Protein AF-0000000075834933 (afdb_homodimer)

Radius of gyration: 29.88 Å; Cα contacts (8 Å, |Δi|>4): 952; chains: 2; bounding box: 74×88×72 Å

Secondary structure (DSSP, 8-state):
-----------------HHHHHHHHHHHHHHHHHHHHHHHHHHHHHHHHH--HHHHHHHHHHHHHHHHHHHHHHHHHHHHGGGTTTTT-TT-STTHHHHHHHHHHHHHHHHHHHHHHHHHHHHHHHHTT--------HHHHHHHHHHHHHHHHHHHHHHHHHHHH--HHHHHHHHHHHHHHHHHHHHHHHHHHHHH-GGGGGHHHHHHHHHHHHHHHHHHHHHHHHHHHHHTPBPPHHHHHHHHHHHHTT-TT-EEEEEEEEEETTEEEEEEEEE--TT-BHHHHHHHHHHHHHHHHTSTTEEEEEEEEESS--SS-TT-TTS-GGGTSGGGGGSPPHHHHHHHHHHH--/-----------------HHHHHHHHHHHHHHHHHHHHHHHHHHHHHHHHH--HHHHHHHHHHHHHHHHHHHHHHHHHHHHGGGTTTTT-TT-STTHHHHHHHHHHHHHHHHHHHHHHHHHHHHHHHHTT--------HHHHHHHHHHHHHHHHHHHHHHHHHHHH--HHHHHHHHHHHHHHHHHHHHHHHHHHHHH-GGGGGHHHHHHHHHHHHHHHHHHHHHHHHHHHHHTPBPPHHHHHHHHHHHHTT-TT-EEEEEEEEEETTEEEEEEEEE--TT-BHHHHHHHHHHHHHHHHTSTTEEEEEEEEESS--SS-TT-TTS-GGGTSGGGGGSPPHHHHHHHHHHH--

Organism: Prymnesium parvum (NCBI:txid97485)

Solvent-accessible surface area (backbone atoms only — not comparable to full-atom values): 36310 Å² total; per-residue (Å²): 132,81,79,75,74,78,82,66,80,79,64,77,66,89,56,69,48,74,65,50,30,46,51,51,51,52,52,49,42,52,53,53,48,51,53,45,50,50,52,40,51,52,37,52,55,50,25,76,72,59,69,36,66,71,42,46,55,52,39,52,50,38,51,51,49,46,51,38,48,49,44,30,43,51,18,47,51,54,24,66,55,40,80,77,45,45,79,50,28,64,83,43,34,51,33,35,32,42,50,24,44,29,52,34,21,50,52,52,28,51,53,29,50,50,50,34,52,54,31,52,51,50,56,54,40,35,70,72,66,51,64,74,74,77,73,75,48,72,68,54,52,52,52,42,51,52,47,28,54,51,28,46,52,49,21,54,50,30,51,56,51,22,75,73,46,70,39,65,46,44,45,50,49,21,51,51,25,48,47,48,26,52,50,39,47,43,51,49,51,22,53,55,44,25,70,75,34,69,85,37,51,61,44,39,42,52,47,50,37,54,46,28,51,51,46,31,51,52,25,49,51,56,22,50,59,30,45,41,26,65,45,14,38,39,54,56,66,72,60,50,48,53,55,46,52,54,54,51,70,64,42,92,71,41,42,69,71,48,80,45,46,21,26,56,20,88,25,24,36,32,40,36,30,32,28,31,63,42,72,39,29,34,51,60,54,35,40,56,38,52,51,48,29,43,59,56,36,60,39,86,59,32,64,43,54,46,61,46,70,39,58,60,88,69,97,63,65,87,75,43,65,84,53,61,65,47,71,72,32,84,63,24,87,77,51,76,63,65,69,61,46,56,48,45,54,53,51,65,72,93,132,80,80,73,73,80,80,68,79,81,66,79,66,89,56,69,48,74,64,51,32,46,50,50,51,53,51,49,42,51,53,52,48,51,52,45,50,50,53,42,51,52,40,52,53,49,24,74,73,60,70,38,66,71,44,47,55,51,38,51,50,38,51,52,48,45,52,40,47,48,44,30,41,51,19,48,50,53,25,66,56,41,83,76,46,44,78,50,28,66,83,42,34,51,32,34,32,41,52,25,43,29,52,34,21,52,52,50,28,50,53,28,51,49,51,36,51,53,32,52,50,50,54,53,40,35,70,72,65,50,64,76,76,77,73,74,48,71,70,52,54,50,53,42,51,51,49,28,54,51,26,47,52,49,20,54,51,30,51,55,50,23,73,72,46,68,40,66,46,45,44,49,50,21,51,50,25,48,48,48,26,53,50,38,48,44,51,50,51,21,52,54,44,24,71,74,35,69,85,36,52,63,44,38,41,51,45,51,39,54,46,29,51,51,46,30,53,52,25,50,50,54,21,50,59,29,45,40,26,65,44,13,37,41,53,55,67,70,59,49,48,54,54,46,52,55,55,51,69,64,42,90,72,42,42,68,71,47,79,46,46,22,26,57,21,86,24,24,36,33,40,37,31,33,27,32,64,42,74,40,31,34,50,58,54,34,40,56,38,51,51,49,29,44,60,55,36,60,38,85,58,33,66,44,52,47,61,45,70,36,57,60,88,70,95,64,65,88,76,43,65,84,53,60,65,48,70,73,32,83,62,22,87,78,52,75,62,65,67,60,46,56,48,44,54,54,51,65,74,94

Sequence (700 aa):
MPRRVRASRLSTSLGATSHERDELSQHAHVILFVANLALLTVKVFVYALSSSMAVLASLVDSAVDLAAQGMLMVANRLTSNEHDDRVTYSAGRSRFEPVGVVACALLMAMASAQVIRDAVNELLNARFGVIPTVELRPSDAWLLCAMVVLKLALYVWCKMVYRQTHNVTIDAVATDNLNDVMSNATAVVAALLTQVSTSLWVSDPVGVIIISVYIIVSWTRTGMEQLETIIGKSADPAFRDVVREMAETHDPAASLDVVRAYHFGPKFLVEVEIVMPEETPLRESHDVGILLQHKIERLEEIDRCFVHLDYQFRDVDDHDPKTPIGYKTFEQRSLPPIAARLEMENSSQQMPRRVRASRLSTSLGATSHERDELSQHAHVILFVANLALLTVKVFVYALSSSMAVLASLVDSAVDLAAQGMLMVANRLTSNEHDDRVTYSAGRSRFEPVGVVACALLMAMASAQVIRDAVNELLNARFGVIPTVELRPSDAWLLCAMVVLKLALYVWCKMVYRQTHNVTIDAVATDNLNDVMSNATAVVAALLTQVSTSLWVSDPVGVIIISVYIIVSWTRTGMEQLETIIGKSADPAFRDVVREMAETHDPAASLDVVRAYHFGPKFLVEVEIVMPEETPLRESHDVGILLQHKIERLEEIDRCFVHLDYQFRDVDDHDPKTPIGYKTFEQRSLPPIAARLEMENSSQQ

pLDDT: mean 79.94, std 17.38, range [24.2, 96.62]

Nearest PDB structures (foldseek):
  8f6j-assembly1_A  TM=8.152E-01  e=5.967E-11  Shewanella oneidensis
  8f6e-assembly1_B  TM=7.982E-01  e=1.052E-10  Shewanella oneidensis
  8f6f-assembly1_B  TM=7.534E-01  e=3.428E-10  Shewanella oneidensis
  8f6i-assembly1_B  TM=7.691E-01  e=1.228E-09  Shewanella oneidensis MR-1
  8f6h-assembly1_B  TM=6.764E-01  e=7.302E-10  Shewanella oneidensis MR-1

Foldseek 3Di:
DPPPPPPPPPPPPPADDLLRLLVLVLVLLVVLLVVLVVLLVVLVVVCVVPVAPVSVLVSVVSVLLNVLSVLQNVLSVQQSVQPPCCVVVVLGSLQSNLVSLLVSLVSLLVSLVVLLVVLVVQVVVVVVPPNPPNPCDPVNLVSLVVLLVVLVVSLVVLVVSCVRNVRLSSVSSSLVSVLSNQQSVQQNVQVVVCVVPVVSNNSNSVSSNVSSVVSNVVSVVSSVVSVQLCVWAWDDPVVQVVLVVLLCPQDPQKHWADWTWTHDRQAIEIETEIAGAPPDDPVVQVVSQVVSQVVVCVPPRHSGYHYHYHHDHAPDDPPDPPQDCCRVDPNNVVPPDSVVVVVVVVVVVD/DPPPPCPDPPPPPPADDLLRLLVLVLVLLVVLLVVLVVLLVVLVVVCVVVVAPLSVLVSVVSVLLNVLSVLQNVLSVQQSVQPPCCVVVVLGSLQSNLVSLLVSLVSLLVSLVVLLVVLVVQVVVVVVPPNPPNPCDPVNLVSLVVLLVVLVVSLVVLVVSCVRNVRLSSVSSSLVSVLSNQQSVQQNVQVVVCVVPVVSNNSNSVSSNVSSVVSNVSSVVSSVVSVQLNVWAWDDPVVQVVLVVLLCVQDPQKHWADWTWTHDRQAIEIETEIAGAPPDDPVVQVVSQVVSQVVVCVPPRHSGYHYHYHHDHAPDDPPDPPQDCCRVDPNNVVPPDSVVVVVVVVVVVD

InterPro domains:
  IPR002524 Cation efflux [TIGR01297] (27-311)
  IPR027469 Cation efflux transmembrane domain superfamily [G3DSA:1.20.1510.10] (25-230)
  IPR027469 Cation efflux transmembrane domain superfamily [SSF161111] (24-231)
  IPR027470 Cation efflux protein, cytoplasmic domain [PF16916] (238-310)
  IPR036837 Cation efflux protein, cytoplasmic domain superfamily [G3DSA:3.30.70.1350] (232-312)
  IPR036837 Cation efflux protein, cytoplasmic domain superfamily [SSF160240] (234-311)
  IPR050291 Cation-efflux pump FieF-like [PTHR43840] (25-319)
  IPR058533 Cation efflux protein, transmembrane domain [PF01545] (31-229)

Structure (mmCIF, N/CA/C/O backbone):
data_AF-0000000075834933-model_v1
#
loop_
_entity.id
_entity.type
_entity.pdbx_description
1 polymer 'Cation efflux protein cytoplasmic domain-containing protein'
#
loop_
_atom_site.group_PDB
_atom_site.id
_atom_site.type_symbol
_atom_site.label_atom_id
_atom_site.label_alt_id
_atom_site.label_comp_id
_atom_site.label_asym_id
_atom_site.label_entity_id
_atom_site.label_seq_id
_atom_site.pdbx_PDB_ins_code
_atom_site.Cartn_x
_atom_site.Cartn_y
_atom_site.Cartn_z
_atom_site.occupancy
_atom_site.B_iso_or_equiv
_atom_site.auth_seq_id
_atom_site.auth_comp_id
_atom_site.auth_asym_id
_atom_site.auth_atom_id
_atom_site.pdbx_PDB_model_num
ATOM 1 N N . MET A 1 1 ? 36.25 14.93 20.781 1 24.2 1 MET A N 1
ATOM 2 C CA . MET A 1 1 ? 36.281 15.852 19.641 1 24.2 1 MET A CA 1
ATOM 3 C C . MET A 1 1 ? 35 15.773 18.844 1 24.2 1 MET A C 1
ATOM 5 O O . MET A 1 1 ? 34.625 14.703 18.359 1 24.2 1 MET A O 1
ATOM 9 N N . PRO A 1 2 ? 33.969 16.578 19.125 1 25.97 2 PRO A N 1
ATOM 10 C CA . PRO A 1 2 ? 32.531 16.531 18.75 1 25.97 2 PRO A CA 1
ATOM 11 C C . PRO A 1 2 ? 32.312 16.688 17.234 1 25.97 2 PRO A C 1
ATOM 13 O O . PRO A 1 2 ? 33.031 17.453 16.594 1 25.97 2 PRO A O 1
ATOM 16 N N . ARG A 1 3 ? 32.125 15.617 16.531 1 26 3 ARG A N 1
ATOM 17 C CA . ARG A 1 3 ? 32.062 15.594 15.062 1 26 3 ARG A CA 1
ATOM 18 C C . ARG A 1 3 ? 31.109 16.672 14.539 1 26 3 ARG A C 1
ATOM 20 O O . ARG A 1 3 ? 29.938 16.688 14.898 1 26 3 ARG A O 1
ATOM 27 N N . ARG A 1 4 ? 31.547 17.875 14.297 1 25.06 4 ARG A N 1
ATOM 28 C CA . ARG A 1 4 ? 30.938 19 13.586 1 25.06 4 ARG A CA 1
ATOM 29 C C . ARG A 1 4 ? 30.25 18.531 12.305 1 25.06 4 ARG A C 1
ATOM 31 O O . ARG A 1 4 ? 30.922 18.062 11.375 1 25.06 4 ARG A O 1
ATOM 38 N N . VAL A 1 5 ? 29.266 17.812 12.398 1 27.45 5 VAL A N 1
ATOM 39 C CA . VAL A 1 5 ? 28.469 17.422 11.242 1 27.45 5 VAL A CA 1
ATOM 40 C C . VAL A 1 5 ? 28.234 18.625 10.344 1 27.45 5 VAL A C 1
ATOM 42 O O . VAL A 1 5 ? 27.656 19.641 10.781 1 27.45 5 VAL A O 1
ATOM 45 N N . ARG A 1 6 ? 29.188 18.906 9.375 1 25.86 6 ARG A N 1
ATOM 46 C CA . ARG A 1 6 ? 29.25 19.953 8.359 1 25.86 6 ARG A CA 1
ATOM 47 C C . ARG A 1 6 ? 27.891 20.188 7.711 1 25.86 6 ARG A C 1
ATOM 49 O O . ARG A 1 6 ? 27.312 19.25 7.145 1 25.86 6 ARG A O 1
ATOM 56 N N . ALA A 1 7 ? 27.047 21.062 8.117 1 29.94 7 ALA A N 1
ATOM 57 C CA . ALA A 1 7 ? 25.953 21.828 7.527 1 29.94 7 ALA A CA 1
ATOM 58 C C . ALA A 1 7 ? 26.266 22.219 6.082 1 29.94 7 ALA A C 1
ATOM 60 O O . ALA A 1 7 ? 25.594 23.062 5.496 1 29.94 7 ALA A O 1
ATOM 61 N N . SER A 1 8 ? 27.562 22.016 5.625 1 26.75 8 SER A N 1
ATOM 62 C CA . SER A 1 8 ? 28.031 22.766 4.461 1 26.75 8 SER A CA 1
ATOM 63 C C . SER A 1 8 ? 27 22.703 3.332 1 26.75 8 SER A C 1
ATOM 65 O O . SER A 1 8 ? 26.562 23.75 2.832 1 26.75 8 SER A O 1
ATOM 67 N N . ARG A 1 9 ? 27.422 21.938 2.1 1 25.88 9 ARG A N 1
ATOM 68 C CA . ARG A 1 9 ? 27.156 22.234 0.696 1 25.88 9 ARG A CA 1
ATOM 69 C C . ARG A 1 9 ? 25.734 21.844 0.322 1 25.88 9 ARG A C 1
ATOM 71 O O . ARG A 1 9 ? 25.422 20.672 0.169 1 25.88 9 ARG A O 1
ATOM 78 N N . LEU A 1 10 ? 24.75 22.25 0.975 1 31.08 10 LEU A N 1
ATOM 79 C CA . LEU A 1 10 ? 23.469 22.359 0.3 1 31.08 10 LEU A CA 1
ATOM 80 C C . LEU A 1 10 ? 23.656 22.797 -1.151 1 31.08 10 LEU A C 1
ATOM 82 O O . LEU A 1 10 ? 23.766 23.984 -1.44 1 31.08 10 LEU A O 1
ATOM 86 N N . SER A 1 11 ? 24.766 22.438 -1.836 1 29.73 11 SER A N 1
ATOM 87 C CA . SER A 1 11 ? 25.094 22.703 -3.23 1 29.73 11 SER A CA 1
ATOM 88 C C . SER A 1 11 ? 23.844 22.734 -4.098 1 29.73 11 SER A C 1
ATOM 90 O O . SER A 1 11 ? 22.984 21.844 -3.984 1 29.73 11 SER A O 1
ATOM 92 N N . THR A 1 12 ? 23.312 23.906 -4.492 1 32.75 12 THR A N 1
ATOM 93 C CA . THR A 1 12 ? 22.516 24.266 -5.652 1 32.75 12 THR A CA 1
ATOM 94 C C . THR A 1 12 ? 22.906 23.422 -6.863 1 32.75 12 THR A C 1
ATOM 96 O O . THR A 1 12 ? 23.812 23.766 -7.605 1 32.75 12 THR A O 1
ATOM 99 N N . SER A 1 13 ? 23.75 22.438 -6.828 1 34.38 13 SER A N 1
ATOM 100 C CA . SER A 1 13 ? 24.062 21.844 -8.117 1 34.38 13 SER A CA 1
ATOM 101 C C . SER A 1 13 ? 22.859 21.891 -9.055 1 34.38 13 SER A C 1
ATOM 103 O O . SER A 1 13 ? 21.719 21.688 -8.625 1 34.38 13 SER A O 1
ATOM 105 N N . LEU A 1 14 ? 22.875 22.625 -10.148 1 37.84 14 LEU A N 1
ATOM 106 C CA . LEU A 1 14 ? 22.078 22.75 -11.359 1 37.84 14 LEU A CA 1
ATOM 107 C C . LEU A 1 14 ? 21.422 21.422 -11.711 1 37.84 14 LEU A C 1
ATOM 109 O O . LEU A 1 14 ? 21.812 20.781 -12.695 1 37.84 14 LEU A O 1
ATOM 113 N N . GLY A 1 15 ? 21.438 20.422 -10.945 1 42.81 15 GLY A N 1
ATOM 114 C CA . GLY A 1 15 ? 20.828 19.125 -11.18 1 42.81 15 GLY A CA 1
ATOM 115 C C . GLY A 1 15 ? 19.422 19.219 -11.742 1 42.81 15 GLY A C 1
ATOM 116 O O . GLY A 1 15 ? 18.844 20.297 -11.781 1 42.81 15 GLY A O 1
ATOM 117 N N . ALA A 1 16 ? 19.188 18.266 -12.602 1 52.38 16 ALA A N 1
ATOM 118 C CA . ALA A 1 16 ? 17.922 18.219 -13.32 1 52.38 16 ALA A CA 1
ATOM 119 C C . ALA A 1 16 ? 16.766 18.625 -12.414 1 52.38 16 ALA A C 1
ATOM 121 O O . ALA A 1 16 ? 16.719 18.234 -11.242 1 52.38 16 ALA A O 1
ATOM 122 N N . THR A 1 17 ? 16.141 19.641 -12.789 1 63.59 17 THR A N 1
ATOM 123 C CA . THR A 1 17 ? 14.898 20.047 -12.141 1 63.59 17 THR A CA 1
ATOM 124 C C . THR A 1 17 ? 14 18.844 -11.891 1 63.59 17 THR A C 1
ATOM 126 O O . THR A 1 17 ? 14.211 17.781 -12.461 1 63.59 17 THR A O 1
ATOM 129 N N . SER A 1 18 ? 13.375 18.922 -10.844 1 70.75 18 SER A N 1
ATOM 130 C CA . SER A 1 18 ? 12.414 17.875 -10.516 1 70.75 18 SER A CA 1
ATOM 131 C C . SER A 1 18 ? 11.68 17.391 -11.758 1 70.75 18 SER A C 1
ATOM 133 O O . SER A 1 18 ? 11.461 16.188 -11.93 1 70.75 18 SER A O 1
ATOM 135 N N . HIS A 1 19 ? 11.492 18.312 -12.641 1 74.44 19 HIS A N 1
ATOM 136 C CA . HIS A 1 19 ? 10.766 17.969 -13.859 1 74.44 19 HIS A CA 1
ATOM 137 C C . HIS A 1 19 ? 11.641 17.141 -14.797 1 74.44 19 HIS A C 1
ATOM 139 O O . HIS A 1 19 ? 11.164 16.172 -15.406 1 74.44 19 HIS A O 1
ATOM 145 N N . GLU A 1 20 ? 12.883 17.531 -14.875 1 77.56 20 GLU A N 1
ATOM 146 C CA . GLU A 1 20 ? 13.812 16.797 -15.727 1 77.56 20 GLU A CA 1
ATOM 147 C C . GLU A 1 20 ? 14.023 15.375 -15.219 1 77.56 20 GLU A C 1
ATOM 149 O O . GLU A 1 20 ? 14.094 14.43 -16 1 77.56 20 GLU A O 1
ATOM 154 N N . ARG A 1 21 ? 14.094 15.258 -13.992 1 80.44 21 ARG A N 1
ATOM 155 C CA . ARG A 1 21 ? 14.266 13.938 -13.383 1 80.44 21 ARG A CA 1
ATOM 156 C C . ARG A 1 21 ? 13.047 13.062 -13.633 1 80.44 21 ARG A C 1
ATOM 158 O O . ARG A 1 21 ? 13.18 11.859 -13.891 1 80.44 21 ARG A O 1
ATOM 165 N N . ASP A 1 22 ? 11.938 13.664 -13.633 1 83.19 22 ASP A N 1
ATOM 166 C CA . ASP A 1 22 ? 10.695 12.93 -13.867 1 83.19 22 ASP A CA 1
ATOM 167 C C . ASP A 1 22 ? 10.617 12.445 -15.312 1 83.19 22 ASP A C 1
ATOM 169 O O . ASP A 1 22 ? 10.203 11.312 -15.57 1 83.19 22 ASP A O 1
ATOM 173 N N . GLU A 1 23 ? 11.008 13.273 -16.172 1 86.62 23 GLU A N 1
ATOM 174 C CA . GLU A 1 23 ? 10.992 12.898 -17.578 1 86.62 23 GLU A CA 1
ATOM 175 C C . GLU A 1 23 ? 11.977 11.773 -17.875 1 86.62 23 GLU A C 1
ATOM 177 O O . GLU A 1 23 ? 11.68 10.859 -18.641 1 86.62 23 GLU A O 1
ATOM 182 N N . LEU A 1 24 ? 13.07 11.914 -17.312 1 89.19 24 LEU A N 1
ATOM 183 C CA . LEU A 1 24 ? 14.086 10.875 -17.469 1 89.19 24 LEU A CA 1
ATOM 184 C C . LEU A 1 24 ? 13.57 9.539 -16.953 1 89.19 24 LEU A C 1
ATOM 186 O O . LEU A 1 24 ? 13.758 8.5 -17.594 1 89.19 24 LEU A O 1
ATOM 190 N N . SER A 1 25 ? 12.953 9.562 -15.836 1 91.06 25 SER A N 1
ATOM 191 C CA . SER A 1 25 ? 12.398 8.336 -15.266 1 91.06 25 SER A CA 1
ATOM 192 C C . SER A 1 25 ? 11.305 7.754 -16.156 1 91.06 25 SER A C 1
ATOM 194 O O . SER A 1 25 ? 11.234 6.539 -16.344 1 91.06 25 SER A O 1
ATOM 196 N N . GLN A 1 26 ? 10.523 8.594 -16.688 1 91.25 26 GLN A N 1
ATOM 197 C CA . GLN A 1 26 ? 9.445 8.141 -17.562 1 91.25 26 GLN A CA 1
ATOM 198 C C . GLN A 1 26 ? 10.008 7.492 -18.828 1 91.25 26 GLN A C 1
ATOM 200 O O . GLN A 1 26 ? 9.547 6.426 -19.25 1 91.25 26 GLN A O 1
ATOM 205 N N . HIS A 1 27 ? 10.969 8.125 -19.328 1 92.44 27 HIS A N 1
ATOM 206 C CA . HIS A 1 27 ? 11.602 7.594 -20.531 1 92.44 27 HIS A CA 1
ATOM 207 C C . HIS A 1 27 ? 12.297 6.262 -20.234 1 92.44 27 HIS A C 1
ATOM 209 O O . HIS A 1 27 ? 12.234 5.34 -21.047 1 92.44 27 HIS A O 1
ATOM 215 N N . ALA A 1 28 ? 12.914 6.234 -19.172 1 93.56 28 ALA A N 1
ATOM 216 C CA . ALA A 1 28 ? 13.594 5.004 -18.766 1 93.56 28 ALA A CA 1
ATOM 217 C C . ALA A 1 28 ? 12.602 3.848 -18.641 1 93.56 28 ALA A C 1
ATOM 219 O O . ALA A 1 28 ? 12.875 2.734 -19.109 1 93.56 28 ALA A O 1
ATOM 220 N N . HIS A 1 29 ? 11.477 4.102 -18.078 1 94.25 29 HIS A N 1
ATOM 221 C CA . HIS A 1 29 ? 10.461 3.062 -17.922 1 94.25 29 HIS A CA 1
ATOM 222 C C . HIS A 1 29 ? 9.984 2.553 -19.281 1 94.25 29 HIS A C 1
ATOM 224 O O . HIS A 1 29 ? 9.75 1.355 -19.453 1 94.25 29 HIS A O 1
ATOM 230 N N . VAL A 1 30 ? 9.812 3.439 -20.203 1 94.06 30 VAL A N 1
ATOM 231 C CA . VAL A 1 30 ? 9.344 3.053 -21.531 1 94.06 30 VAL A CA 1
ATOM 232 C C . VAL A 1 30 ? 10.383 2.16 -22.203 1 94.06 30 VAL A C 1
ATOM 234 O O . VAL A 1 30 ? 10.047 1.117 -22.766 1 94.06 30 VAL A O 1
ATOM 237 N N . ILE A 1 31 ? 11.594 2.514 -22.109 1 94 31 ILE A N 1
ATOM 238 C CA . ILE A 1 31 ? 12.68 1.741 -22.703 1 94 31 ILE A CA 1
ATOM 239 C C . ILE A 1 31 ? 12.742 0.359 -22.062 1 94 31 ILE A C 1
ATOM 241 O O . ILE A 1 31 ? 12.852 -0.654 -22.766 1 94 31 ILE A O 1
ATOM 245 N N . LEU A 1 32 ? 12.664 0.326 -20.828 1 93.88 32 LEU A N 1
ATOM 246 C CA . LEU A 1 32 ? 12.727 -0.927 -20.094 1 93.88 32 LEU A CA 1
ATOM 247 C C . LEU A 1 32 ? 11.539 -1.821 -20.438 1 93.88 32 LEU A C 1
ATOM 249 O O . LEU A 1 32 ? 11.695 -3.035 -20.578 1 93.88 32 LEU A O 1
ATOM 253 N N . PHE A 1 33 ? 10.414 -1.203 -20.578 1 94.69 33 PHE A N 1
ATOM 254 C CA . PHE A 1 33 ? 9.219 -1.96 -20.922 1 94.69 33 PHE A CA 1
ATOM 255 C C . PHE A 1 33 ? 9.328 -2.568 -22.312 1 94.69 33 PHE A C 1
ATOM 257 O O . PHE A 1 33 ? 8.992 -3.738 -22.516 1 94.69 33 PHE A O 1
ATOM 264 N N . VAL A 1 34 ? 9.789 -1.785 -23.188 1 93.94 34 VAL A N 1
ATOM 265 C CA . VAL A 1 34 ? 9.953 -2.25 -24.562 1 93.94 34 VAL A CA 1
ATOM 266 C C . VAL A 1 34 ? 10.992 -3.365 -24.609 1 93.94 34 VAL A C 1
ATOM 268 O O . VAL A 1 34 ? 10.82 -4.352 -25.328 1 93.94 34 VAL A O 1
ATOM 271 N N . ALA A 1 35 ? 12.047 -3.205 -23.906 1 92.69 35 ALA A N 1
ATOM 272 C CA . ALA A 1 35 ? 13.086 -4.234 -23.844 1 92.69 35 ALA A CA 1
ATOM 273 C C . ALA A 1 35 ? 12.516 -5.551 -23.312 1 92.69 35 ALA A C 1
ATOM 275 O O . ALA A 1 35 ? 12.773 -6.613 -23.891 1 92.69 35 ALA A O 1
ATOM 276 N N . ASN A 1 36 ? 11.773 -5.488 -22.297 1 92.38 36 ASN A N 1
ATOM 277 C CA . ASN A 1 36 ? 11.188 -6.695 -21.734 1 92.38 36 ASN A CA 1
ATOM 278 C C . ASN A 1 36 ? 10.133 -7.293 -22.656 1 92.38 36 ASN A C 1
ATOM 280 O O . ASN A 1 36 ? 9.977 -8.516 -22.719 1 92.38 36 ASN A O 1
ATOM 284 N N . LEU A 1 37 ? 9.422 -6.43 -23.25 1 93.69 37 LEU A N 1
ATOM 285 C CA . LEU A 1 37 ? 8.453 -6.91 -24.219 1 93.69 37 LEU A CA 1
ATOM 286 C C . LEU A 1 37 ? 9.156 -7.629 -25.375 1 93.69 37 LEU A C 1
ATOM 288 O O . LEU A 1 37 ? 8.672 -8.656 -25.859 1 93.69 37 LEU A O 1
ATOM 292 N N . ALA A 1 38 ? 10.211 -7.082 -25.812 1 92.94 38 ALA A N 1
ATOM 293 C CA . ALA A 1 38 ? 11.008 -7.715 -26.859 1 92.94 38 ALA A CA 1
ATOM 294 C C . ALA A 1 38 ? 11.523 -9.078 -26.422 1 92.94 38 ALA A C 1
ATOM 296 O O . ALA A 1 38 ? 11.469 -10.047 -27.172 1 92.94 38 ALA A O 1
ATOM 297 N N . LEU A 1 39 ? 12.023 -9.141 -25.234 1 89.38 39 LEU A N 1
ATOM 298 C CA . LEU A 1 39 ? 12.508 -10.406 -24.703 1 89.38 39 LEU A CA 1
ATOM 299 C C . LEU A 1 39 ? 11.391 -11.438 -24.625 1 89.38 39 LEU A C 1
ATOM 301 O O . LEU A 1 39 ? 11.594 -12.602 -24.969 1 89.38 39 LEU A O 1
ATOM 305 N N . LEU A 1 40 ? 10.258 -11.023 -24.156 1 91.19 40 LEU A N 1
ATOM 306 C CA . LEU A 1 40 ? 9.102 -11.914 -24.094 1 91.19 40 LEU A CA 1
ATOM 307 C C . LEU A 1 40 ? 8.734 -12.438 -25.484 1 91.19 40 LEU A C 1
ATOM 309 O O . LEU A 1 40 ? 8.453 -13.625 -25.641 1 91.19 40 LEU A O 1
ATOM 313 N N . THR A 1 41 ? 8.773 -11.586 -26.438 1 92.38 41 THR A N 1
ATOM 314 C CA . THR A 1 41 ? 8.43 -11.961 -27.812 1 92.38 41 THR A CA 1
ATOM 315 C C . THR A 1 41 ? 9.422 -12.977 -28.359 1 92.38 41 THR A C 1
ATOM 317 O O . THR A 1 41 ? 9.031 -13.953 -29 1 92.38 41 THR A O 1
ATOM 320 N N . VAL A 1 42 ? 10.656 -12.797 -28.125 1 89 42 VAL A N 1
ATOM 321 C CA . VAL A 1 42 ? 11.695 -13.727 -28.562 1 89 42 VAL A CA 1
ATOM 322 C C . VAL A 1 42 ? 11.461 -15.102 -27.922 1 89 42 VAL A C 1
ATOM 324 O O . VAL A 1 42 ? 11.578 -16.125 -28.594 1 89 42 VAL A O 1
ATOM 327 N N . LYS A 1 43 ? 11.141 -15.109 -26.688 1 85.94 43 LYS A N 1
ATOM 328 C CA . LYS A 1 43 ? 10.914 -16.359 -25.984 1 85.94 43 LYS A CA 1
ATOM 329 C C . LYS A 1 43 ? 9.68 -17.078 -26.531 1 85.94 43 LYS A C 1
ATOM 331 O O . LYS A 1 43 ? 9.648 -18.312 -26.578 1 85.94 43 LYS A O 1
ATOM 336 N N . VAL A 1 44 ? 8.68 -16.312 -26.859 1 86.75 44 VAL A N 1
ATOM 337 C CA . VAL A 1 44 ? 7.496 -16.922 -27.453 1 86.75 44 VAL A CA 1
ATOM 338 C C . VAL A 1 44 ? 7.879 -17.625 -28.75 1 86.75 44 VAL A C 1
ATOM 340 O O . VAL A 1 44 ? 7.457 -18.75 -29 1 86.75 44 VAL A O 1
ATOM 343 N N . PHE A 1 45 ? 8.672 -17.016 -29.531 1 87.5 45 PHE A N 1
ATOM 344 C CA . PHE A 1 45 ? 9.109 -17.562 -30.812 1 87.5 45 PHE A CA 1
ATOM 345 C C . PHE A 1 45 ? 9.961 -18.812 -30.594 1 87.5 45 PHE A C 1
ATOM 347 O O . PHE A 1 45 ? 9.781 -19.812 -31.281 1 87.5 45 PHE A O 1
ATOM 354 N N . VAL A 1 46 ? 10.852 -18.734 -29.688 1 81.19 46 VAL A N 1
ATOM 355 C CA . VAL A 1 46 ? 11.734 -19.875 -29.422 1 81.19 46 VAL A CA 1
ATOM 356 C C . VAL A 1 46 ? 10.914 -21.031 -28.859 1 81.19 46 VAL A C 1
ATOM 358 O O . VAL A 1 46 ? 11.164 -22.203 -29.219 1 81.19 46 VAL A O 1
ATOM 361 N N . TYR A 1 47 ? 9.992 -20.766 -28.016 1 80.12 47 TYR A N 1
ATOM 362 C CA . TYR A 1 47 ? 9.141 -21.812 -27.453 1 80.12 47 TYR A CA 1
ATOM 363 C C . TYR A 1 47 ? 8.305 -22.469 -28.547 1 80.12 47 TYR A C 1
ATOM 365 O O . TYR A 1 47 ? 8.094 -23.688 -28.531 1 80.12 47 TYR A O 1
ATOM 373 N N . ALA A 1 48 ? 7.773 -21.688 -29.5 1 82.12 48 ALA A N 1
ATOM 374 C CA . ALA A 1 48 ? 6.977 -22.219 -30.594 1 82.12 48 ALA A CA 1
ATOM 375 C C . ALA A 1 48 ? 7.801 -23.172 -31.453 1 82.12 48 ALA A C 1
ATOM 377 O O . ALA A 1 48 ? 7.266 -24.125 -32.031 1 82.12 48 ALA A O 1
ATOM 378 N N . LEU A 1 49 ? 9.086 -23 -31.438 1 79.19 49 LEU A N 1
ATOM 379 C CA . LEU A 1 49 ? 9.969 -23.828 -32.25 1 79.19 49 LEU A CA 1
ATOM 380 C C . LEU A 1 49 ? 10.477 -25.031 -31.469 1 79.19 49 LEU A C 1
ATOM 382 O O . LEU A 1 49 ? 10.617 -26.125 -32.031 1 79.19 49 LEU A O 1
ATOM 386 N N . SER A 1 50 ? 10.695 -24.828 -30.234 1 71.25 50 SER A N 1
ATOM 387 C CA . SER A 1 50 ? 11.375 -25.859 -29.469 1 71.25 50 SER A CA 1
ATOM 388 C C . SER A 1 50 ? 10.398 -26.625 -28.578 1 71.25 50 SER A C 1
ATOM 390 O O . SER A 1 50 ? 10.695 -27.734 -28.141 1 71.25 50 SER A O 1
ATOM 392 N N . SER A 1 51 ? 9.297 -26.016 -28.25 1 68 51 SER A N 1
ATOM 393 C CA . SER A 1 51 ? 8.328 -26.562 -27.297 1 68 51 SER A CA 1
ATOM 394 C C . SER A 1 51 ? 9.008 -27.062 -26.031 1 68 51 SER A C 1
ATOM 396 O O . SER A 1 51 ? 8.633 -28.094 -25.484 1 68 51 SER A O 1
ATOM 398 N N . SER A 1 52 ? 10.164 -26.438 -25.719 1 66.38 52 SER A N 1
ATOM 399 C CA . SER A 1 52 ? 10.938 -26.812 -24.531 1 66.38 52 SER A CA 1
ATOM 400 C C . SER A 1 52 ? 10.25 -26.312 -23.266 1 66.38 52 SER A C 1
ATOM 402 O O . SER A 1 52 ? 9.766 -25.188 -23.203 1 66.38 52 SER A O 1
ATOM 404 N N . MET A 1 53 ? 10.18 -27.172 -22.281 1 63.12 53 MET A N 1
ATOM 405 C CA . MET A 1 53 ? 9.602 -26.812 -21 1 63.12 53 MET A CA 1
ATOM 406 C C . MET A 1 53 ? 10.445 -25.766 -20.297 1 63.12 53 MET A C 1
ATOM 408 O O . MET A 1 53 ? 9.914 -24.906 -19.578 1 63.12 53 MET A O 1
ATOM 412 N N . ALA A 1 54 ? 11.688 -25.859 -20.5 1 64.25 54 ALA A N 1
ATOM 413 C CA . ALA A 1 54 ? 12.578 -24.875 -19.891 1 64.25 54 ALA A CA 1
ATOM 414 C C . ALA A 1 54 ? 12.273 -23.469 -20.438 1 64.25 54 ALA A C 1
ATOM 416 O O . ALA A 1 54 ? 12.242 -22.5 -19.672 1 64.25 54 ALA A O 1
ATOM 417 N N . VAL A 1 55 ? 11.961 -23.391 -21.734 1 69.88 55 VAL A N 1
ATOM 418 C CA . VAL A 1 55 ? 11.648 -22.125 -22.375 1 69.88 55 VAL A CA 1
ATOM 419 C C . VAL A 1 55 ? 10.273 -21.641 -21.906 1 69.88 55 VAL A C 1
ATOM 421 O O . VAL A 1 55 ? 10.07 -20.438 -21.688 1 69.88 55 VAL A O 1
ATOM 424 N N . LEU A 1 56 ? 9.445 -22.5 -21.75 1 69.25 56 LEU A N 1
ATOM 425 C CA . LEU A 1 56 ? 8.109 -22.141 -21.266 1 69.25 56 LEU A CA 1
ATOM 426 C C . LEU A 1 56 ? 8.188 -21.531 -19.875 1 69.25 56 LEU A C 1
ATOM 428 O O . LEU A 1 56 ? 7.551 -20.516 -19.594 1 69.25 56 LEU A O 1
ATOM 432 N N . ALA A 1 57 ? 8.93 -22.219 -19.016 1 67.81 57 ALA A N 1
ATOM 433 C CA . ALA A 1 57 ? 9.094 -21.688 -17.672 1 67.81 57 ALA A CA 1
ATOM 434 C C . ALA A 1 57 ? 9.664 -20.281 -17.688 1 67.81 57 ALA A C 1
ATOM 436 O O . ALA A 1 57 ? 9.195 -19.391 -16.969 1 67.81 57 ALA A O 1
ATOM 437 N N . SER A 1 58 ? 10.633 -20.062 -18.5 1 74.56 58 SER A N 1
ATOM 438 C CA . SER A 1 58 ? 11.266 -18.75 -18.641 1 74.56 58 SER A CA 1
ATOM 439 C C . SER A 1 58 ? 10.312 -17.734 -19.234 1 74.56 58 SER A C 1
ATOM 441 O O . SER A 1 58 ? 10.367 -16.547 -18.906 1 74.56 58 SER A O 1
ATOM 443 N N . LEU A 1 59 ? 9.484 -18.219 -20.141 1 77.06 59 LEU A N 1
ATOM 444 C CA . LEU A 1 59 ? 8.469 -17.359 -20.766 1 77.06 59 LEU A CA 1
ATOM 445 C C . LEU A 1 59 ? 7.484 -16.859 -19.719 1 77.06 59 LEU A C 1
ATOM 447 O O . LEU A 1 59 ? 7.137 -15.68 -19.703 1 77.06 59 LEU A O 1
ATOM 451 N N . VAL A 1 60 ? 7.039 -17.688 -18.906 1 74.62 60 VAL A N 1
ATOM 452 C CA . VAL A 1 60 ? 6.117 -17.328 -17.828 1 74.62 60 VAL A CA 1
ATOM 453 C C . VAL A 1 60 ? 6.77 -16.297 -16.922 1 74.62 60 VAL A C 1
ATOM 455 O O . VAL A 1 60 ? 6.145 -15.297 -16.547 1 74.62 60 VAL A O 1
ATOM 458 N N . ASP A 1 61 ? 7.961 -16.531 -16.625 1 79.81 61 ASP A N 1
ATOM 459 C CA . ASP A 1 61 ? 8.719 -15.594 -15.797 1 79.81 61 ASP A CA 1
ATOM 460 C C . ASP A 1 61 ? 8.766 -14.211 -16.438 1 79.81 61 ASP A C 1
ATOM 462 O O . ASP A 1 61 ? 8.547 -13.203 -15.766 1 79.81 61 ASP A O 1
ATOM 466 N N . SER A 1 62 ? 9 -14.234 -17.703 1 87.88 62 SER A N 1
ATOM 467 C CA . SER A 1 62 ? 9.094 -12.969 -18.422 1 87.88 62 SER A CA 1
ATOM 468 C C . SER A 1 62 ? 7.746 -12.258 -18.469 1 87.88 62 SER A C 1
ATOM 470 O O . SER A 1 62 ? 7.688 -11.031 -18.469 1 87.88 62 SER A O 1
ATOM 472 N N . ALA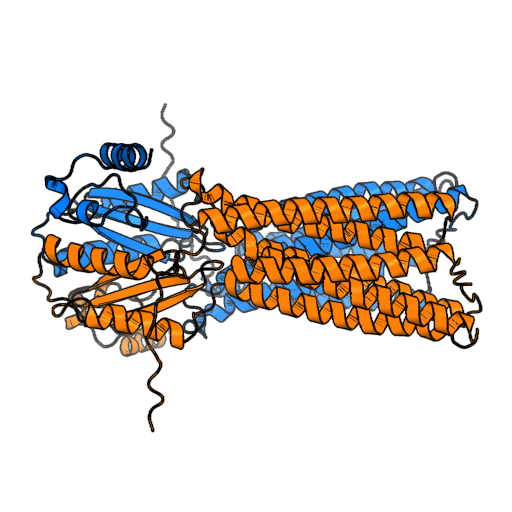 A 1 63 ? 6.715 -13.016 -18.516 1 86.5 63 ALA A N 1
ATOM 473 C CA . ALA A 1 63 ? 5.379 -12.422 -18.5 1 86.5 63 ALA A CA 1
ATOM 474 C C . ALA A 1 63 ? 5.109 -11.734 -17.172 1 86.5 63 ALA A C 1
ATOM 476 O O . ALA A 1 63 ? 4.551 -10.633 -17.125 1 86.5 63 ALA A O 1
ATOM 477 N N . VAL A 1 64 ? 5.48 -12.367 -16.141 1 86.5 64 VAL A N 1
ATOM 478 C CA . VAL A 1 64 ? 5.32 -11.805 -14.812 1 86.5 64 VAL A CA 1
ATOM 479 C C . VAL A 1 64 ? 6.164 -10.539 -14.68 1 86.5 64 VAL A C 1
ATOM 481 O O . VAL A 1 64 ? 5.707 -9.531 -14.125 1 86.5 64 VAL A O 1
ATOM 484 N N . ASP A 1 65 ? 7.367 -10.609 -15.242 1 91 65 ASP A N 1
ATOM 485 C CA . ASP A 1 65 ? 8.258 -9.453 -15.227 1 91 65 ASP A CA 1
ATOM 486 C C . ASP A 1 65 ? 7.617 -8.258 -15.945 1 91 65 ASP A C 1
ATOM 488 O O . ASP A 1 65 ? 7.719 -7.125 -15.484 1 91 65 ASP A O 1
ATOM 492 N N . LEU A 1 66 ? 7.051 -8.609 -17.031 1 92.12 66 LEU A N 1
ATOM 493 C CA . LEU A 1 66 ? 6.426 -7.555 -17.812 1 92.12 66 LEU A CA 1
ATOM 494 C C . LEU A 1 66 ? 5.254 -6.934 -17.062 1 92.12 66 LEU A C 1
ATOM 496 O O . LEU A 1 66 ? 5.066 -5.715 -17.094 1 92.12 66 LEU A O 1
ATOM 500 N N . ALA A 1 67 ? 4.504 -7.75 -16.422 1 89.19 67 ALA A N 1
ATOM 501 C CA . ALA A 1 67 ? 3.396 -7.254 -15.602 1 89.19 67 ALA A CA 1
ATOM 502 C C . ALA A 1 67 ? 3.902 -6.367 -14.469 1 89.19 67 ALA A C 1
ATOM 504 O O . ALA A 1 67 ? 3.355 -5.289 -14.227 1 89.19 67 ALA A O 1
ATOM 505 N N . ALA A 1 68 ? 4.934 -6.84 -13.812 1 91.94 68 ALA A N 1
ATOM 506 C CA . ALA A 1 68 ? 5.527 -6.078 -12.719 1 91.94 68 ALA A CA 1
ATOM 507 C C . ALA A 1 68 ? 6.07 -4.738 -13.211 1 91.94 68 ALA A C 1
ATOM 509 O O . ALA A 1 68 ? 5.883 -3.709 -12.562 1 91.94 68 ALA A O 1
ATOM 510 N N . GLN A 1 69 ? 6.676 -4.852 -14.367 1 93.12 69 GLN A N 1
ATOM 511 C CA . GLN A 1 69 ? 7.211 -3.629 -14.961 1 93.12 69 GLN A CA 1
ATOM 512 C C . GLN A 1 69 ? 6.09 -2.662 -15.328 1 93.12 69 GLN A C 1
ATOM 514 O O . GLN A 1 69 ? 6.234 -1.447 -15.18 1 93.12 69 GLN A O 1
ATOM 519 N N . GLY A 1 70 ? 5.086 -3.176 -15.859 1 93.19 70 GLY A N 1
ATOM 520 C CA .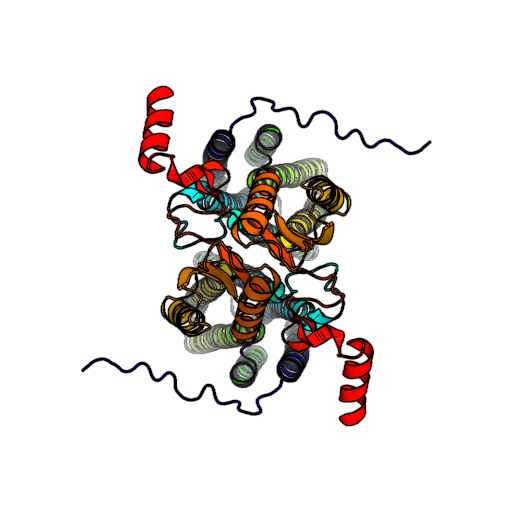 GLY A 1 70 ? 3.928 -2.352 -16.172 1 93.19 70 GLY A CA 1
ATOM 521 C C . GLY A 1 70 ? 3.346 -1.66 -14.945 1 93.19 70 GLY A C 1
ATOM 522 O O . GLY A 1 70 ? 2.996 -0.48 -15 1 93.19 70 GLY A O 1
ATOM 523 N N . MET A 1 71 ? 3.311 -2.369 -13.891 1 90.81 71 MET A N 1
ATOM 524 C CA . MET A 1 71 ? 2.799 -1.811 -12.648 1 90.81 71 MET A CA 1
ATOM 525 C C . MET A 1 71 ? 3.678 -0.662 -12.164 1 90.81 71 MET A C 1
ATOM 527 O O . MET A 1 71 ? 3.172 0.384 -11.75 1 90.81 71 MET A O 1
ATOM 531 N N . LEU A 1 72 ? 4.965 -0.873 -12.273 1 93.62 72 LEU A N 1
ATOM 532 C CA . LEU A 1 72 ? 5.902 0.153 -11.836 1 93.62 72 LEU A CA 1
ATOM 533 C C . LEU A 1 72 ? 5.84 1.374 -12.75 1 93.62 72 LEU A C 1
ATOM 535 O O . LEU A 1 72 ? 5.914 2.51 -12.273 1 93.62 72 LEU A O 1
ATOM 539 N N . MET A 1 73 ? 5.672 1.12 -14.008 1 93.69 73 MET A N 1
ATOM 540 C CA . MET A 1 73 ? 5.574 2.203 -14.984 1 93.69 73 MET A CA 1
ATOM 541 C C . MET A 1 73 ? 4.328 3.049 -14.734 1 93.69 73 MET A C 1
ATOM 543 O O . MET A 1 73 ? 4.395 4.277 -14.75 1 93.69 73 MET A O 1
ATOM 547 N N . VAL A 1 74 ? 3.258 2.43 -14.484 1 90.5 74 VAL A N 1
ATOM 548 C CA . VAL A 1 74 ? 2.002 3.127 -14.219 1 90.5 74 VAL A CA 1
ATOM 549 C C . VAL A 1 74 ? 2.107 3.906 -12.914 1 90.5 74 VAL A C 1
ATOM 551 O O . VAL A 1 74 ? 1.673 5.059 -12.828 1 90.5 74 VAL A O 1
ATOM 554 N N . ALA A 1 75 ? 2.662 3.275 -11.898 1 89 75 ALA A N 1
ATOM 555 C CA . ALA A 1 75 ? 2.859 3.945 -10.617 1 89 75 ALA A CA 1
ATOM 556 C C . ALA A 1 75 ? 3.693 5.211 -10.781 1 89 75 ALA A C 1
ATOM 558 O O . ALA A 1 75 ? 3.369 6.258 -10.211 1 89 75 ALA A O 1
ATOM 559 N N . ASN A 1 76 ? 4.742 5.117 -11.57 1 89.38 76 ASN A N 1
ATOM 560 C CA . ASN A 1 76 ? 5.605 6.262 -11.828 1 89.38 76 ASN A CA 1
ATOM 561 C C . ASN A 1 76 ? 4.875 7.355 -12.602 1 89.38 76 ASN A C 1
ATOM 563 O O . ASN A 1 76 ? 5.023 8.539 -12.305 1 89.38 76 ASN A O 1
ATOM 567 N N . ARG A 1 77 ? 4.074 7.008 -13.523 1 87 77 ARG A N 1
ATOM 568 C CA . ARG A 1 77 ? 3.348 7.961 -14.359 1 87 77 ARG A CA 1
ATOM 569 C C . ARG A 1 77 ? 2.301 8.719 -13.547 1 87 77 ARG A C 1
ATOM 571 O O . ARG A 1 77 ? 2.092 9.914 -13.75 1 87 77 ARG A O 1
ATOM 578 N N . LEU A 1 78 ? 1.714 8.039 -12.734 1 81.88 78 LEU A N 1
ATOM 579 C CA . LEU A 1 78 ? 0.663 8.648 -11.922 1 81.88 78 LEU A CA 1
ATOM 580 C C . LEU A 1 78 ? 1.247 9.664 -10.953 1 81.88 78 LEU A C 1
ATOM 582 O O . LEU A 1 78 ? 0.581 10.641 -10.594 1 81.88 78 LEU A O 1
ATOM 586 N N . THR A 1 79 ? 2.42 9.398 -10.531 1 78.19 79 THR A N 1
ATOM 587 C CA . THR A 1 79 ? 3.082 10.328 -9.625 1 78.19 79 THR A CA 1
ATOM 588 C C . THR A 1 79 ? 3.543 11.578 -10.375 1 78.19 79 THR A C 1
ATOM 590 O O . THR A 1 79 ? 3.451 12.695 -9.852 1 78.19 79 THR A O 1
ATOM 593 N N . SER A 1 80 ? 4.051 11.422 -11.531 1 73.75 80 SER A N 1
ATOM 594 C CA . SER A 1 80 ? 4.66 12.508 -12.289 1 73.75 80 SER A CA 1
ATOM 595 C C . SER A 1 80 ? 3.598 13.43 -12.883 1 73.75 80 SER A C 1
ATOM 597 O O . SER A 1 80 ? 3.873 14.594 -13.18 1 73.75 80 SER A O 1
ATOM 599 N N . ASN A 1 81 ? 2.398 12.93 -13.086 1 60.78 81 ASN A N 1
ATOM 600 C CA . ASN A 1 81 ? 1.349 13.773 -13.641 1 60.78 81 ASN A CA 1
ATOM 601 C C . ASN A 1 81 ? 0.709 14.648 -12.57 1 60.78 81 ASN A C 1
ATOM 603 O O . ASN A 1 81 ? -0.508 14.836 -12.555 1 60.78 81 ASN A O 1
ATOM 607 N N . GLU A 1 82 ? 1.433 14.953 -11.484 1 54.47 82 GLU A N 1
ATOM 608 C CA . GLU A 1 82 ? 1.042 15.68 -10.281 1 54.47 82 GLU A CA 1
ATOM 609 C C . GLU A 1 82 ? 0.342 16.984 -10.633 1 54.47 82 GLU A C 1
ATOM 611 O O . GLU A 1 82 ? -0.575 17.422 -9.93 1 54.47 82 GLU A O 1
ATOM 616 N N . HIS A 1 83 ? 0.786 17.641 -11.703 1 49.41 83 HIS A N 1
ATOM 617 C CA . HIS A 1 83 ? 0.316 19.016 -11.906 1 49.41 83 HIS A CA 1
ATOM 618 C C . HIS A 1 83 ? -1.168 19.031 -12.258 1 49.41 83 HIS A C 1
ATOM 620 O O . HIS A 1 83 ? -1.865 20 -11.961 1 49.41 83 HIS A O 1
ATOM 626 N N . ASP A 1 84 ? -1.689 17.969 -12.758 1 47.91 84 ASP A N 1
ATOM 627 C CA . ASP A 1 84 ? -2.975 18.203 -13.414 1 47.91 84 ASP A CA 1
ATOM 628 C C . ASP A 1 84 ? -4.133 18 -12.438 1 47.91 84 ASP A C 1
ATOM 630 O O . ASP A 1 84 ? -5.176 18.641 -12.562 1 47.91 84 ASP A O 1
ATOM 634 N N . ASP A 1 85 ? -4.039 17.266 -11.32 1 54.03 85 ASP A N 1
ATOM 635 C CA . ASP A 1 85 ? -5.305 17.109 -10.617 1 54.03 85 ASP A CA 1
ATOM 636 C C . ASP A 1 85 ? -5.121 17.312 -9.109 1 54.03 85 ASP A C 1
ATOM 638 O O . ASP A 1 85 ? -5.414 16.406 -8.32 1 54.03 85 ASP A O 1
ATOM 642 N N . ARG A 1 86 ? -4.531 18.438 -8.695 1 52.12 86 ARG A N 1
ATOM 643 C CA . ARG A 1 86 ? -4.352 18.797 -7.289 1 52.12 86 ARG A CA 1
ATOM 644 C C . ARG A 1 86 ? -5.688 18.812 -6.555 1 52.12 86 ARG A C 1
ATOM 646 O O . ARG A 1 86 ? -5.73 18.734 -5.328 1 52.12 86 ARG A O 1
ATOM 653 N N . VAL A 1 87 ? -6.707 18.984 -7.363 1 50.88 87 VAL A N 1
ATOM 654 C CA . VAL A 1 87 ? -8.023 19.047 -6.742 1 50.88 87 VAL A CA 1
ATOM 655 C C . VAL A 1 87 ? -8.414 17.672 -6.219 1 50.88 87 VAL A C 1
ATOM 657 O O . VAL A 1 87 ? -8.945 17.547 -5.109 1 50.88 87 VAL A O 1
ATOM 660 N N . THR A 1 88 ? -8.039 16.766 -6.992 1 52.41 88 THR A N 1
ATOM 661 C CA . THR A 1 88 ? -8.453 15.422 -6.605 1 52.41 88 THR A CA 1
ATOM 662 C C . THR A 1 88 ? -7.453 14.805 -5.629 1 52.41 88 THR A C 1
ATOM 664 O O . THR A 1 88 ? -7.84 14.062 -4.727 1 52.41 88 THR A O 1
ATOM 667 N N . TYR A 1 89 ? -6.195 15.234 -5.871 1 54.81 89 TYR A N 1
ATOM 668 C CA . TYR A 1 89 ? -5.164 14.711 -4.98 1 54.81 89 TYR A CA 1
ATOM 669 C C . TYR A 1 89 ? -4.363 15.844 -4.348 1 54.81 89 TYR A C 1
ATOM 671 O O . TYR A 1 89 ? -3.332 16.266 -4.883 1 54.81 89 TYR A O 1
ATOM 679 N N . SER A 1 90 ? -5.012 16.328 -3.375 1 52.88 90 SER A N 1
ATOM 680 C CA . SER A 1 90 ? -4.512 17.547 -2.758 1 52.88 90 SER A CA 1
ATOM 681 C C . SER A 1 90 ? -3.127 17.344 -2.156 1 52.88 90 SER A C 1
ATOM 683 O O . SER A 1 90 ? -2.338 18.281 -2.057 1 52.88 90 SER A O 1
ATOM 685 N N . ALA A 1 91 ? -2.867 16.125 -1.566 1 55.25 91 ALA A N 1
ATOM 686 C CA . ALA A 1 91 ? -1.587 15.961 -0.883 1 55.25 91 ALA A CA 1
ATOM 687 C C . ALA A 1 91 ? -0.584 15.234 -1.771 1 55.25 91 ALA A C 1
ATOM 689 O O . ALA A 1 91 ? 0.429 14.727 -1.286 1 55.25 91 ALA A O 1
ATOM 690 N N . GLY A 1 92 ? -0.658 15.391 -3.125 1 58.56 92 GLY A N 1
ATOM 691 C CA . GLY A 1 92 ? 0.373 14.922 -4.035 1 58.56 92 GLY A CA 1
ATOM 692 C C . GLY A 1 92 ? 0.233 13.453 -4.383 1 58.56 92 GLY A C 1
ATOM 693 O O . GLY A 1 92 ? -0.366 12.68 -3.629 1 58.56 92 GLY A O 1
ATOM 694 N N . ARG A 1 93 ? 0.455 13.031 -5.621 1 66.31 93 ARG A N 1
ATOM 695 C CA . ARG A 1 93 ? 0.388 11.695 -6.219 1 66.31 93 ARG A CA 1
ATOM 696 C C . ARG A 1 93 ? 1.701 10.945 -6.027 1 66.31 93 ARG A C 1
ATOM 698 O O . ARG A 1 93 ? 1.964 9.961 -6.723 1 66.31 93 ARG A O 1
ATOM 705 N N . SER A 1 94 ? 2.504 11.414 -5.02 1 74.44 94 SER A N 1
ATOM 706 C CA . SER A 1 94 ? 3.82 10.805 -4.863 1 74.44 94 SER A CA 1
ATOM 707 C C . SER A 1 94 ? 3.723 9.438 -4.191 1 74.44 94 SER A C 1
ATOM 709 O O . SER A 1 94 ? 4.633 8.617 -4.312 1 74.44 94 SER A O 1
ATOM 711 N N . ARG A 1 95 ? 2.607 9.141 -3.684 1 81.75 95 ARG A N 1
ATOM 712 C CA . ARG A 1 95 ? 2.449 7.906 -2.918 1 81.75 95 ARG A CA 1
ATOM 713 C C . ARG A 1 95 ? 2.236 6.715 -3.842 1 81.75 95 ARG A C 1
ATOM 715 O O . ARG A 1 95 ? 2.383 5.562 -3.42 1 81.75 95 ARG A O 1
ATOM 722 N N . PHE A 1 96 ? 2.012 6.945 -5.031 1 83.94 96 PHE A N 1
ATOM 723 C CA . PHE A 1 96 ? 1.788 5.855 -5.973 1 83.94 96 PHE A CA 1
ATOM 724 C C . PHE A 1 96 ? 3.062 5.047 -6.176 1 83.94 96 PHE A C 1
ATOM 726 O O . PHE A 1 96 ? 3.004 3.834 -6.395 1 83.94 96 PHE A O 1
ATOM 733 N N . GLU A 1 97 ? 4.18 5.738 -6.055 1 87.56 97 GLU A N 1
ATOM 734 C CA . GLU A 1 97 ? 5.445 5.074 -6.332 1 87.56 97 GLU A CA 1
ATOM 735 C C . GLU A 1 97 ? 5.746 3.998 -5.293 1 87.56 97 GLU A C 1
ATOM 737 O O . GLU A 1 97 ? 5.934 2.828 -5.637 1 87.56 97 GLU A O 1
ATOM 742 N N . PRO A 1 98 ? 5.691 4.305 -4.012 1 88 98 PRO A N 1
ATOM 743 C CA . PRO A 1 98 ? 5.941 3.252 -3.023 1 88 98 PRO A CA 1
ATOM 744 C C . PRO A 1 98 ? 4.891 2.146 -3.062 1 88 98 PRO A C 1
ATOM 746 O O . PRO A 1 98 ? 5.207 0.977 -2.836 1 88 98 PRO A O 1
ATOM 749 N N . VAL A 1 99 ? 3.73 2.451 -3.363 1 87.88 99 VAL A N 1
ATOM 750 C CA . VAL A 1 99 ? 2.662 1.462 -3.461 1 87.88 99 VAL A CA 1
ATOM 751 C C . VAL A 1 99 ? 2.945 0.507 -4.617 1 87.88 99 VAL A C 1
ATOM 753 O O . VAL A 1 99 ? 2.783 -0.708 -4.484 1 87.88 99 VAL A O 1
ATOM 756 N N . GLY A 1 100 ? 3.305 1.116 -5.707 1 91.25 100 GLY A N 1
ATOM 757 C CA . GLY A 1 100 ? 3.664 0.294 -6.852 1 91.25 100 GLY A CA 1
ATOM 758 C C . GLY A 1 100 ? 4.793 -0.676 -6.559 1 91.25 100 GLY A C 1
ATOM 759 O O . GLY A 1 100 ? 4.754 -1.831 -6.988 1 91.25 100 GLY A O 1
ATOM 760 N N . VAL A 1 101 ? 5.75 -0.203 -5.848 1 92.88 101 VAL A N 1
ATOM 761 C CA . VAL A 1 101 ? 6.906 -1.034 -5.523 1 92.88 101 VAL A CA 1
ATOM 762 C C . VAL A 1 101 ? 6.48 -2.166 -4.594 1 92.88 101 VAL A C 1
ATOM 764 O O . VAL A 1 101 ? 6.922 -3.309 -4.75 1 92.88 101 VAL A O 1
ATOM 767 N N . VAL A 1 102 ? 5.656 -1.871 -3.664 1 90.88 102 VAL A N 1
ATOM 768 C CA . VAL A 1 102 ? 5.176 -2.904 -2.754 1 90.88 102 VAL A CA 1
ATOM 769 C C . VAL A 1 102 ? 4.375 -3.947 -3.531 1 90.88 102 VAL A C 1
ATOM 771 O O . VAL A 1 102 ? 4.547 -5.152 -3.326 1 90.88 102 VAL A O 1
ATOM 774 N N . ALA A 1 103 ? 3.506 -3.506 -4.363 1 91.5 103 ALA A N 1
ATOM 775 C CA . ALA A 1 103 ? 2.729 -4.414 -5.203 1 91.5 103 ALA A CA 1
ATOM 776 C C . ALA A 1 103 ? 3.643 -5.305 -6.043 1 91.5 103 ALA A C 1
ATOM 778 O O . ALA A 1 103 ? 3.422 -6.512 -6.141 1 91.5 103 ALA A O 1
ATOM 779 N N . CYS A 1 104 ? 4.586 -4.684 -6.621 1 93.06 104 CYS A N 1
ATOM 780 C CA . CYS A 1 104 ? 5.562 -5.418 -7.418 1 93.06 104 CYS A CA 1
ATOM 781 C C . CYS A 1 104 ? 6.301 -6.441 -6.566 1 93.06 104 CYS A C 1
ATOM 783 O O . CYS A 1 104 ? 6.492 -7.586 -6.988 1 93.06 104 CYS A O 1
ATOM 785 N N . ALA A 1 105 ? 6.73 -6.004 -5.418 1 93.56 105 ALA A N 1
ATOM 786 C CA . ALA A 1 105 ? 7.457 -6.891 -4.512 1 93.56 105 ALA A CA 1
ATOM 787 C C . ALA A 1 105 ? 6.621 -8.117 -4.164 1 93.56 105 ALA A C 1
ATOM 789 O O . ALA A 1 105 ? 7.125 -9.242 -4.18 1 93.56 105 ALA A O 1
ATOM 790 N N . LEU A 1 106 ? 5.391 -7.91 -3.922 1 90.69 106 LEU A N 1
ATOM 791 C CA . LEU A 1 106 ? 4.504 -9.016 -3.572 1 90.69 106 LEU A CA 1
ATOM 792 C C . LEU A 1 106 ? 4.285 -9.938 -4.766 1 90.69 106 LEU A C 1
ATOM 794 O O . LEU A 1 106 ? 4.293 -11.156 -4.621 1 90.69 106 LEU A O 1
ATOM 798 N N . LEU A 1 107 ? 4.062 -9.375 -5.859 1 91.12 107 LEU A N 1
ATOM 799 C CA . LEU A 1 107 ? 3.885 -10.156 -7.078 1 91.12 107 LEU A CA 1
ATOM 800 C C . LEU A 1 107 ? 5.098 -11.047 -7.336 1 91.12 107 LEU A C 1
ATOM 802 O O . LEU A 1 107 ? 4.949 -12.242 -7.609 1 91.12 107 LEU A O 1
ATOM 806 N N . MET A 1 108 ? 6.25 -10.477 -7.188 1 91.56 108 MET A N 1
ATOM 807 C CA . MET A 1 108 ? 7.477 -11.203 -7.492 1 91.56 108 MET A CA 1
ATOM 808 C C . MET A 1 108 ? 7.754 -12.273 -6.438 1 91.56 108 MET A C 1
ATOM 810 O O . MET A 1 108 ? 8.266 -13.344 -6.754 1 91.56 108 MET A O 1
ATOM 814 N N . ALA A 1 109 ? 7.477 -11.914 -5.238 1 90.25 109 ALA A N 1
ATOM 815 C CA . ALA A 1 109 ? 7.633 -12.914 -4.18 1 90.25 109 ALA A CA 1
ATOM 816 C C . ALA A 1 109 ? 6.723 -14.109 -4.418 1 90.25 109 ALA A C 1
ATOM 818 O O . ALA A 1 109 ? 7.148 -15.258 -4.273 1 90.25 109 ALA A O 1
ATOM 819 N N . MET A 1 110 ? 5.535 -13.844 -4.809 1 87.75 110 MET A N 1
ATOM 820 C CA . MET A 1 110 ? 4.578 -14.914 -5.082 1 87.75 110 MET A CA 1
ATOM 821 C C . MET A 1 110 ? 5.012 -15.734 -6.289 1 87.75 110 MET A C 1
ATOM 823 O O . MET A 1 110 ? 4.891 -16.969 -6.285 1 87.75 110 MET A O 1
ATOM 827 N N . ALA A 1 111 ? 5.398 -15.055 -7.258 1 88 111 ALA A N 1
ATOM 828 C CA . ALA A 1 111 ? 5.895 -15.758 -8.438 1 88 111 ALA A CA 1
ATOM 829 C C . ALA A 1 111 ? 7.059 -16.688 -8.078 1 88 111 ALA A C 1
ATOM 831 O O . ALA A 1 111 ? 7.137 -17.812 -8.562 1 88 111 ALA A O 1
ATOM 832 N N . SER A 1 112 ? 7.953 -16.203 -7.227 1 89.44 112 SER A N 1
ATOM 833 C CA . SER A 1 112 ? 9.102 -17 -6.801 1 89.44 112 SER A CA 1
ATOM 834 C C . SER A 1 112 ? 8.664 -18.188 -5.965 1 89.44 112 SER A C 1
ATOM 836 O O . SER A 1 112 ? 9.266 -19.266 -6.047 1 89.44 112 SER A O 1
ATOM 838 N N . ALA A 1 113 ? 7.684 -18.031 -5.203 1 86.75 113 ALA A N 1
ATOM 839 C CA . ALA A 1 113 ? 7.145 -19.141 -4.426 1 86.75 113 ALA A CA 1
ATOM 840 C C . ALA A 1 113 ? 6.598 -20.234 -5.336 1 86.75 113 ALA A C 1
ATOM 842 O O . ALA A 1 113 ? 6.734 -21.422 -5.043 1 86.75 113 ALA A O 1
ATOM 843 N N . GLN A 1 114 ? 6 -19.844 -6.344 1 84.25 114 GLN A N 1
ATOM 844 C CA . GLN A 1 114 ? 5.496 -20.812 -7.32 1 84.25 114 GLN A CA 1
ATOM 845 C C . GLN A 1 114 ? 6.641 -21.594 -7.965 1 84.25 114 GLN A C 1
ATOM 847 O O . GLN A 1 114 ? 6.508 -22.781 -8.242 1 84.25 114 GLN A O 1
ATOM 852 N N . VAL A 1 115 ? 7.68 -20.906 -8.234 1 82.81 115 VAL A N 1
ATOM 853 C CA . VAL A 1 115 ? 8.852 -21.562 -8.82 1 82.81 115 VAL A CA 1
ATOM 854 C C . VAL A 1 115 ? 9.391 -22.609 -7.855 1 82.81 115 VAL A C 1
ATOM 856 O O . VAL A 1 115 ? 9.797 -23.703 -8.273 1 82.81 115 VAL A O 1
ATOM 859 N N . ILE A 1 116 ? 9.391 -22.25 -6.641 1 84.31 116 ILE A N 1
ATOM 860 C CA . ILE A 1 116 ? 9.836 -23.203 -5.629 1 84.31 116 ILE A CA 1
ATOM 861 C C . ILE A 1 116 ? 8.922 -24.438 -5.637 1 84.31 116 ILE A C 1
ATOM 863 O O . ILE A 1 116 ? 9.391 -25.562 -5.582 1 84.31 116 ILE A O 1
ATOM 867 N N . ARG A 1 117 ? 7.66 -24.203 -5.699 1 81.62 117 ARG A N 1
ATOM 868 C CA . ARG A 1 117 ? 6.699 -25.312 -5.758 1 81.62 117 ARG A CA 1
ATOM 869 C C . ARG A 1 117 ? 6.977 -26.219 -6.949 1 81.62 117 ARG A C 1
ATOM 871 O O . ARG A 1 117 ? 6.973 -27.438 -6.812 1 81.62 117 ARG A O 1
ATOM 878 N N . ASP A 1 118 ? 7.191 -25.656 -8.07 1 79.88 118 ASP A N 1
ATOM 879 C CA . ASP A 1 118 ? 7.465 -26.438 -9.273 1 79.88 118 ASP A CA 1
ATOM 880 C C . ASP A 1 118 ? 8.766 -27.234 -9.133 1 79.88 118 ASP A C 1
ATOM 882 O O . ASP A 1 118 ? 8.844 -28.375 -9.555 1 79.88 118 ASP A O 1
ATOM 886 N N . ALA A 1 119 ? 9.789 -26.609 -8.547 1 79.94 119 ALA A N 1
ATOM 887 C CA . ALA A 1 119 ? 11.078 -27.266 -8.352 1 79.94 119 ALA A CA 1
ATOM 888 C C . ALA A 1 119 ? 10.961 -28.438 -7.379 1 79.94 119 ALA A C 1
ATOM 890 O O . ALA A 1 119 ? 11.547 -29.484 -7.594 1 79.94 119 ALA A O 1
ATOM 891 N N . VAL A 1 120 ? 10.219 -28.234 -6.406 1 78.56 120 VAL A N 1
ATOM 892 C CA . VAL A 1 120 ? 10.008 -29.281 -5.414 1 78.56 120 VAL A CA 1
ATOM 893 C C . VAL A 1 120 ? 9.258 -30.453 -6.055 1 78.56 120 VAL A C 1
ATOM 895 O O . VAL A 1 120 ? 9.586 -31.625 -5.816 1 78.56 120 VAL A O 1
ATOM 898 N N . ASN A 1 121 ? 8.258 -30.234 -6.863 1 75.5 121 ASN A N 1
ATOM 899 C CA . ASN A 1 121 ? 7.527 -31.266 -7.586 1 75.5 121 ASN A CA 1
ATOM 900 C C . ASN A 1 121 ? 8.445 -32.062 -8.523 1 75.5 121 ASN A C 1
ATOM 902 O O . ASN A 1 121 ? 8.305 -33.281 -8.656 1 75.5 121 ASN A O 1
ATOM 906 N N . GLU A 1 122 ? 9.32 -31.359 -9.102 1 74.75 122 GLU A N 1
ATOM 907 C CA . GLU A 1 122 ? 10.281 -32.031 -9.984 1 74.75 122 GLU A CA 1
ATOM 908 C C . GLU A 1 122 ? 11.188 -32.969 -9.195 1 74.75 122 GLU A C 1
ATOM 910 O O . GLU A 1 122 ? 11.5 -34.062 -9.664 1 74.75 122 GLU A O 1
ATOM 915 N N . LEU A 1 123 ? 11.594 -32.531 -8.078 1 76 123 LEU A N 1
ATOM 916 C CA . LEU A 1 123 ? 12.438 -33.375 -7.223 1 76 123 LEU A CA 1
ATOM 917 C C . LEU A 1 123 ? 11.68 -34.594 -6.734 1 76 123 LEU A C 1
ATOM 919 O O . LEU A 1 123 ? 12.242 -35.688 -6.691 1 76 123 LEU A O 1
ATOM 923 N N . LEU A 1 124 ? 10.445 -34.406 -6.465 1 73.19 124 LEU A N 1
ATOM 924 C CA . LEU A 1 124 ? 9.617 -35.5 -5.984 1 73.19 124 LEU A CA 1
ATOM 925 C C . LEU A 1 124 ? 9.312 -36.5 -7.109 1 73.19 124 LEU A C 1
ATOM 927 O O . LEU A 1 124 ? 9.305 -37.719 -6.891 1 73.19 124 LEU A O 1
ATOM 931 N N . ASN A 1 125 ? 9.023 -36 -8.242 1 72 125 ASN A N 1
ATOM 932 C CA . ASN A 1 125 ? 8.766 -36.875 -9.391 1 72 125 ASN A CA 1
ATOM 933 C C . ASN A 1 125 ? 10.008 -37.656 -9.797 1 72 125 ASN A C 1
ATOM 935 O O . ASN A 1 125 ? 9.898 -38.812 -10.227 1 72 125 ASN A O 1
ATOM 939 N N . ALA A 1 126 ? 11.109 -37 -9.789 1 67.06 126 ALA A N 1
ATOM 940 C CA . ALA A 1 126 ? 12.352 -37.688 -10.109 1 67.06 126 ALA A CA 1
ATOM 941 C C . ALA A 1 126 ? 12.602 -38.844 -9.148 1 67.06 126 ALA A C 1
ATOM 943 O O . ALA A 1 126 ? 13.141 -39.906 -9.539 1 67.06 126 ALA A O 1
ATOM 944 N N . ARG A 1 127 ? 12.242 -38.562 -8.016 1 60.91 127 ARG A N 1
ATOM 945 C CA . ARG A 1 127 ? 12.367 -39.656 -7.031 1 60.91 127 ARG A CA 1
ATOM 946 C C . ARG A 1 127 ? 11.508 -40.844 -7.418 1 60.91 127 ARG A C 1
ATOM 948 O O . ARG A 1 127 ? 11.883 -42 -7.152 1 60.91 127 ARG A O 1
ATOM 955 N N . PHE A 1 128 ? 10.453 -40.594 -8.023 1 56.78 128 PHE A N 1
ATOM 956 C CA . PHE A 1 128 ? 9.555 -41.688 -8.391 1 56.78 128 PHE A CA 1
ATOM 957 C C . PHE A 1 128 ? 9.859 -42.156 -9.797 1 56.78 128 PHE A C 1
ATOM 959 O O . PHE A 1 128 ? 9.055 -42.875 -10.406 1 56.78 128 PHE A O 1
ATOM 966 N N . GLY A 1 129 ? 11 -41.875 -10.312 1 55.09 129 GLY A N 1
ATOM 967 C CA . GLY A 1 129 ? 11.531 -42.5 -11.508 1 55.09 129 GLY A CA 1
ATOM 968 C C . GLY A 1 129 ? 11.312 -41.688 -12.766 1 55.09 129 GLY A C 1
ATOM 969 O O . GLY A 1 129 ? 11.719 -42.094 -13.859 1 55.09 129 GLY A O 1
ATOM 970 N N . VAL A 1 130 ? 10.555 -40.688 -12.75 1 51.22 130 VAL A N 1
ATOM 971 C CA . VAL A 1 130 ? 10.375 -39.906 -13.977 1 51.22 130 VAL A CA 1
ATOM 972 C C . VAL A 1 130 ? 11.469 -38.844 -14.07 1 51.22 130 VAL A C 1
ATOM 974 O O . VAL A 1 130 ? 11.5 -37.906 -13.289 1 51.22 130 VAL A O 1
ATOM 977 N N . ILE A 1 131 ? 12.617 -39.281 -14.492 1 48.84 131 ILE A N 1
ATOM 978 C CA . ILE A 1 131 ? 13.711 -38.344 -14.648 1 48.84 131 ILE A CA 1
ATOM 979 C C . ILE A 1 131 ? 13.352 -37.281 -15.703 1 48.84 131 ILE A C 1
ATOM 981 O O . ILE A 1 131 ? 13.062 -37.625 -16.844 1 48.84 131 ILE A O 1
ATOM 985 N N . PRO A 1 132 ? 12.898 -36.156 -15.297 1 53.03 132 PRO A N 1
ATOM 986 C CA . PRO A 1 132 ? 12.633 -35.156 -16.312 1 53.03 132 PRO A CA 1
ATOM 987 C C . PRO A 1 132 ? 13.844 -34.906 -17.219 1 53.03 132 PRO A C 1
ATOM 989 O O . PRO A 1 132 ? 14.969 -34.812 -16.734 1 53.03 132 PRO A O 1
ATOM 992 N N . THR A 1 133 ? 13.945 -35.5 -18.391 1 47.84 133 THR A N 1
ATOM 993 C CA . THR A 1 133 ? 15.023 -35.188 -19.312 1 47.84 133 THR A CA 1
ATOM 994 C C . THR A 1 133 ? 15.07 -33.656 -19.578 1 47.84 133 THR A C 1
ATOM 996 O O . THR A 1 133 ? 14.141 -33.094 -20.141 1 47.84 133 THR A O 1
ATOM 999 N N . VAL A 1 134 ? 15.57 -32.938 -18.656 1 52.34 134 VAL A N 1
ATOM 1000 C CA . VAL A 1 134 ? 15.812 -31.547 -18.984 1 52.34 134 VAL A CA 1
ATOM 1001 C C . VAL A 1 134 ? 16.609 -31.453 -20.281 1 52.34 134 VAL A C 1
ATOM 1003 O O . VAL A 1 134 ? 17.797 -31.828 -20.328 1 52.34 134 VAL A O 1
ATOM 1006 N N . GLU A 1 135 ? 16.016 -31.781 -21.453 1 53.91 135 GLU A N 1
ATOM 1007 C CA . GLU A 1 135 ? 16.75 -31.625 -22.703 1 53.91 135 GLU A CA 1
ATOM 1008 C C . GLU A 1 135 ? 17 -30.156 -23 1 53.91 135 GLU A C 1
ATOM 1010 O O . GLU A 1 135 ? 16.109 -29.438 -23.453 1 53.91 135 GLU A O 1
ATOM 1015 N N . LEU A 1 136 ? 17.969 -29.641 -22.25 1 60.16 136 LEU A N 1
ATOM 1016 C CA . LEU A 1 136 ? 18.422 -28.312 -22.641 1 60.16 136 LEU A CA 1
ATOM 1017 C C . LEU A 1 136 ? 19.062 -28.344 -24.031 1 60.16 136 LEU A C 1
ATOM 1019 O O . LEU A 1 136 ? 20.203 -28.797 -24.172 1 60.16 136 LEU A O 1
ATOM 1023 N N . ARG A 1 137 ? 18.25 -28.031 -25.109 1 68.69 137 ARG A N 1
ATOM 1024 C CA . ARG A 1 137 ? 18.797 -27.875 -26.453 1 68.69 137 ARG A CA 1
ATOM 1025 C C . ARG A 1 137 ? 19.766 -26.703 -26.5 1 68.69 137 ARG A C 1
ATOM 1027 O O . ARG A 1 137 ? 19.672 -25.766 -25.703 1 68.69 137 ARG A O 1
ATOM 1034 N N . PRO A 1 138 ? 20.859 -26.875 -27.188 1 73.38 138 PRO A N 1
ATOM 1035 C CA . PRO A 1 138 ? 21.828 -25.781 -27.328 1 73.38 138 PRO A CA 1
ATOM 1036 C C . PRO A 1 138 ? 21.156 -24.422 -27.578 1 73.38 138 PRO A C 1
ATOM 1038 O O . PRO A 1 138 ? 21.641 -23.406 -27.094 1 73.38 138 PRO A O 1
ATOM 1041 N N . SER A 1 139 ? 20.078 -24.422 -28.281 1 74.12 139 SER A N 1
ATOM 1042 C CA . SER A 1 139 ? 19.359 -23.188 -28.547 1 74.12 139 SER A CA 1
ATOM 1043 C C . SER A 1 139 ? 18.828 -22.578 -27.25 1 74.12 139 SER A C 1
ATOM 1045 O O . SER A 1 139 ? 18.844 -21.359 -27.078 1 74.12 139 SER A O 1
ATOM 1047 N N . ASP A 1 140 ? 18.469 -23.453 -26.344 1 73.81 140 ASP A N 1
ATOM 1048 C CA . ASP A 1 140 ? 17.938 -22.984 -25.062 1 73.81 140 ASP A CA 1
ATOM 1049 C C . ASP A 1 140 ? 19.047 -22.359 -24.219 1 73.81 140 ASP A C 1
ATOM 1051 O O . ASP A 1 140 ? 18.812 -21.344 -23.547 1 73.81 140 ASP A O 1
ATOM 1055 N N . ALA A 1 141 ? 20.188 -22.953 -24.328 1 76.94 141 ALA A N 1
ATOM 1056 C CA . ALA A 1 141 ? 21.328 -22.438 -23.547 1 76.94 141 ALA A CA 1
ATOM 1057 C C . ALA A 1 141 ? 21.734 -21.062 -24.031 1 76.94 141 ALA A C 1
ATOM 1059 O O . ALA A 1 141 ? 22.031 -20.172 -23.234 1 76.94 141 ALA A O 1
ATOM 1060 N N . TRP A 1 142 ? 21.734 -20.859 -25.328 1 82.44 142 TRP A N 1
ATOM 1061 C CA . TRP A 1 142 ? 22.094 -19.562 -25.906 1 82.44 142 TRP A CA 1
ATOM 1062 C C . TRP A 1 142 ? 21.094 -18.484 -25.5 1 82.44 142 TRP A C 1
ATOM 1064 O O . TRP A 1 142 ? 21.484 -17.344 -25.25 1 82.44 142 TRP A O 1
ATOM 1074 N N . LEU A 1 143 ? 19.859 -18.844 -25.562 1 82.88 143 LEU A N 1
ATOM 1075 C CA . LEU A 1 143 ? 18.828 -17.875 -25.172 1 82.88 143 LEU A CA 1
ATOM 1076 C C . LEU A 1 143 ? 19 -17.453 -23.719 1 82.88 143 LEU A C 1
ATOM 1078 O O . LEU A 1 143 ? 18.891 -16.266 -23.406 1 82.88 143 LEU A O 1
ATOM 1082 N N . LEU A 1 144 ? 19.312 -18.438 -22.891 1 81.38 144 LEU A N 1
ATOM 1083 C CA . LEU A 1 144 ? 19.469 -18.125 -21.484 1 81.38 144 LEU A CA 1
ATOM 1084 C C . LEU A 1 144 ? 20.703 -17.266 -21.25 1 81.38 144 LEU A C 1
ATOM 1086 O O . LEU A 1 144 ? 20.672 -16.328 -20.438 1 81.38 144 LEU A O 1
ATOM 1090 N N . CYS A 1 145 ? 21.734 -17.531 -21.922 1 86.94 145 CYS A N 1
ATOM 1091 C CA . CYS A 1 145 ? 22.953 -16.734 -21.812 1 86.94 145 CYS A CA 1
ATOM 1092 C C . CYS A 1 145 ? 22.719 -15.305 -22.297 1 86.94 145 CYS A C 1
ATOM 1094 O O . CYS A 1 145 ? 23.156 -14.344 -21.656 1 86.94 145 CYS A O 1
ATOM 1096 N N . ALA A 1 146 ? 22.031 -15.203 -23.391 1 88.62 146 ALA A N 1
ATOM 1097 C CA . ALA A 1 146 ? 21.703 -13.883 -23.938 1 88.62 146 ALA A CA 1
ATOM 1098 C C . ALA A 1 146 ? 20.844 -13.094 -22.953 1 88.62 146 ALA A C 1
ATOM 1100 O O . ALA A 1 146 ? 21.016 -11.883 -22.812 1 88.62 146 ALA A O 1
ATOM 1101 N N . MET A 1 147 ? 19.984 -13.75 -22.297 1 87.12 147 MET A N 1
ATOM 1102 C CA . MET A 1 147 ? 19.109 -13.109 -21.312 1 87.12 147 MET A CA 1
ATOM 1103 C C . MET A 1 147 ? 19.906 -12.586 -20.125 1 87.12 147 MET A C 1
ATOM 1105 O O . MET A 1 147 ? 19.656 -11.484 -19.625 1 87.12 147 MET A O 1
ATOM 1109 N N . VAL A 1 148 ? 20.891 -13.352 -19.734 1 90.56 148 VAL A N 1
ATOM 1110 C CA . VAL A 1 148 ? 21.719 -12.953 -18.609 1 90.56 148 VAL A CA 1
ATOM 1111 C C . VAL A 1 148 ? 22.484 -11.68 -18.953 1 90.56 148 VAL A C 1
ATOM 1113 O O . VAL A 1 148 ? 22.516 -10.734 -18.172 1 90.56 148 VAL A O 1
ATOM 1116 N N . VAL A 1 149 ? 23.016 -11.648 -20.125 1 93.19 149 VAL A N 1
ATOM 1117 C CA . VAL A 1 149 ? 23.828 -10.508 -20.562 1 93.19 149 VAL A CA 1
ATOM 1118 C C . VAL A 1 149 ? 22.922 -9.273 -20.688 1 93.19 149 VAL A C 1
ATOM 1120 O O . VAL A 1 149 ? 23.281 -8.188 -20.219 1 93.19 149 VAL A O 1
ATOM 1123 N N . LEU A 1 150 ? 21.797 -9.469 -21.266 1 93.12 150 LEU A N 1
ATOM 1124 C CA . LEU A 1 150 ? 20.875 -8.359 -21.469 1 93.12 150 LEU A CA 1
ATOM 1125 C C . LEU A 1 150 ? 20.375 -7.809 -20.141 1 93.12 150 LEU A C 1
ATOM 1127 O O . LEU A 1 150 ? 20.344 -6.594 -19.938 1 93.12 150 LEU A O 1
ATOM 1131 N N . LYS A 1 151 ? 20.031 -8.664 -19.266 1 93.5 151 LYS A N 1
ATOM 1132 C CA . LYS A 1 151 ? 19.5 -8.227 -17.984 1 93.5 151 LYS A CA 1
ATOM 1133 C C . LYS A 1 151 ? 20.594 -7.57 -17.141 1 93.5 151 LYS A C 1
ATOM 1135 O O . LYS A 1 151 ? 20.312 -6.641 -16.375 1 93.5 151 LYS A O 1
ATOM 1140 N N . LEU A 1 152 ? 21.75 -8.023 -17.312 1 95.5 152 LEU A N 1
ATOM 1141 C CA . LEU A 1 152 ? 22.859 -7.387 -16.625 1 95.5 152 LEU A CA 1
ATOM 1142 C C . LEU A 1 152 ? 23.094 -5.973 -17.141 1 95.5 152 LEU A C 1
ATOM 1144 O O . LEU A 1 152 ? 23.328 -5.047 -16.359 1 95.5 152 LEU A O 1
ATOM 1148 N N . ALA A 1 153 ? 23.016 -5.867 -18.438 1 96.06 153 ALA A N 1
ATOM 1149 C CA . ALA A 1 153 ? 23.172 -4.547 -19.047 1 96.06 153 ALA A CA 1
ATOM 1150 C C . ALA A 1 153 ? 22.062 -3.602 -18.578 1 96.06 153 ALA A C 1
ATOM 1152 O O . ALA A 1 153 ? 22.328 -2.436 -18.266 1 96.06 153 ALA A O 1
ATOM 1153 N N . LEU A 1 154 ? 20.891 -4.082 -18.531 1 95.69 154 LEU A N 1
ATOM 1154 C CA . LEU A 1 154 ? 19.766 -3.275 -18.078 1 95.69 154 LEU A CA 1
ATOM 1155 C C . LEU A 1 154 ? 19.906 -2.914 -16.594 1 95.69 154 LEU A C 1
ATOM 1157 O O . LEU A 1 154 ? 19.547 -1.808 -16.188 1 95.69 154 LEU A O 1
ATOM 1161 N N . TYR A 1 155 ? 20.422 -3.816 -15.82 1 96.31 155 TYR A N 1
ATOM 1162 C CA . TYR A 1 155 ? 20.656 -3.562 -14.406 1 96.31 155 TYR A CA 1
ATOM 1163 C C . TYR A 1 155 ? 21.609 -2.385 -14.211 1 96.31 155 TYR A C 1
ATOM 1165 O O . TYR A 1 155 ? 21.312 -1.463 -13.445 1 96.31 155 TYR A O 1
ATOM 1173 N N . VAL A 1 156 ? 22.672 -2.436 -14.922 1 96.62 156 VAL A N 1
ATOM 1174 C CA . VAL A 1 156 ? 23.672 -1.382 -14.812 1 96.62 156 VAL A CA 1
ATOM 1175 C C . VAL A 1 156 ? 23.078 -0.054 -15.281 1 96.62 156 VAL A C 1
ATOM 1177 O O . VAL A 1 156 ? 23.281 0.979 -14.633 1 96.62 156 VAL A O 1
ATOM 1180 N N . TRP A 1 157 ? 22.406 -0.136 -16.328 1 96.12 157 TRP A N 1
ATOM 1181 C CA . TRP A 1 157 ? 21.781 1.074 -16.859 1 96.12 157 TRP A CA 1
ATOM 1182 C C . TRP A 1 157 ? 20.766 1.646 -15.883 1 96.12 157 TRP A C 1
ATOM 1184 O O . TRP A 1 157 ? 20.734 2.857 -15.656 1 96.12 157 TRP A O 1
ATOM 1194 N N . CYS A 1 158 ? 19.938 0.853 -15.312 1 95.38 158 CYS A N 1
ATOM 1195 C CA . CYS A 1 158 ? 18.938 1.284 -14.336 1 95.38 158 CYS A CA 1
ATOM 1196 C C . CYS A 1 158 ? 19.609 1.921 -13.125 1 95.38 158 CYS A C 1
ATOM 1198 O O . CYS A 1 158 ? 19.125 2.92 -12.594 1 95.38 158 CYS A O 1
ATOM 1200 N N . LYS A 1 159 ? 20.703 1.327 -12.727 1 95.56 159 LYS A N 1
ATOM 1201 C CA . LYS A 1 159 ? 21.406 1.875 -11.578 1 95.56 159 LYS A CA 1
ATOM 1202 C C . LYS A 1 159 ? 21.969 3.262 -11.883 1 95.56 159 LYS A C 1
ATOM 1204 O O . LYS A 1 159 ? 21.984 4.137 -11.016 1 95.56 159 LYS A O 1
ATOM 1209 N N . MET A 1 160 ? 22.375 3.439 -13.125 1 94.88 160 MET A N 1
ATOM 1210 C CA . MET A 1 160 ? 22.859 4.746 -13.555 1 94.88 160 MET A CA 1
ATOM 1211 C C . MET A 1 160 ? 21.734 5.777 -13.547 1 94.88 160 MET A C 1
ATOM 1213 O O . MET A 1 160 ? 21.922 6.902 -13.078 1 94.88 160 MET A O 1
ATOM 1217 N N . VAL A 1 161 ? 20.625 5.414 -14.023 1 94 161 VAL A N 1
ATOM 1218 C CA . VAL A 1 161 ? 19.469 6.305 -14.062 1 94 161 VAL A CA 1
ATOM 1219 C C . VAL A 1 161 ? 19 6.59 -12.641 1 94 161 VAL A C 1
ATOM 1221 O O . VAL A 1 161 ? 18.609 7.719 -12.328 1 94 161 VAL A O 1
ATOM 1224 N N . TYR A 1 162 ? 19.016 5.613 -11.789 1 93.56 162 TYR A N 1
ATOM 1225 C CA . TYR A 1 162 ? 18.594 5.762 -10.398 1 93.56 162 TYR A CA 1
ATOM 1226 C C . TYR A 1 162 ? 19.469 6.777 -9.672 1 93.56 162 TYR A C 1
ATOM 1228 O O . TYR A 1 162 ? 18.984 7.547 -8.844 1 93.56 162 TYR A O 1
ATOM 1236 N N . ARG A 1 163 ? 20.703 6.785 -9.93 1 91.12 163 ARG A N 1
ATOM 1237 C CA . ARG A 1 163 ? 21.625 7.719 -9.297 1 91.12 163 ARG A CA 1
ATOM 1238 C C . ARG A 1 163 ? 21.281 9.164 -9.656 1 91.12 163 ARG A C 1
ATOM 1240 O O . ARG A 1 163 ? 21.531 10.078 -8.867 1 91.12 163 ARG A O 1
ATOM 1247 N N . GLN A 1 164 ? 20.703 9.305 -10.773 1 89.94 164 GLN A N 1
ATOM 1248 C CA . GLN A 1 164 ? 20.359 10.641 -11.242 1 89.94 164 GLN A CA 1
ATOM 1249 C C . GLN A 1 164 ? 18.969 11.047 -10.766 1 89.94 164 GLN A C 1
ATOM 1251 O O . GLN A 1 164 ? 18.75 12.211 -10.43 1 89.94 164 GLN A O 1
ATOM 1256 N N . THR A 1 165 ? 18.109 10.125 -10.695 1 87.81 165 THR A N 1
ATOM 1257 C CA . THR A 1 165 ? 16.703 10.484 -10.477 1 87.81 165 THR A CA 1
ATOM 1258 C C . THR A 1 165 ? 16.281 10.164 -9.047 1 87.81 165 THR A C 1
ATOM 1260 O O . THR A 1 165 ? 15.305 10.727 -8.547 1 87.81 165 THR A O 1
ATOM 1263 N N . HIS A 1 166 ? 16.906 9.156 -8.438 1 86.31 166 HIS A N 1
ATOM 1264 C CA . HIS A 1 166 ? 16.547 8.664 -7.113 1 86.31 166 HIS A CA 1
ATOM 1265 C C . HIS A 1 166 ? 15.094 8.188 -7.082 1 86.31 166 HIS A C 1
ATOM 1267 O O . HIS A 1 166 ? 14.391 8.375 -6.086 1 86.31 166 HIS A O 1
ATOM 1273 N N . ASN A 1 167 ? 14.734 7.688 -8.188 1 89.44 167 ASN A N 1
ATOM 1274 C CA . ASN A 1 167 ? 13.383 7.168 -8.352 1 89.44 167 ASN A CA 1
ATOM 1275 C C . ASN A 1 167 ? 13.273 5.723 -7.863 1 89.44 167 ASN A C 1
ATOM 1277 O O . ASN A 1 167 ? 13.938 4.836 -8.398 1 89.44 167 ASN A O 1
ATOM 1281 N N . VAL A 1 168 ? 12.438 5.516 -6.969 1 89.75 168 VAL A N 1
ATOM 1282 C CA . VAL A 1 168 ? 12.375 4.219 -6.293 1 89.75 168 VAL A CA 1
ATOM 1283 C C . VAL A 1 168 ? 11.828 3.164 -7.254 1 89.75 168 VAL A C 1
ATOM 1285 O O . VAL A 1 168 ? 12.133 1.978 -7.117 1 89.75 168 VAL A O 1
ATOM 1288 N N . THR A 1 169 ? 10.945 3.506 -8.133 1 93.38 169 THR A N 1
ATOM 1289 C CA . THR A 1 169 ? 10.422 2.533 -9.086 1 93.38 169 THR A CA 1
ATOM 1290 C C . THR A 1 169 ? 11.531 2.033 -10.008 1 93.38 169 THR A C 1
ATOM 1292 O O . THR A 1 169 ? 11.547 0.858 -10.383 1 93.38 169 THR A O 1
ATOM 1295 N N . ILE A 1 170 ? 12.43 2.912 -10.398 1 94.75 170 ILE A N 1
ATOM 1296 C CA . ILE A 1 170 ? 13.562 2.523 -11.234 1 94.75 170 ILE A CA 1
ATOM 1297 C C . ILE A 1 170 ? 14.484 1.592 -10.453 1 94.75 170 ILE A C 1
ATOM 1299 O O . ILE A 1 170 ? 15.008 0.617 -11.008 1 94.75 170 ILE A O 1
ATOM 1303 N N . ASP A 1 171 ? 14.641 1.882 -9.266 1 94.56 171 ASP A N 1
ATOM 1304 C CA . ASP A 1 171 ? 15.445 1.017 -8.406 1 94.56 171 ASP A CA 1
ATOM 1305 C C . ASP A 1 171 ? 14.828 -0.38 -8.312 1 94.56 171 ASP A C 1
ATOM 1307 O O . ASP A 1 171 ? 15.555 -1.378 -8.273 1 94.56 171 ASP A O 1
ATOM 1311 N N . ALA A 1 172 ? 13.602 -0.403 -8.211 1 94.19 172 ALA A N 1
ATOM 1312 C CA . ALA A 1 172 ? 12.906 -1.687 -8.156 1 94.19 172 ALA A CA 1
ATOM 1313 C C . ALA A 1 172 ? 13.125 -2.484 -9.438 1 94.19 172 ALA A C 1
ATOM 1315 O O . ALA A 1 172 ? 13.32 -3.701 -9.391 1 94.19 172 ALA A O 1
ATOM 1316 N N . VAL A 1 173 ? 13.102 -1.84 -10.547 1 95 173 VAL A N 1
ATOM 1317 C CA . VAL A 1 173 ? 13.352 -2.514 -11.82 1 95 173 VAL A CA 1
ATOM 1318 C C . VAL A 1 173 ? 14.781 -3.039 -11.852 1 95 173 VAL A C 1
ATOM 1320 O O . VAL A 1 173 ? 15.039 -4.129 -12.367 1 95 173 VAL A O 1
ATOM 1323 N N . ALA A 1 174 ? 15.672 -2.219 -11.383 1 95.62 174 ALA A N 1
ATOM 1324 C CA . ALA A 1 174 ? 17.062 -2.654 -11.305 1 95.62 174 ALA A CA 1
ATOM 1325 C C . ALA A 1 174 ? 17.188 -3.932 -10.477 1 95.62 174 ALA A C 1
ATOM 1327 O O . ALA A 1 174 ? 17.875 -4.871 -10.883 1 95.62 174 ALA A O 1
ATOM 1328 N N . THR A 1 175 ? 16.562 -3.957 -9.375 1 93 175 THR A N 1
ATOM 1329 C CA . THR A 1 175 ? 16.562 -5.133 -8.516 1 93 175 THR A CA 1
ATOM 1330 C C . THR A 1 175 ? 15.992 -6.344 -9.25 1 93 175 THR A C 1
ATOM 1332 O O . THR A 1 175 ? 16.516 -7.453 -9.125 1 93 175 THR A O 1
ATOM 1335 N N . ASP A 1 176 ? 14.93 -6.145 -9.914 1 94.38 176 ASP A N 1
ATOM 1336 C CA . ASP A 1 176 ? 14.32 -7.211 -10.695 1 94.38 176 ASP A CA 1
ATOM 1337 C C . ASP A 1 176 ? 15.297 -7.758 -11.734 1 94.38 176 ASP A C 1
ATOM 1339 O O . ASP A 1 176 ? 15.414 -8.969 -11.906 1 94.38 176 ASP A O 1
ATOM 1343 N N . ASN A 1 177 ? 15.945 -6.871 -12.445 1 94.31 177 ASN A N 1
ATOM 1344 C CA . ASN A 1 177 ? 16.922 -7.281 -13.445 1 94.31 177 ASN A CA 1
ATOM 1345 C C . ASN A 1 177 ? 18.047 -8.094 -12.812 1 94.31 177 ASN A C 1
ATOM 1347 O O . ASN A 1 177 ? 18.516 -9.078 -13.398 1 94.31 177 ASN A O 1
ATOM 1351 N N . LEU A 1 178 ? 18.5 -7.668 -11.688 1 94.12 178 LEU A N 1
ATOM 1352 C CA . LEU A 1 178 ? 19.547 -8.406 -10.992 1 94.12 178 LEU A CA 1
ATOM 1353 C C . LEU A 1 178 ? 19.062 -9.797 -10.602 1 94.12 178 LEU A C 1
ATOM 1355 O O . LEU A 1 178 ? 19.797 -10.781 -10.75 1 94.12 178 LEU A O 1
ATOM 1359 N N . ASN A 1 179 ? 17.906 -9.852 -10.086 1 90.88 179 ASN A N 1
ATOM 1360 C CA . ASN A 1 179 ? 17.312 -11.133 -9.734 1 90.88 179 ASN A CA 1
ATOM 1361 C C . ASN A 1 179 ? 17.219 -12.055 -10.945 1 90.88 179 ASN A C 1
ATOM 1363 O O . ASN A 1 179 ? 17.5 -13.258 -10.844 1 90.88 179 ASN A O 1
ATOM 1367 N N . ASP A 1 180 ? 16.812 -11.516 -12.008 1 89.94 180 ASP A N 1
ATOM 1368 C CA . ASP A 1 180 ? 16.75 -12.297 -13.242 1 89.94 180 ASP A CA 1
ATOM 1369 C C . ASP A 1 180 ? 18.125 -12.82 -13.633 1 89.94 180 ASP A C 1
ATOM 1371 O O . ASP A 1 180 ? 18.25 -13.953 -14.117 1 89.94 180 ASP A O 1
ATOM 1375 N N . VAL A 1 181 ? 19.094 -12.016 -13.531 1 91.75 181 VAL A N 1
ATOM 1376 C CA . VAL A 1 181 ? 20.453 -12.438 -13.836 1 91.75 181 VAL A CA 1
ATOM 1377 C C . VAL A 1 181 ? 20.844 -13.617 -12.953 1 91.75 181 VAL A C 1
ATOM 1379 O O . VAL A 1 181 ? 21.375 -14.617 -13.445 1 91.75 181 VAL A O 1
ATOM 1382 N N . MET A 1 182 ? 20.547 -13.523 -11.734 1 88.81 182 MET A N 1
ATOM 1383 C CA . MET A 1 182 ? 20.906 -14.578 -10.781 1 88.81 182 MET A CA 1
ATOM 1384 C C . MET A 1 182 ? 20.156 -15.867 -11.086 1 88.81 182 MET A C 1
ATOM 1386 O O . MET A 1 182 ? 20.75 -16.953 -11.094 1 88.81 182 MET A O 1
ATOM 1390 N N . SER A 1 183 ? 18.875 -15.734 -11.32 1 85.62 183 SER A N 1
ATOM 1391 C CA . SER A 1 183 ? 18.062 -16.922 -11.578 1 85.62 1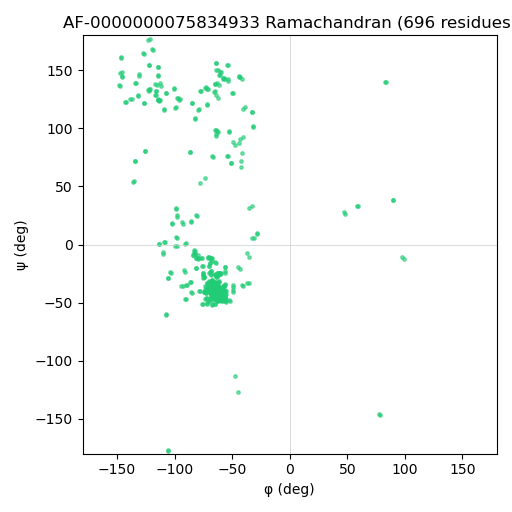83 SER A CA 1
ATOM 1392 C C . SER A 1 183 ? 18.469 -17.594 -12.883 1 85.62 183 SER A C 1
ATOM 1394 O O . SER A 1 183 ? 18.625 -18.812 -12.938 1 85.62 183 SER A O 1
ATOM 1396 N N . ASN A 1 184 ? 18.672 -16.797 -13.938 1 82.5 184 ASN A N 1
ATOM 1397 C CA . ASN A 1 184 ? 19.062 -17.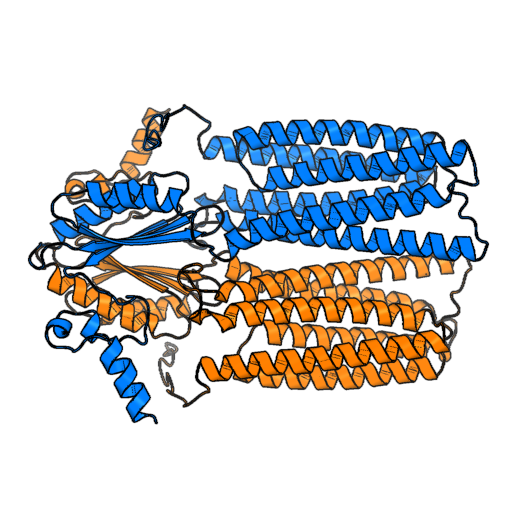375 -15.227 1 82.5 184 ASN A CA 1
ATOM 1398 C C . ASN A 1 184 ? 20.484 -17.906 -15.203 1 82.5 184 ASN A C 1
ATOM 1400 O O . ASN A 1 184 ? 20.781 -18.922 -15.836 1 82.5 184 ASN A O 1
ATOM 1404 N N . ALA A 1 185 ? 21.344 -17.266 -14.547 1 85.19 185 ALA A N 1
ATOM 1405 C CA . ALA A 1 185 ? 22.703 -17.75 -14.414 1 85.19 185 ALA A CA 1
ATOM 1406 C C . ALA A 1 185 ? 22.75 -19.094 -13.703 1 85.19 185 ALA A C 1
ATOM 1408 O O . ALA A 1 185 ? 23.484 -20 -14.109 1 85.19 185 ALA A O 1
ATOM 1409 N N . THR A 1 186 ? 22 -19.203 -12.672 1 83.19 186 THR A N 1
ATOM 1410 C CA . THR A 1 186 ? 21.922 -20.469 -11.945 1 83.19 186 THR A CA 1
ATOM 1411 C C . THR A 1 186 ? 21.375 -21.562 -12.844 1 83.19 186 THR A C 1
ATOM 1413 O O . THR A 1 186 ? 21.844 -22.703 -12.789 1 83.19 186 THR A O 1
ATOM 1416 N N . ALA A 1 187 ? 20.359 -21.266 -13.633 1 77.06 187 ALA A N 1
ATOM 1417 C CA . ALA A 1 187 ? 19.781 -22.25 -14.555 1 77.06 187 ALA A CA 1
ATOM 1418 C C . ALA A 1 187 ? 20.828 -22.719 -15.57 1 77.06 187 ALA A C 1
ATOM 1420 O O . ALA A 1 187 ? 20.891 -23.906 -15.906 1 77.06 187 ALA A O 1
ATOM 1421 N N . VAL A 1 188 ? 21.625 -21.812 -16.062 1 78.12 188 VAL A N 1
ATOM 1422 C CA . VAL A 1 188 ? 22.672 -22.156 -17.031 1 78.12 188 VAL A CA 1
ATOM 1423 C C . VAL A 1 188 ? 23.703 -23.062 -16.375 1 78.12 188 VAL A C 1
ATOM 1425 O O . VAL A 1 188 ? 24.109 -24.062 -16.953 1 78.12 188 VAL A O 1
ATOM 1428 N N . VAL A 1 189 ? 24.078 -22.719 -15.242 1 82.12 189 VAL A N 1
ATOM 1429 C CA . VAL A 1 189 ? 25.078 -23.516 -14.523 1 82.12 189 VAL A CA 1
ATOM 1430 C C . VAL A 1 189 ? 24.547 -24.922 -14.258 1 82.12 189 VAL A C 1
ATOM 1432 O O . VAL A 1 189 ? 25.266 -25.906 -14.43 1 82.12 189 VAL A O 1
ATOM 1435 N N . ALA A 1 190 ? 23.328 -24.984 -13.82 1 76.56 190 ALA A N 1
ATOM 1436 C CA . ALA A 1 190 ? 22.719 -26.281 -13.57 1 76.56 190 ALA A CA 1
ATOM 1437 C C . ALA A 1 190 ? 22.641 -27.109 -14.844 1 76.56 190 ALA A C 1
ATOM 1439 O O . ALA A 1 190 ? 22.875 -28.328 -14.82 1 76.56 190 ALA A O 1
ATOM 1440 N N . ALA A 1 191 ? 22.281 -26.469 -15.945 1 72.62 191 ALA A N 1
ATOM 1441 C CA . ALA A 1 191 ? 22.203 -27.156 -17.234 1 72.62 191 ALA A CA 1
ATOM 1442 C C . ALA A 1 191 ? 23.562 -27.688 -17.656 1 72.62 191 ALA A C 1
ATOM 1444 O O . ALA A 1 191 ? 23.672 -28.812 -18.156 1 72.62 191 ALA A O 1
ATOM 1445 N N . LEU A 1 192 ? 24.594 -26.859 -17.453 1 76.06 192 LEU A N 1
ATOM 1446 C CA . LEU A 1 192 ? 25.953 -27.266 -17.812 1 76.06 192 LEU A CA 1
ATOM 1447 C C . LEU A 1 192 ? 26.406 -28.438 -16.953 1 76.06 192 LEU A C 1
ATOM 1449 O O . LEU A 1 192 ? 27.078 -29.344 -17.438 1 76.06 192 LEU A O 1
ATOM 1453 N N . LEU A 1 193 ? 26.047 -28.391 -15.742 1 77.75 193 LEU A N 1
ATOM 1454 C CA . LEU A 1 193 ? 26.438 -29.469 -14.828 1 77.75 193 LEU A CA 1
ATOM 1455 C C . LEU A 1 193 ? 25.75 -30.766 -15.195 1 77.75 193 LEU A C 1
ATOM 1457 O O . LEU A 1 193 ? 26.344 -31.844 -15.078 1 77.75 193 LEU A O 1
ATOM 1461 N N . THR A 1 194 ? 24.547 -30.672 -15.57 1 74.31 194 THR A N 1
ATOM 1462 C CA . THR A 1 194 ? 23.797 -31.859 -15.969 1 74.31 194 THR A CA 1
ATOM 1463 C C . THR A 1 194 ? 24.375 -32.469 -17.234 1 74.31 194 THR A C 1
ATOM 1465 O O . THR A 1 194 ? 24.312 -33.688 -17.438 1 74.31 194 THR A O 1
ATOM 1468 N N . GLN A 1 195 ? 24.906 -31.656 -18.109 1 73.56 195 GLN A N 1
ATOM 1469 C CA . GLN A 1 195 ? 25.531 -32.156 -19.328 1 73.56 195 GLN A CA 1
ATOM 1470 C C . GLN A 1 195 ? 26.812 -32.906 -19.031 1 73.56 195 GLN A C 1
ATOM 1472 O O . GLN A 1 195 ? 27.172 -33.844 -19.734 1 73.56 195 GLN A O 1
ATOM 1477 N N . VAL A 1 196 ? 27.5 -32.5 -18.031 1 76.69 196 VAL A N 1
ATOM 1478 C CA . VAL A 1 196 ? 28.75 -33.156 -17.656 1 76.69 196 VAL A CA 1
ATOM 1479 C C . VAL A 1 196 ? 28.438 -34.5 -17.016 1 76.69 196 VAL A C 1
ATOM 1481 O O . VAL A 1 196 ? 29.094 -35.5 -17.312 1 76.69 196 VAL A O 1
ATOM 1484 N N . SER A 1 197 ? 27.453 -34.5 -16.062 1 74.44 197 SER A N 1
ATOM 1485 C CA . SER A 1 197 ? 27.047 -35.75 -15.422 1 74.44 197 SER A CA 1
ATOM 1486 C C . SER A 1 197 ? 25.531 -35.75 -15.164 1 74.44 197 SER A C 1
ATOM 1488 O O . SER A 1 197 ? 25.016 -34.875 -14.484 1 74.44 197 SER A O 1
ATOM 1490 N N . THR A 1 198 ? 24.953 -36.75 -15.719 1 68.44 198 THR A N 1
ATOM 1491 C CA . THR A 1 198 ? 23.5 -36.906 -15.594 1 68.44 198 THR A CA 1
ATOM 1492 C C . THR A 1 198 ? 23.094 -37.062 -14.133 1 68.44 198 THR A C 1
ATOM 1494 O O . THR A 1 198 ? 21.984 -36.719 -13.75 1 68.44 198 THR A O 1
ATOM 1497 N N . SER A 1 199 ? 24.094 -37.531 -13.422 1 69.44 199 SER A N 1
ATOM 1498 C CA . SER A 1 199 ? 23.812 -37.75 -12.008 1 69.44 199 SER A CA 1
ATOM 1499 C C . SER A 1 199 ? 23.625 -36.406 -11.273 1 69.44 199 SER A C 1
ATOM 1501 O O . SER A 1 199 ? 23.047 -36.375 -10.188 1 69.44 199 SER A O 1
ATOM 1503 N N . LEU A 1 200 ? 24 -35.438 -12.016 1 68.75 200 LEU A N 1
ATOM 1504 C CA . LEU A 1 200 ? 23.953 -34.125 -11.367 1 68.75 200 LEU A CA 1
ATOM 1505 C C . LEU A 1 200 ? 22.672 -33.375 -11.734 1 68.75 200 LEU A C 1
ATOM 1507 O O . LEU A 1 200 ? 22.609 -32.156 -11.641 1 68.75 200 LEU A O 1
ATOM 1511 N N . TRP A 1 201 ? 21.688 -34.094 -12.07 1 68.81 201 TRP A N 1
ATOM 1512 C CA . TRP A 1 201 ? 20.406 -33.5 -12.453 1 68.81 201 TRP A CA 1
ATOM 1513 C C . TRP A 1 201 ? 19.766 -32.75 -11.281 1 68.81 201 TRP A C 1
ATOM 1515 O O . TRP A 1 201 ? 19.031 -31.797 -11.469 1 68.81 201 TRP A O 1
ATOM 1525 N N . VAL A 1 202 ? 20.141 -33.219 -10.086 1 69.5 202 VAL A N 1
ATOM 1526 C CA . VAL A 1 202 ? 19.562 -32.656 -8.859 1 69.5 202 VAL A CA 1
ATOM 1527 C C . VAL A 1 202 ? 20.047 -31.234 -8.656 1 69.5 202 VAL A C 1
ATOM 1529 O O . VAL A 1 202 ? 19.422 -30.453 -7.93 1 69.5 202 VAL A O 1
ATOM 1532 N N . SER A 1 203 ? 21.031 -30.891 -9.32 1 72.44 203 SER A N 1
ATOM 1533 C CA . SER A 1 203 ? 21.609 -29.562 -9.164 1 72.44 203 SER A CA 1
ATOM 1534 C C . SER A 1 203 ? 20.656 -28.484 -9.688 1 72.44 203 SER A C 1
ATOM 1536 O O . SER A 1 203 ? 20.641 -27.359 -9.18 1 72.44 203 SER A O 1
ATOM 1538 N N . ASP A 1 204 ? 19.781 -28.766 -10.578 1 78.88 204 ASP A N 1
ATOM 1539 C CA . ASP A 1 204 ? 18.906 -27.781 -11.195 1 78.88 204 ASP A CA 1
ATOM 1540 C C . ASP A 1 204 ? 17.781 -27.375 -10.242 1 78.88 204 ASP A C 1
ATOM 1542 O O . ASP A 1 204 ? 17.719 -26.234 -9.805 1 78.88 204 ASP A O 1
ATOM 1546 N N . PRO A 1 205 ? 17.125 -28.406 -9.734 1 77.19 205 PRO A N 1
ATOM 1547 C CA . PRO A 1 205 ? 16.047 -28 -8.844 1 77.19 205 PRO A CA 1
ATOM 1548 C C . PRO A 1 205 ? 16.547 -27.406 -7.531 1 77.19 205 PRO A C 1
ATOM 1550 O O . PRO A 1 205 ? 15.938 -26.469 -6.992 1 77.19 205 PRO A O 1
ATOM 1553 N N . VAL A 1 206 ? 17.625 -27.859 -7.082 1 81.38 206 VAL A N 1
ATOM 1554 C CA . VAL A 1 206 ? 18.172 -27.328 -5.844 1 81.38 206 VAL A CA 1
ATOM 1555 C C . VAL A 1 206 ? 18.656 -25.891 -6.066 1 81.38 206 VAL A C 1
ATOM 1557 O O . VAL A 1 206 ? 18.406 -25.016 -5.234 1 81.38 206 VAL A O 1
ATOM 1560 N N . GLY A 1 207 ? 19.391 -25.656 -7.141 1 82.75 207 GLY A N 1
ATOM 1561 C CA . GLY A 1 207 ? 19.812 -24.312 -7.477 1 82.75 207 GLY A CA 1
ATOM 1562 C C . GLY A 1 207 ? 18.656 -23.344 -7.625 1 82.75 207 GLY A C 1
ATOM 1563 O O . GLY A 1 207 ? 18.734 -22.203 -7.164 1 82.75 207 GLY A O 1
ATOM 1564 N N . VAL A 1 208 ? 17.562 -23.781 -8.203 1 84.19 208 VAL A N 1
ATOM 1565 C CA . VAL A 1 208 ? 16.375 -22.969 -8.414 1 84.19 208 VAL A CA 1
ATOM 1566 C C . VAL A 1 208 ? 15.734 -22.609 -7.074 1 84.19 208 VAL A C 1
ATOM 1568 O O . VAL A 1 208 ? 15.32 -21.469 -6.859 1 84.19 208 VAL A O 1
ATOM 1571 N N . ILE A 1 209 ? 15.727 -23.562 -6.195 1 87.44 209 ILE A N 1
ATOM 1572 C CA . ILE A 1 209 ? 15.125 -23.328 -4.887 1 87.44 209 ILE A CA 1
ATOM 1573 C C . ILE A 1 209 ? 15.945 -22.297 -4.113 1 87.44 209 ILE A C 1
ATOM 1575 O O . ILE A 1 209 ? 15.383 -21.359 -3.549 1 87.44 209 ILE A O 1
ATOM 1579 N N . ILE A 1 210 ? 17.219 -22.438 -4.156 1 90.12 210 ILE A N 1
ATOM 1580 C CA . ILE A 1 210 ? 18.109 -21.547 -3.414 1 90.12 210 ILE A CA 1
ATOM 1581 C C . ILE A 1 210 ? 17.953 -20.109 -3.932 1 90.12 210 ILE A C 1
ATOM 1583 O O . ILE A 1 210 ? 17.75 -19.188 -3.148 1 90.12 210 ILE A O 1
ATOM 1587 N N . ILE A 1 211 ? 17.984 -19.922 -5.18 1 88.56 211 ILE A N 1
ATOM 1588 C CA . ILE A 1 211 ? 17.891 -18.594 -5.766 1 88.56 211 ILE A CA 1
ATOM 1589 C C . ILE A 1 211 ? 16.5 -18.016 -5.531 1 88.56 211 ILE A C 1
ATOM 1591 O O . ILE A 1 211 ? 16.344 -16.812 -5.328 1 88.56 211 ILE A O 1
ATOM 1595 N N . SER A 1 212 ? 15.5 -18.859 -5.621 1 91.56 212 SER A N 1
ATOM 1596 C CA . SER A 1 212 ? 14.133 -18.391 -5.402 1 91.56 212 SER A CA 1
ATOM 1597 C C . SER A 1 212 ? 13.945 -17.891 -3.977 1 91.56 212 SER A C 1
ATOM 1599 O O . SER A 1 212 ? 13.25 -16.891 -3.752 1 91.56 212 SER A O 1
ATOM 1601 N N . VAL A 1 213 ? 14.562 -18.578 -3.066 1 92.62 213 VAL A N 1
ATOM 1602 C CA . VAL A 1 213 ? 14.508 -18.125 -1.683 1 92.62 213 VAL A CA 1
ATOM 1603 C C . VAL A 1 213 ? 15.188 -16.766 -1.562 1 92.62 213 VAL A C 1
ATOM 1605 O O . VAL A 1 213 ? 14.672 -15.852 -0.914 1 92.62 213 VAL A O 1
ATOM 1608 N N . TYR A 1 214 ? 16.297 -16.672 -2.154 1 93.19 214 TYR A N 1
ATOM 1609 C CA . TYR A 1 214 ? 17 -15.398 -2.184 1 93.19 214 TYR A CA 1
ATOM 1610 C C . TYR A 1 214 ? 16.125 -14.305 -2.77 1 93.19 214 TYR A C 1
ATOM 1612 O O . TYR A 1 214 ? 16.078 -13.188 -2.244 1 93.19 214 TYR A O 1
ATOM 1620 N N . ILE A 1 215 ? 15.438 -14.539 -3.834 1 91.94 215 ILE A N 1
ATOM 1621 C CA . ILE A 1 215 ? 14.594 -13.562 -4.52 1 91.94 215 ILE A CA 1
ATOM 1622 C C . ILE A 1 215 ? 13.43 -13.164 -3.615 1 91.94 215 ILE A C 1
ATOM 1624 O O . ILE A 1 215 ? 13.078 -11.977 -3.531 1 91.94 215 ILE A O 1
ATOM 1628 N N . ILE A 1 216 ? 12.875 -14.109 -2.955 1 93.25 216 ILE A N 1
ATOM 1629 C CA . ILE A 1 216 ? 11.781 -13.828 -2.035 1 93.25 216 ILE A CA 1
ATOM 1630 C C . ILE A 1 216 ? 12.258 -12.883 -0.934 1 93.25 216 ILE A C 1
ATOM 1632 O O . ILE A 1 216 ? 11.594 -11.898 -0.62 1 93.25 216 ILE A O 1
ATOM 1636 N N . VAL A 1 217 ? 13.391 -13.164 -0.403 1 94.56 217 VAL A N 1
ATOM 1637 C CA . VAL A 1 217 ? 13.945 -12.344 0.665 1 94.56 217 VAL A CA 1
ATOM 1638 C C . VAL A 1 217 ? 14.234 -10.938 0.135 1 94.56 217 VAL A C 1
ATOM 1640 O O . VAL A 1 217 ? 13.914 -9.945 0.785 1 94.56 217 VAL A O 1
ATOM 1643 N N . SER A 1 218 ? 14.797 -10.898 -1.006 1 93.44 218 SER A N 1
ATOM 1644 C CA . SER A 1 218 ? 15.125 -9.625 -1.64 1 93.44 218 SER A CA 1
ATOM 1645 C C . SER A 1 218 ? 13.883 -8.773 -1.844 1 93.44 218 SER A C 1
ATOM 1647 O O . SER A 1 218 ? 13.859 -7.598 -1.47 1 93.44 218 SER A O 1
ATOM 1649 N N . TRP A 1 219 ? 12.852 -9.336 -2.365 1 93 219 TRP A N 1
ATOM 1650 C CA . TRP A 1 219 ? 11.625 -8.594 -2.648 1 93 219 TRP A CA 1
ATOM 1651 C C . TRP A 1 219 ? 10.891 -8.242 -1.36 1 93 219 TRP A C 1
ATOM 1653 O O . TRP A 1 219 ? 10.258 -7.191 -1.267 1 93 219 TRP A O 1
ATOM 1663 N N . THR A 1 220 ? 10.984 -9.109 -0.378 1 92.06 220 THR A N 1
ATOM 1664 C CA . THR A 1 220 ? 10.359 -8.82 0.909 1 92.06 220 THR A CA 1
ATOM 1665 C C . THR A 1 220 ? 11.031 -7.629 1.58 1 92.06 220 THR A C 1
ATOM 1667 O O . THR A 1 220 ? 10.359 -6.766 2.146 1 92.06 220 THR A O 1
ATOM 1670 N N . ARG A 1 221 ? 12.281 -7.598 1.447 1 92.56 221 ARG A N 1
ATOM 1671 C CA . ARG A 1 221 ? 13.023 -6.473 2.002 1 92.56 221 ARG A CA 1
ATOM 1672 C C . ARG A 1 221 ? 12.672 -5.176 1.281 1 92.56 221 ARG A C 1
ATOM 1674 O O . ARG A 1 221 ? 12.406 -4.156 1.922 1 92.56 221 ARG A O 1
ATOM 1681 N N . THR A 1 222 ? 12.664 -5.215 0.036 1 91.19 222 THR A N 1
ATOM 1682 C CA . THR A 1 222 ? 12.305 -4.051 -0.768 1 91.19 222 THR A CA 1
ATOM 1683 C C . THR A 1 222 ? 10.891 -3.582 -0.445 1 91.19 222 THR A C 1
ATOM 1685 O O . THR A 1 222 ? 10.648 -2.385 -0.28 1 91.19 222 THR A O 1
ATOM 1688 N N . GLY A 1 223 ? 9.992 -4.527 -0.381 1 92.25 223 GLY A N 1
ATOM 1689 C CA . GLY A 1 223 ? 8.617 -4.203 -0.046 1 92.25 223 GLY A CA 1
ATOM 1690 C C . GLY A 1 223 ? 8.469 -3.588 1.331 1 92.25 223 GLY A C 1
ATOM 1691 O O . GLY A 1 223 ? 7.723 -2.621 1.506 1 92.25 223 GLY A O 1
ATOM 1692 N N . MET A 1 224 ? 9.219 -4.043 2.271 1 89.56 224 MET A N 1
ATOM 1693 C CA . MET A 1 224 ? 9.141 -3.559 3.646 1 89.56 224 MET A CA 1
ATOM 1694 C C . MET A 1 224 ? 9.688 -2.141 3.758 1 89.56 224 MET A C 1
ATOM 1696 O O . MET A 1 224 ? 9.148 -1.318 4.5 1 89.56 224 MET A O 1
ATOM 1700 N N . GLU A 1 225 ? 10.656 -1.9 3.045 1 87.69 225 GLU A N 1
ATOM 1701 C CA . GLU A 1 225 ? 11.227 -0.556 3.029 1 87.69 225 GLU A CA 1
ATOM 1702 C C . GLU A 1 225 ? 10.219 0.462 2.498 1 87.69 225 GLU A C 1
ATOM 1704 O O . GLU A 1 225 ? 10.078 1.55 3.059 1 87.69 225 GLU A O 1
ATOM 1709 N N . GLN A 1 226 ? 9.578 0.077 1.481 1 88.38 226 GLN A N 1
ATOM 1710 C CA . GLN A 1 226 ? 8.602 0.99 0.895 1 88.38 226 GLN A CA 1
ATOM 1711 C C . GLN A 1 226 ? 7.34 1.075 1.752 1 88.38 226 GLN A C 1
ATOM 1713 O O . GLN A 1 226 ? 6.684 2.117 1.796 1 88.38 226 GLN A O 1
ATOM 1718 N N . LEU A 1 227 ? 7.074 0.031 2.443 1 86.56 227 LEU A N 1
ATOM 1719 C CA . LEU A 1 227 ? 5.934 0.021 3.348 1 86.56 227 LEU A CA 1
ATOM 1720 C C . LEU A 1 227 ? 6.102 1.063 4.449 1 86.56 227 LEU A C 1
ATOM 1722 O O . LEU A 1 227 ? 5.133 1.712 4.852 1 86.56 227 LEU A O 1
ATOM 1726 N N . GLU A 1 228 ? 7.25 1.224 4.855 1 83.38 228 GLU A N 1
ATOM 1727 C CA . GLU A 1 228 ? 7.535 2.213 5.891 1 83.38 228 GLU A CA 1
ATOM 1728 C C . GLU A 1 228 ? 7.219 3.625 5.406 1 83.38 228 GLU A C 1
ATOM 1730 O O . GLU A 1 228 ? 6.75 4.461 6.184 1 83.38 228 GLU A O 1
ATOM 1735 N N . THR A 1 229 ? 7.418 3.822 4.18 1 83.44 229 THR A N 1
ATOM 1736 C CA . THR A 1 229 ? 7.164 5.145 3.615 1 83.44 229 THR A CA 1
ATOM 1737 C C . THR A 1 229 ? 5.664 5.387 3.469 1 83.44 229 THR A C 1
ATOM 1739 O O . THR A 1 229 ? 5.203 6.527 3.555 1 83.44 229 THR A O 1
ATOM 1742 N N . ILE A 1 230 ? 4.98 4.316 3.295 1 82.44 230 ILE A N 1
ATOM 1743 C CA . ILE A 1 230 ? 3.539 4.414 3.1 1 82.44 230 ILE A CA 1
ATOM 1744 C C . ILE A 1 230 ? 2.848 4.637 4.441 1 82.44 230 ILE A C 1
ATOM 1746 O O . ILE A 1 230 ? 1.939 5.461 4.555 1 82.44 230 ILE A O 1
ATOM 1750 N N . ILE A 1 231 ? 3.312 3.975 5.465 1 80 231 ILE A N 1
ATOM 1751 C CA . ILE A 1 231 ? 2.607 3.957 6.742 1 80 231 ILE A CA 1
ATOM 1752 C C . ILE A 1 231 ? 2.979 5.195 7.555 1 80 231 ILE A C 1
ATOM 1754 O O . ILE A 1 231 ? 2.355 5.484 8.578 1 80 231 ILE A O 1
ATOM 1758 N N . GLY A 1 232 ? 3.916 5.945 7.164 1 78.38 232 GLY A N 1
ATOM 1759 C CA . GLY A 1 232 ? 4.215 7.211 7.816 1 78.38 232 GLY A CA 1
ATOM 1760 C C . GLY A 1 232 ? 5.215 7.078 8.945 1 78.38 232 GLY A C 1
ATOM 1761 O O . GLY A 1 232 ? 5.027 7.66 10.016 1 78.38 232 GLY A O 1
ATOM 1762 N N . LYS A 1 233 ? 6.137 6.281 8.742 1 80.31 233 LYS A N 1
ATOM 1763 C CA . LYS A 1 233 ? 7.199 6.164 9.734 1 80.31 233 LYS A CA 1
ATOM 1764 C C . LYS A 1 233 ? 7.879 7.508 9.977 1 80.31 233 LYS A C 1
ATOM 1766 O O . LYS A 1 233 ? 8.055 8.297 9.047 1 80.31 233 LYS A O 1
ATOM 1771 N N . SER A 1 234 ? 8.234 7.758 11.211 1 86.12 234 SER A N 1
ATOM 1772 C CA . SER A 1 234 ? 8.914 9 11.562 1 86.12 234 SER A CA 1
ATOM 1773 C C . SER A 1 234 ? 10.234 9.141 10.82 1 86.12 234 SER A C 1
ATOM 1775 O O . SER A 1 234 ? 10.914 8.148 10.555 1 86.12 234 SER A O 1
ATOM 1777 N N . ALA A 1 235 ? 10.523 10.336 10.508 1 85.94 235 ALA A N 1
ATOM 1778 C CA . ALA A 1 235 ? 11.797 10.625 9.852 1 85.94 235 ALA A CA 1
ATOM 1779 C C . ALA A 1 235 ? 12.977 10.297 10.766 1 85.94 235 ALA A C 1
ATOM 1781 O O . ALA A 1 235 ? 12.82 10.219 11.984 1 85.94 235 ALA A O 1
ATOM 1782 N N . ASP A 1 236 ? 14.039 10.07 10.164 1 87 236 ASP A N 1
ATOM 1783 C CA . ASP A 1 236 ? 15.25 9.82 10.938 1 87 236 ASP A CA 1
ATOM 1784 C C . ASP A 1 236 ? 15.602 11.023 11.812 1 87 236 ASP A C 1
ATOM 1786 O O . ASP A 1 236 ? 15.328 12.164 11.445 1 87 236 ASP A O 1
ATOM 1790 N N . PRO A 1 237 ? 16.203 10.789 12.977 1 90.06 237 PRO A N 1
ATOM 1791 C CA . PRO A 1 237 ? 16.531 11.859 13.914 1 90.06 237 PRO A CA 1
ATOM 1792 C C . PRO A 1 237 ? 17.422 12.938 13.281 1 90.06 237 PRO A C 1
ATOM 1794 O O . PRO A 1 237 ? 17.281 14.117 13.609 1 90.06 237 PRO A O 1
ATOM 1797 N N . ALA A 1 238 ? 18.312 12.5 12.422 1 91.06 238 ALA A N 1
ATOM 1798 C CA . ALA A 1 238 ? 19.203 13.461 11.773 1 91.06 238 ALA A CA 1
ATOM 1799 C C . ALA A 1 238 ? 18.406 14.484 10.977 1 91.06 238 ALA A C 1
ATOM 1801 O O . ALA A 1 238 ? 18.688 15.688 11.039 1 91.06 238 ALA A O 1
ATOM 1802 N N . PHE A 1 239 ? 17.438 14.023 10.258 1 90.25 239 PHE A N 1
ATOM 1803 C CA . PHE A 1 239 ? 16.609 14.922 9.469 1 90.25 239 PHE A CA 1
ATOM 1804 C C . PHE A 1 239 ? 15.758 15.812 10.367 1 90.25 239 PHE A C 1
ATOM 1806 O O . PHE A 1 239 ? 15.578 17 10.094 1 90.25 239 PHE A O 1
ATOM 1813 N N . ARG A 1 240 ? 15.203 15.266 11.383 1 91.75 240 ARG A N 1
ATOM 1814 C CA . ARG A 1 240 ? 14.414 16.031 12.344 1 91.75 240 ARG A CA 1
ATOM 1815 C C . ARG A 1 240 ? 15.242 17.156 12.953 1 91.75 240 ARG A C 1
ATOM 1817 O O . ARG A 1 240 ? 14.727 18.25 13.203 1 91.75 240 ARG A O 1
ATOM 1824 N N . ASP A 1 241 ? 16.5 16.875 13.148 1 93.06 241 ASP A N 1
ATOM 1825 C CA . ASP A 1 241 ? 17.391 17.875 13.727 1 93.06 241 ASP A CA 1
ATOM 1826 C C . ASP A 1 241 ? 17.594 19.047 12.766 1 93.06 241 ASP A C 1
ATOM 1828 O O . ASP A 1 241 ? 17.734 20.203 13.195 1 93.06 241 ASP A O 1
ATOM 1832 N N . VAL A 1 242 ? 17.641 18.766 11.516 1 93.75 242 VAL A N 1
ATOM 1833 C CA . VAL A 1 242 ? 17.781 19.797 10.5 1 93.75 242 VAL A CA 1
ATOM 1834 C C . VAL A 1 242 ? 16.578 20.734 10.555 1 93.75 242 VAL A C 1
ATOM 1836 O O . VAL A 1 242 ? 16.734 21.969 10.562 1 93.75 242 VAL A O 1
ATOM 1839 N N . VAL A 1 243 ? 15.43 20.156 10.602 1 94.62 243 VAL A N 1
ATOM 1840 C CA . VAL A 1 243 ? 14.195 20.938 10.648 1 94.62 243 VAL A CA 1
ATOM 1841 C C . VAL A 1 243 ? 14.141 21.734 11.953 1 94.62 243 VAL A C 1
ATOM 1843 O O . VAL A 1 243 ? 13.727 22.891 11.969 1 94.62 243 VAL A O 1
ATOM 1846 N N . ARG A 1 244 ? 14.578 21.109 13.016 1 95.44 244 ARG A N 1
ATOM 1847 C CA . ARG A 1 244 ? 14.609 21.75 14.32 1 95.44 244 ARG A CA 1
ATOM 1848 C C . ARG A 1 244 ? 15.5 22.984 14.297 1 95.44 244 ARG A C 1
ATOM 1850 O O . ARG A 1 244 ? 15.117 24.047 14.797 1 95.44 244 ARG A O 1
ATOM 1857 N N . GLU A 1 245 ? 16.594 22.844 13.781 1 95.25 245 GLU A N 1
ATOM 1858 C CA . GLU A 1 245 ? 17.547 23.953 13.703 1 95.25 245 GLU A CA 1
ATOM 1859 C C . GLU A 1 245 ? 16.984 25.094 12.852 1 95.25 245 GLU A C 1
ATOM 1861 O O . GLU A 1 245 ? 17.141 26.266 13.203 1 95.25 245 GLU A O 1
ATOM 1866 N N . MET A 1 246 ? 16.344 24.766 11.742 1 95.25 246 MET A N 1
ATOM 1867 C CA . MET A 1 246 ? 15.742 25.766 10.875 1 95.25 246 MET A CA 1
ATOM 1868 C C . MET A 1 246 ? 14.672 26.562 11.609 1 95.25 246 MET A C 1
ATOM 1870 O O . MET A 1 246 ? 14.57 27.781 11.453 1 95.25 246 MET A O 1
ATOM 1874 N N . ALA A 1 247 ? 13.914 25.859 12.406 1 95.38 247 ALA A N 1
ATOM 1875 C CA . ALA A 1 247 ? 12.82 26.5 13.141 1 95.38 247 ALA A CA 1
ATOM 1876 C C . ALA A 1 247 ? 13.352 27.344 14.289 1 95.38 247 ALA A C 1
ATOM 1878 O O . ALA A 1 247 ? 12.852 28.453 14.539 1 95.38 247 ALA A O 1
ATOM 1879 N N . GLU A 1 248 ? 14.359 26.891 14.969 1 94.94 248 GLU A N 1
ATOM 1880 C CA . GLU A 1 248 ? 14.914 27.562 16.141 1 94.94 248 GLU A CA 1
ATOM 1881 C C . GLU A 1 248 ? 15.594 28.875 15.742 1 94.94 248 GLU A C 1
ATOM 1883 O O . GLU A 1 248 ? 15.578 29.844 16.516 1 94.94 248 GLU A O 1
ATOM 1888 N N . THR A 1 249 ? 16.156 28.891 14.602 1 94.38 249 THR A N 1
ATOM 1889 C CA . THR A 1 249 ? 16.922 30.047 14.18 1 94.38 249 THR A CA 1
ATOM 1890 C C . THR A 1 249 ? 16.094 30.969 13.273 1 94.38 249 THR A C 1
ATOM 1892 O O . THR A 1 249 ? 16.625 31.938 12.734 1 94.38 249 THR A O 1
ATOM 1895 N N . HIS A 1 250 ? 14.891 30.703 13.094 1 94.31 250 HIS A N 1
ATOM 1896 C CA . HIS A 1 250 ? 14.062 31.375 12.094 1 94.31 250 HIS A CA 1
ATOM 1897 C C . HIS A 1 250 ? 13.75 32.812 12.5 1 94.31 250 HIS A C 1
ATOM 1899 O O . HIS A 1 250 ? 13.93 33.75 11.711 1 94.31 250 HIS A O 1
ATOM 1905 N N . ASP A 1 251 ? 13.281 33.062 13.703 1 95.12 251 ASP A N 1
ATOM 1906 C CA . ASP A 1 251 ? 12.875 34.375 14.219 1 95.12 251 ASP A CA 1
ATOM 1907 C C . ASP A 1 251 ? 13.141 34.469 15.719 1 95.12 251 ASP A C 1
ATOM 1909 O O . ASP A 1 251 ? 12.805 33.562 16.484 1 95.12 251 ASP A O 1
ATOM 1913 N N . PRO A 1 252 ? 13.656 35.562 16.141 1 92.56 252 PRO A N 1
ATOM 1914 C CA . PRO A 1 252 ? 13.969 35.719 17.562 1 92.56 252 PRO A CA 1
ATOM 1915 C C . PRO A 1 252 ? 12.719 35.781 18.438 1 92.56 252 PRO A C 1
ATOM 1917 O O . PRO A 1 252 ? 12.773 35.469 19.625 1 92.56 252 PRO A O 1
ATOM 1920 N N . ALA A 1 253 ? 11.609 36.219 17.891 1 93.06 253 ALA A N 1
ATOM 1921 C CA . ALA A 1 253 ? 10.375 36.344 18.656 1 93.06 253 ALA A CA 1
ATOM 1922 C C . ALA A 1 253 ? 9.672 35 18.812 1 93.06 253 ALA A C 1
ATOM 1924 O O . ALA A 1 253 ? 8.695 34.906 19.562 1 93.06 253 ALA A O 1
ATOM 1925 N N . ALA A 1 254 ? 10.18 34.062 18.109 1 94.69 254 ALA A N 1
ATOM 1926 C CA . ALA A 1 254 ? 9.523 32.75 18.125 1 94.69 254 ALA A CA 1
ATOM 1927 C C . ALA A 1 254 ? 10.406 31.719 18.797 1 94.69 254 ALA A C 1
ATOM 1929 O O . ALA A 1 254 ? 11.617 31.688 18.609 1 94.69 254 ALA A O 1
ATOM 1930 N N . SER A 1 255 ? 9.766 30.844 19.625 1 95 255 SER A N 1
ATOM 1931 C CA . SER A 1 255 ? 10.438 29.719 20.266 1 95 255 SER A CA 1
ATOM 1932 C C . SER A 1 255 ? 9.859 28.391 19.797 1 95 255 SER A C 1
ATOM 1934 O O . SER A 1 255 ? 8.633 28.234 19.703 1 95 255 SER A O 1
ATOM 1936 N N . LEU A 1 256 ? 10.719 27.5 19.562 1 95.19 256 LEU A N 1
ATOM 1937 C CA . LEU A 1 256 ? 10.297 26.203 19.078 1 95.19 256 LEU A CA 1
ATOM 1938 C C . LEU A 1 256 ? 9.742 25.344 20.203 1 95.19 256 LEU A C 1
ATOM 1940 O O . LEU A 1 256 ? 10.352 25.25 21.281 1 95.19 256 LEU A O 1
ATOM 1944 N N . ASP A 1 257 ? 8.586 24.719 20.016 1 92.5 257 ASP A N 1
ATOM 1945 C CA . ASP A 1 257 ? 7.965 23.844 20.984 1 92.5 257 ASP A CA 1
ATOM 1946 C C . ASP A 1 257 ? 8.055 22.375 20.547 1 92.5 257 ASP A C 1
ATOM 1948 O O . ASP A 1 257 ? 8.711 21.562 21.188 1 92.5 257 ASP A O 1
ATOM 1952 N N . VAL A 1 258 ? 7.449 22.094 19.359 1 91 258 VAL A N 1
ATOM 1953 C CA . VAL A 1 258 ? 7.359 20.703 18.891 1 91 258 VAL A CA 1
ATOM 1954 C C . VAL A 1 258 ? 7.766 20.641 17.422 1 91 258 VAL A C 1
ATOM 1956 O O . VAL A 1 258 ? 7.469 21.562 16.641 1 91 258 VAL A O 1
ATOM 1959 N N . VAL A 1 259 ? 8.523 19.609 17.062 1 92.31 259 VAL A N 1
ATOM 1960 C CA . VAL A 1 259 ? 8.789 19.25 15.672 1 92.31 259 VAL A CA 1
ATOM 1961 C C . VAL A 1 259 ? 8.438 17.781 15.438 1 92.31 259 VAL A C 1
ATOM 1963 O O . VAL A 1 259 ? 8.922 16.906 16.156 1 92.31 259 VAL A O 1
ATOM 1966 N N . ARG A 1 260 ? 7.57 17.578 14.531 1 90.19 260 ARG A N 1
ATOM 1967 C CA . ARG A 1 260 ? 7.242 16.234 14.078 1 90.19 260 ARG A CA 1
ATOM 1968 C C . ARG A 1 260 ? 7.473 16.094 12.578 1 90.19 260 ARG A C 1
ATOM 1970 O O . ARG A 1 260 ? 7.195 17.016 11.812 1 90.19 260 ARG A O 1
ATOM 1977 N N . ALA A 1 261 ? 8.078 15.07 12.227 1 90.56 261 ALA A N 1
ATOM 1978 C CA . ALA A 1 261 ? 8.305 14.75 10.82 1 90.56 261 ALA A CA 1
ATOM 1979 C C . ALA A 1 261 ? 8.086 13.266 10.555 1 90.56 261 ALA A C 1
ATOM 1981 O O . ALA A 1 261 ? 8.641 12.414 11.258 1 90.56 261 ALA A O 1
ATOM 1982 N N . TYR A 1 262 ? 7.254 12.977 9.633 1 86.62 262 TYR A N 1
ATOM 1983 C CA . TYR A 1 262 ? 6.973 11.578 9.305 1 86.62 262 TYR A CA 1
ATOM 1984 C C . TYR A 1 262 ? 6.688 11.406 7.82 1 86.62 262 TYR A C 1
ATOM 1986 O O . TYR A 1 262 ? 6.414 12.391 7.117 1 86.62 262 TYR A O 1
ATOM 1994 N N . HIS A 1 263 ? 6.812 10.266 7.43 1 83.25 263 HIS A N 1
ATOM 1995 C CA . HIS A 1 263 ? 6.695 9.977 6.004 1 83.25 263 HIS A CA 1
ATOM 1996 C C . HIS A 1 263 ? 5.281 10.258 5.504 1 83.25 263 HIS A C 1
ATOM 1998 O O . HIS A 1 263 ? 4.301 9.93 6.18 1 83.25 263 HIS A O 1
ATOM 2004 N N . PHE A 1 264 ? 5.18 10.789 4.473 1 79.88 264 PHE A N 1
ATOM 2005 C CA . PHE A 1 264 ? 4.016 11.086 3.645 1 79.88 264 PHE A CA 1
ATOM 2006 C C . PHE A 1 264 ? 4.281 10.727 2.188 1 79.88 264 PHE A C 1
ATOM 2008 O O . PHE A 1 264 ? 4.43 11.609 1.342 1 79.88 264 PHE A O 1
ATOM 2015 N N . GLY A 1 265 ? 4.316 9.461 2.004 1 74.75 265 GLY A N 1
ATOM 2016 C CA . GLY A 1 265 ? 4.902 8.969 0.769 1 74.75 265 GLY A CA 1
ATOM 2017 C C . GLY A 1 265 ? 6.418 8.969 0.786 1 74.75 265 GLY A C 1
ATOM 2018 O O . GLY A 1 265 ? 7.035 8.617 1.795 1 74.75 265 GLY A O 1
ATOM 2019 N N . PRO A 1 266 ? 6.949 9.227 -0.411 1 76.75 266 PRO A N 1
ATOM 2020 C CA . PRO A 1 266 ? 8.414 9.289 -0.445 1 76.75 266 PRO A CA 1
ATOM 2021 C C . PRO A 1 266 ? 8.969 10.516 0.266 1 76.75 266 PRO A C 1
ATOM 2023 O O . PRO A 1 266 ? 10.148 10.531 0.648 1 76.75 266 PRO A O 1
ATOM 2026 N N . LYS A 1 267 ? 8.188 11.43 0.443 1 84.25 267 LYS A N 1
ATOM 2027 C CA . LYS A 1 267 ? 8.586 12.664 1.117 1 84.25 267 LYS A CA 1
ATOM 2028 C C . LYS A 1 267 ? 8.016 12.719 2.531 1 84.25 267 LYS A C 1
ATOM 2030 O O . LYS A 1 267 ? 7.434 11.75 3.014 1 84.25 267 LYS A O 1
ATOM 2035 N N . PHE A 1 268 ? 8.297 13.883 3.229 1 87.69 268 PHE A N 1
ATOM 2036 C CA . PHE A 1 268 ? 7.898 13.977 4.629 1 87.69 268 PHE A CA 1
ATOM 2037 C C . PHE A 1 268 ? 6.836 15.055 4.816 1 87.69 268 PHE A C 1
ATOM 2039 O O . PHE A 1 268 ? 6.793 16.031 4.066 1 87.69 268 PHE A O 1
ATOM 2046 N N . LEU A 1 269 ? 5.965 14.797 5.719 1 88.88 269 LEU A N 1
ATOM 2047 C CA . LEU A 1 269 ? 5.102 15.82 6.301 1 88.88 269 LEU A CA 1
ATOM 2048 C C . LEU A 1 269 ? 5.66 16.312 7.629 1 88.88 269 LEU A C 1
ATOM 2050 O O . LEU A 1 269 ? 6 15.508 8.5 1 88.88 269 LEU A O 1
ATOM 2054 N N . VAL A 1 270 ? 5.824 17.562 7.75 1 93.12 270 VAL A N 1
ATOM 2055 C CA . VAL A 1 270 ? 6.453 18.141 8.938 1 93.12 270 VAL A CA 1
ATOM 2056 C C . VAL A 1 270 ? 5.445 19.016 9.68 1 93.12 270 VAL A C 1
ATOM 2058 O O . VAL A 1 270 ? 4.668 19.75 9.062 1 93.12 270 VAL A O 1
ATOM 2061 N N . GLU A 1 271 ? 5.359 18.844 10.93 1 93.19 271 GLU A N 1
ATOM 2062 C CA . GLU A 1 271 ? 4.59 19.703 11.828 1 93.19 271 GLU A CA 1
ATOM 2063 C C . GLU A 1 271 ? 5.504 20.453 12.789 1 93.19 271 GLU A C 1
ATOM 2065 O O . GLU A 1 271 ? 6.312 19.844 13.492 1 93.19 271 GLU A O 1
ATOM 2070 N N . VAL A 1 272 ? 5.387 21.703 12.766 1 95.19 272 VAL A N 1
ATOM 2071 C CA . VAL A 1 272 ? 6.184 22.531 13.664 1 95.19 272 VAL A CA 1
ATOM 2072 C C . VAL A 1 272 ? 5.262 23.391 14.523 1 95.19 272 VAL A C 1
ATOM 2074 O O . VAL A 1 272 ? 4.273 23.938 14.031 1 95.19 272 VAL A O 1
ATOM 2077 N N . GLU A 1 273 ? 5.535 23.391 15.766 1 95.06 273 GLU A N 1
ATOM 2078 C CA . GLU A 1 273 ? 4.836 24.281 16.688 1 95.06 273 GLU A CA 1
ATOM 2079 C C . GLU A 1 273 ? 5.793 25.312 17.297 1 95.06 273 GLU A C 1
ATOM 2081 O O . GLU A 1 273 ? 6.82 24.953 17.859 1 95.06 273 GLU A O 1
ATOM 2086 N N . ILE A 1 274 ? 5.438 26.531 17.125 1 95.75 274 ILE A N 1
ATOM 2087 C CA . ILE A 1 274 ? 6.262 27.594 17.688 1 95.75 274 ILE A CA 1
ATOM 2088 C C . ILE A 1 274 ? 5.418 28.453 18.625 1 95.75 274 ILE A C 1
ATOM 2090 O O . ILE A 1 274 ? 4.195 28.516 18.5 1 95.75 274 ILE A O 1
ATOM 2094 N N . VAL A 1 275 ? 6.094 29.078 19.578 1 96.25 275 VAL A N 1
ATOM 2095 C CA . VAL A 1 275 ? 5.445 29.891 20.594 1 96.25 275 VAL A CA 1
ATOM 2096 C C . VAL A 1 275 ? 5.891 31.344 20.453 1 96.25 275 VAL A C 1
ATOM 2098 O O . VAL A 1 275 ? 7.086 31.625 20.312 1 96.25 275 VAL A O 1
ATOM 2101 N N . MET A 1 276 ? 4.953 32.25 20.391 1 96.5 276 MET A N 1
ATOM 2102 C CA . MET A 1 276 ? 5.195 33.688 20.344 1 96.5 276 MET A CA 1
ATOM 2103 C C . MET A 1 276 ? 4.406 34.406 21.422 1 96.5 276 MET A C 1
ATOM 2105 O O . MET A 1 276 ? 3.492 33.844 22.016 1 96.5 276 MET A O 1
ATOM 2109 N N . PRO A 1 277 ? 4.75 35.656 21.719 1 95.31 277 PRO A N 1
ATOM 2110 C CA . PRO A 1 277 ? 4.012 36.406 22.734 1 95.31 277 PRO A CA 1
ATOM 2111 C C . PRO A 1 277 ? 2.52 36.5 22.438 1 95.31 277 PRO A C 1
ATOM 2113 O O . PRO A 1 277 ? 2.133 36.688 21.281 1 95.31 277 PRO A O 1
ATOM 2116 N N . GLU A 1 278 ? 1.685 36.438 23.422 1 94.69 278 GLU A N 1
ATOM 2117 C CA . GLU A 1 278 ? 0.235 36.344 23.297 1 94.69 278 GLU A CA 1
ATOM 2118 C C . GLU A 1 278 ? -0.367 37.562 22.641 1 94.69 278 GLU A C 1
ATOM 2120 O O . GLU A 1 278 ? -1.396 37.469 21.969 1 94.69 278 GLU A O 1
ATOM 2125 N N . GLU A 1 279 ? 0.294 38.688 22.75 1 94.44 279 GLU A N 1
ATOM 2126 C CA . GLU A 1 279 ? -0.26 39.969 22.25 1 94.44 279 GLU A CA 1
ATOM 2127 C C . GLU A 1 279 ? 0.156 40.219 20.812 1 94.44 279 GLU A C 1
ATOM 2129 O O . GLU A 1 279 ? -0.283 41.188 20.203 1 94.44 279 GLU A O 1
ATOM 2134 N N . THR A 1 280 ? 0.907 39.281 20.25 1 95.44 280 THR A N 1
ATOM 2135 C CA . THR A 1 280 ? 1.374 39.5 18.875 1 95.44 280 THR A CA 1
ATOM 2136 C C . THR A 1 280 ? 0.197 39.562 17.906 1 95.44 280 THR A C 1
ATOM 2138 O O . THR A 1 280 ? -0.659 38.688 17.906 1 95.44 280 THR A O 1
ATOM 2141 N N . PRO A 1 281 ? 0.158 40.594 17.109 1 96.06 281 PRO A N 1
ATOM 2142 C CA . PRO A 1 281 ? -0.922 40.688 16.125 1 96.06 281 PRO A CA 1
ATOM 2143 C C . PRO A 1 281 ? -0.872 39.562 15.102 1 96.06 281 PRO A C 1
ATOM 2145 O O . PRO A 1 281 ? 0.213 39.094 14.75 1 96.06 281 PRO A O 1
ATOM 2148 N N . LEU A 1 282 ? -1.977 39.188 14.594 1 96.25 282 LEU A N 1
ATOM 2149 C CA . LEU A 1 282 ? -2.104 38.062 13.656 1 96.25 282 LEU A CA 1
ATOM 2150 C C . LEU A 1 282 ? -1.241 38.281 12.422 1 96.25 282 LEU A C 1
ATOM 2152 O O . LEU A 1 282 ? -0.66 37.344 11.883 1 96.25 282 LEU A O 1
ATOM 2156 N N . ARG A 1 283 ? -1.163 39.469 11.938 1 95 283 ARG A N 1
ATOM 2157 C CA . ARG A 1 283 ? -0.349 39.781 10.766 1 95 283 ARG A CA 1
ATOM 2158 C C . ARG A 1 283 ? 1.098 39.344 10.977 1 95 283 ARG A C 1
ATOM 2160 O O . ARG A 1 283 ? 1.691 38.719 10.102 1 95 283 ARG A O 1
ATOM 2167 N N . GLU A 1 284 ? 1.632 39.688 12.078 1 94.19 284 GLU A N 1
ATOM 2168 C CA . GLU A 1 284 ? 3.025 39.406 12.391 1 94.19 284 GLU A CA 1
ATOM 2169 C C . GLU A 1 284 ? 3.225 37.906 12.625 1 94.19 284 GLU A C 1
ATOM 2171 O O . GLU A 1 284 ? 4.164 37.312 12.094 1 94.19 284 GLU A O 1
ATOM 2176 N N . SER A 1 285 ? 2.359 37.344 13.453 1 95.75 285 SER A N 1
ATOM 2177 C CA . SER A 1 285 ? 2.506 35.906 13.75 1 95.75 285 SER A CA 1
ATOM 2178 C C . SER A 1 285 ? 2.328 35.062 12.492 1 95.75 285 SER A C 1
ATOM 2180 O O . SER A 1 285 ? 3.094 34.125 12.258 1 95.75 285 SER A O 1
ATOM 2182 N N . HIS A 1 286 ? 1.313 35.406 11.734 1 95.5 286 HIS A N 1
ATOM 2183 C CA . HIS A 1 286 ? 1.089 34.688 10.469 1 95.5 286 HIS A CA 1
ATOM 2184 C C . HIS A 1 286 ? 2.326 34.75 9.578 1 95.5 286 HIS A C 1
ATOM 2186 O O . HIS A 1 286 ? 2.742 33.75 9.023 1 95.5 286 HIS A O 1
ATOM 2192 N N . ASP A 1 287 ? 2.881 35.906 9.398 1 94.06 287 ASP A N 1
ATOM 2193 C CA . ASP A 1 287 ? 4 36.094 8.477 1 94.06 287 ASP A CA 1
ATOM 2194 C C . ASP A 1 287 ? 5.227 35.312 8.953 1 94.06 287 ASP A C 1
ATOM 2196 O O . ASP A 1 287 ? 5.973 34.781 8.141 1 94.06 287 ASP A O 1
ATOM 2200 N N . VAL A 1 288 ? 5.457 35.281 10.242 1 94.25 288 VAL A N 1
ATOM 2201 C CA . VAL A 1 288 ? 6.547 34.5 10.789 1 94.25 288 VAL A CA 1
ATOM 2202 C C . VAL A 1 288 ? 6.316 33.031 10.461 1 94.25 288 VAL A C 1
ATOM 2204 O 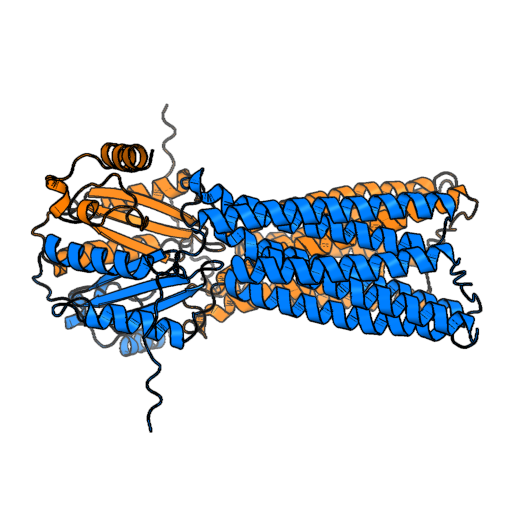O . VAL A 1 288 ? 7.238 32.312 10.039 1 94.25 288 VAL A O 1
ATOM 2207 N N . GLY A 1 289 ? 5.102 32.562 10.664 1 95.62 289 GLY A N 1
ATOM 2208 C CA . GLY A 1 289 ? 4.758 31.172 10.422 1 95.62 289 GLY A CA 1
ATOM 2209 C C . GLY A 1 289 ? 4.855 30.781 8.969 1 95.62 289 GLY A C 1
ATOM 2210 O O . GLY A 1 289 ? 5.441 29.734 8.641 1 95.62 289 GLY A O 1
ATOM 2211 N N . ILE A 1 290 ? 4.238 31.547 8.102 1 94.31 290 ILE A N 1
ATOM 2212 C CA . ILE A 1 290 ? 4.195 31.203 6.684 1 94.31 290 ILE A CA 1
ATOM 2213 C C . ILE A 1 290 ? 5.605 31.25 6.102 1 94.31 290 ILE A C 1
ATOM 2215 O O . ILE A 1 290 ? 5.938 30.469 5.211 1 94.31 290 ILE A O 1
ATOM 2219 N N . LEU A 1 291 ? 6.445 32.156 6.559 1 93.56 291 LEU A N 1
ATOM 2220 C CA . LEU A 1 291 ? 7.832 32.219 6.113 1 93.56 291 LEU A CA 1
ATOM 2221 C C . LEU A 1 291 ? 8.586 30.969 6.52 1 93.56 291 LEU A C 1
ATOM 2223 O O . LEU A 1 291 ? 9.383 30.438 5.742 1 93.56 291 LEU A O 1
ATOM 2227 N N . LEU A 1 292 ? 8.352 30.594 7.719 1 95.25 292 LEU A N 1
ATOM 2228 C CA . LEU A 1 292 ? 8.969 29.359 8.188 1 95.25 292 LEU A CA 1
ATOM 2229 C C . LEU A 1 292 ? 8.492 28.156 7.367 1 95.25 292 LEU A C 1
ATOM 2231 O O . LEU A 1 292 ? 9.297 27.312 6.961 1 95.25 292 LEU A O 1
ATOM 2235 N N . GLN A 1 293 ? 7.191 28.062 7.203 1 95.38 293 GLN A N 1
ATOM 2236 C CA . GLN A 1 293 ? 6.613 27.016 6.379 1 95.38 293 GLN A CA 1
ATOM 2237 C C . GLN A 1 293 ? 7.254 26.969 4.996 1 95.38 293 GLN A C 1
ATOM 2239 O O . GLN A 1 293 ? 7.629 25.906 4.508 1 95.38 293 GLN A O 1
ATOM 2244 N N . HIS A 1 294 ? 7.332 28.109 4.406 1 92.19 294 HIS A N 1
ATOM 2245 C CA . HIS A 1 294 ? 7.91 28.234 3.074 1 92.19 294 HIS A CA 1
ATOM 2246 C C . HIS A 1 294 ? 9.367 27.781 3.061 1 92.19 294 HIS A C 1
ATOM 2248 O O . HIS A 1 294 ? 9.797 27.094 2.133 1 92.19 294 HIS A O 1
ATOM 2254 N N . LYS A 1 295 ? 10.133 28.188 4.008 1 93 295 LYS A N 1
ATOM 2255 C CA . LYS A 1 295 ? 11.539 27.812 4.141 1 93 295 LYS A CA 1
ATOM 2256 C C . LYS A 1 295 ? 11.711 26.312 4.254 1 93 295 LYS A C 1
ATOM 2258 O O . LYS A 1 295 ? 12.57 25.719 3.59 1 93 295 LYS A O 1
ATOM 2263 N N . ILE A 1 296 ? 10.883 25.703 5.062 1 94.19 296 ILE A N 1
ATOM 2264 C CA . ILE A 1 296 ? 10.977 24.266 5.301 1 94.19 296 ILE A CA 1
ATOM 2265 C C . ILE A 1 296 ? 10.516 23.5 4.062 1 94.19 296 ILE A C 1
ATOM 2267 O O . ILE A 1 296 ? 11.125 22.5 3.676 1 94.19 296 ILE A O 1
ATOM 2271 N N . GLU A 1 297 ? 9.492 23.953 3.42 1 91.56 297 GLU A N 1
ATOM 2272 C CA . GLU A 1 297 ? 8.93 23.281 2.254 1 91.56 297 GLU A CA 1
ATOM 2273 C C . GLU A 1 297 ? 9.852 23.391 1.045 1 91.56 297 GLU A C 1
ATOM 2275 O O . GLU A 1 297 ? 9.656 22.719 0.038 1 91.56 297 GLU A O 1
ATOM 2280 N N . ARG A 1 298 ? 10.82 24.203 1.136 1 88.44 298 ARG A N 1
ATOM 2281 C CA . ARG A 1 298 ? 11.789 24.328 0.052 1 88.44 298 ARG A CA 1
ATOM 2282 C C . ARG A 1 298 ? 12.75 23.141 0.044 1 88.44 298 ARG A C 1
ATOM 2284 O O . ARG A 1 298 ? 13.422 22.875 -0.959 1 88.44 298 ARG A O 1
ATOM 2291 N N . LEU A 1 299 ? 12.797 22.484 1.143 1 87.31 299 LEU A N 1
ATOM 2292 C CA . LEU A 1 299 ? 13.562 21.234 1.156 1 87.31 299 LEU A CA 1
ATOM 2293 C C . LEU A 1 299 ? 12.922 20.203 0.243 1 87.31 299 LEU A C 1
ATOM 2295 O O . LEU A 1 299 ? 11.711 19.984 0.297 1 87.31 299 LEU A O 1
ATOM 2299 N N . GLU A 1 300 ? 13.688 19.609 -0.556 1 82.19 300 GLU A N 1
ATOM 2300 C CA . GLU A 1 300 ? 13.203 18.656 -1.556 1 82.19 300 GLU A CA 1
ATOM 2301 C C . GLU A 1 300 ? 12.547 17.453 -0.897 1 82.19 300 GLU A C 1
ATOM 2303 O O . GLU A 1 300 ? 11.664 16.828 -1.48 1 82.19 300 GLU A O 1
ATOM 2308 N N . GLU A 1 301 ? 12.883 17.141 0.291 1 85.94 301 GLU A N 1
ATOM 2309 C CA . GLU A 1 301 ? 12.406 15.953 0.993 1 85.94 301 GLU A CA 1
ATOM 2310 C C . GLU A 1 301 ? 11.039 16.203 1.62 1 85.94 301 GLU A C 1
ATOM 2312 O O . GLU A 1 301 ? 10.391 15.258 2.094 1 85.94 301 GLU A O 1
ATOM 2317 N N . ILE A 1 302 ? 10.617 17.406 1.509 1 88.75 302 ILE A N 1
ATOM 2318 C CA . ILE A 1 302 ? 9.391 17.75 2.227 1 88.75 302 ILE A CA 1
ATOM 2319 C C . ILE A 1 302 ? 8.242 17.922 1.234 1 88.75 302 ILE A C 1
ATOM 2321 O O . ILE A 1 302 ? 8.398 18.594 0.213 1 88.75 302 ILE A O 1
ATOM 2325 N N . ASP A 1 303 ? 7.191 17.266 1.565 1 84.31 303 ASP A N 1
ATOM 2326 C CA . ASP A 1 303 ? 5.984 17.422 0.757 1 84.31 303 ASP A CA 1
ATOM 2327 C C . ASP A 1 303 ? 5.105 18.547 1.298 1 84.31 303 ASP A C 1
ATOM 2329 O O . ASP A 1 303 ? 4.641 19.391 0.537 1 84.31 303 ASP A O 1
ATOM 2333 N N . ARG A 1 304 ? 4.902 18.531 2.588 1 88.81 304 ARG A N 1
ATOM 2334 C CA . ARG A 1 304 ? 4.059 19.516 3.246 1 88.81 304 ARG A CA 1
ATOM 2335 C C . ARG A 1 304 ? 4.59 19.859 4.633 1 88.81 304 ARG A C 1
ATOM 2337 O O . ARG A 1 304 ? 5.098 18.984 5.34 1 88.81 304 ARG A O 1
ATOM 2344 N N . CYS A 1 305 ? 4.422 21.109 4.973 1 93.69 305 CYS A N 1
ATOM 2345 C CA . CYS A 1 305 ? 4.789 21.578 6.305 1 93.69 305 CYS A CA 1
ATOM 2346 C C . CYS A 1 305 ? 3.668 22.406 6.918 1 93.69 305 CYS A C 1
ATOM 2348 O O . CYS A 1 305 ? 3.094 23.281 6.254 1 93.69 305 CYS A O 1
ATOM 2350 N N . PHE A 1 306 ? 3.295 22.062 8.109 1 94.12 306 PHE A N 1
ATOM 2351 C CA . PHE A 1 306 ? 2.295 22.812 8.859 1 94.12 306 PHE A CA 1
ATOM 2352 C C . PHE A 1 306 ? 2.918 23.469 10.086 1 94.12 306 PHE A C 1
ATOM 2354 O O . PHE A 1 306 ? 3.553 22.797 10.898 1 94.12 306 PHE A O 1
ATOM 2361 N N . VAL A 1 307 ? 2.748 24.734 10.164 1 95.94 307 VAL A N 1
ATOM 2362 C CA . VAL A 1 307 ? 3.279 25.484 11.305 1 95.94 307 VAL A CA 1
ATOM 2363 C C . VAL A 1 307 ? 2.133 25.953 12.195 1 95.94 307 VAL A C 1
ATOM 2365 O O . VAL A 1 307 ? 1.249 26.688 11.742 1 95.94 307 VAL A O 1
ATOM 2368 N N . HIS A 1 308 ? 2.082 25.5 13.352 1 95.31 308 HIS A N 1
ATOM 2369 C CA . HIS A 1 308 ? 1.11 25.906 14.352 1 95.31 308 HIS A CA 1
ATOM 2370 C C . HIS A 1 308 ? 1.688 27 15.266 1 95.31 308 HIS A C 1
ATOM 2372 O O . HIS A 1 308 ? 2.773 26.828 15.82 1 95.31 308 HIS A O 1
ATOM 2378 N N . LEU A 1 309 ? 1.027 28.094 15.375 1 95.81 309 LEU A N 1
ATOM 2379 C CA . LEU A 1 309 ? 1.451 29.219 16.219 1 95.81 309 LEU A CA 1
ATOM 2380 C C . LEU A 1 309 ? 0.689 29.219 17.547 1 95.81 309 LEU A C 1
ATOM 2382 O O . LEU A 1 309 ? -0.537 29.344 17.562 1 95.81 309 LEU A O 1
ATOM 2386 N N . ASP A 1 310 ? 1.454 29.062 18.625 1 95 310 ASP A N 1
ATOM 2387 C CA . ASP A 1 310 ? 0.892 29.094 19.984 1 95 310 ASP A CA 1
ATOM 2388 C C . ASP A 1 310 ? 1.502 30.234 20.797 1 95 310 ASP A C 1
ATOM 2390 O O . ASP A 1 310 ? 2.404 30.938 20.328 1 95 310 ASP A O 1
ATOM 2394 N N . TYR A 1 311 ? 0.882 30.516 21.953 1 94.56 311 TYR A N 1
ATOM 2395 C CA . TYR A 1 311 ? 1.402 31.562 22.812 1 94.56 311 TYR A CA 1
ATOM 2396 C C . TYR A 1 311 ? 1.925 30.984 24.125 1 94.56 311 TYR A C 1
ATOM 2398 O O . TYR A 1 311 ? 2.408 31.719 24.984 1 94.56 311 TYR A O 1
ATOM 2406 N N . GLN A 1 312 ? 1.821 29.656 24.25 1 90.94 312 GLN A N 1
ATOM 2407 C CA . GLN A 1 312 ? 2.324 28.969 25.422 1 90.94 312 GLN A CA 1
ATOM 2408 C C . GLN A 1 312 ? 2.873 27.594 25.062 1 90.94 312 GLN A C 1
ATOM 2410 O O . GLN A 1 312 ? 2.416 26.969 24.094 1 90.94 312 GLN A O 1
ATOM 2415 N N . PHE A 1 313 ? 3.883 27.219 25.844 1 90.25 313 PHE A N 1
ATOM 2416 C CA . PHE A 1 313 ? 4.359 25.844 25.719 1 90.25 313 PHE A CA 1
ATOM 2417 C C . PHE A 1 313 ? 3.365 24.875 26.328 1 90.25 313 PHE A C 1
ATOM 2419 O O . PHE A 1 313 ? 2.783 25.141 27.391 1 90.25 313 PHE A O 1
ATOM 2426 N N . ARG A 1 314 ? 3.15 23.828 25.594 1 84.19 314 ARG A N 1
ATOM 2427 C CA . ARG A 1 314 ? 2.201 22.844 26.094 1 84.19 314 ARG A CA 1
ATOM 2428 C C . ARG A 1 314 ? 2.773 21.438 26.016 1 84.19 314 ARG A C 1
ATOM 2430 O O . ARG A 1 314 ? 3.455 21.094 25.047 1 84.19 314 ARG A O 1
ATOM 2437 N N . ASP A 1 315 ? 2.428 20.594 26.984 1 79.75 315 ASP A N 1
ATOM 2438 C CA . ASP A 1 315 ? 2.912 19.219 27.016 1 79.75 315 ASP A CA 1
ATOM 2439 C C . ASP A 1 315 ? 1.842 18.25 26.531 1 79.75 315 ASP A C 1
ATOM 2441 O O . ASP A 1 315 ? 1.848 17.062 26.891 1 79.75 315 ASP A O 1
ATOM 2445 N N . VAL A 1 316 ? 0.901 18.812 25.844 1 77.06 316 VAL A N 1
ATOM 2446 C CA . VAL A 1 316 ? -0.177 17.953 25.359 1 77.06 316 VAL A CA 1
ATOM 2447 C C . VAL A 1 316 ? -0.148 17.906 23.844 1 77.06 316 VAL A C 1
ATOM 2449 O O . VAL A 1 316 ? 0.35 18.828 23.188 1 77.06 316 VAL A O 1
ATOM 2452 N N . ASP A 1 317 ? -0.618 16.844 23.375 1 78.75 317 ASP A N 1
ATOM 2453 C CA . ASP A 1 317 ? -0.781 16.719 21.922 1 78.75 317 ASP A CA 1
ATOM 2454 C C . ASP A 1 317 ? -2.033 17.453 21.438 1 78.75 317 ASP A C 1
ATOM 2456 O O . ASP A 1 317 ? -3.152 17.062 21.797 1 78.75 317 ASP A O 1
ATOM 2460 N N . ASP A 1 318 ? -1.834 18.406 20.672 1 80.69 318 ASP A N 1
ATOM 2461 C CA . ASP A 1 318 ? -2.93 19.25 20.188 1 80.69 318 ASP A CA 1
ATOM 2462 C C . ASP A 1 318 ? -3.893 18.453 19.312 1 80.69 318 ASP A C 1
ATOM 2464 O O . ASP A 1 318 ? -5.02 18.875 19.062 1 80.69 318 ASP A O 1
ATOM 2468 N N . HIS A 1 319 ? -3.469 17.281 18.875 1 79.31 319 HIS A N 1
ATOM 2469 C CA . HIS A 1 319 ? -4.312 16.516 17.969 1 79.31 319 HIS A CA 1
ATOM 2470 C C . HIS A 1 319 ? -5.074 15.43 18.719 1 79.31 319 HIS A C 1
ATOM 2472 O O . HIS A 1 319 ? -5.848 14.672 18.125 1 79.31 319 HIS A O 1
ATOM 2478 N N . ASP A 1 320 ? -4.844 15.336 20 1 76.38 320 ASP A N 1
ATOM 2479 C CA . ASP A 1 320 ? -5.594 14.359 20.781 1 76.38 320 ASP A CA 1
ATOM 2480 C C . ASP A 1 320 ? -6.969 14.898 21.172 1 76.38 320 ASP A C 1
ATOM 2482 O O . ASP A 1 320 ? -7.074 15.781 22.031 1 76.38 320 ASP A O 1
ATOM 2486 N N . PRO A 1 321 ? -7.965 14.367 20.562 1 72.81 321 PRO A N 1
ATOM 2487 C CA . PRO A 1 321 ? -9.305 14.883 20.859 1 72.81 321 PRO A CA 1
ATOM 2488 C C . PRO A 1 321 ? -9.758 14.562 22.281 1 72.81 321 PRO A C 1
ATOM 2490 O O . PRO A 1 321 ? -10.727 15.148 22.781 1 72.81 321 PRO A O 1
ATOM 2493 N N . LYS A 1 322 ? -9.07 13.68 23.047 1 75.5 322 LYS A N 1
ATOM 2494 C CA . LYS A 1 322 ? -9.43 13.297 24.406 1 75.5 322 LYS A CA 1
ATOM 2495 C C . LYS A 1 322 ? -8.945 14.328 25.422 1 75.5 322 LYS A C 1
ATOM 2497 O O . LYS A 1 322 ? -9.422 14.367 26.562 1 75.5 322 LYS A O 1
ATOM 2502 N N . THR A 1 323 ? -7.957 15.094 24.938 1 76.69 323 THR A N 1
ATOM 2503 C CA . THR A 1 323 ? -7.469 16.156 25.797 1 76.69 323 THR A CA 1
ATOM 2504 C C . THR A 1 323 ? -8.5 17.281 25.906 1 76.69 323 THR A C 1
ATOM 2506 O O . THR A 1 323 ? -8.953 17.812 24.906 1 76.69 323 THR A O 1
ATOM 2509 N N . PRO A 1 324 ? -8.914 17.516 27.125 1 79.44 324 PRO A N 1
ATOM 2510 C CA . PRO A 1 324 ? -9.867 18.625 27.266 1 79.44 324 PRO A CA 1
ATOM 2511 C C . PRO A 1 324 ? -9.375 19.922 26.656 1 79.44 324 PRO A C 1
ATOM 2513 O O . PRO A 1 324 ? -8.188 20.234 26.734 1 79.44 324 PRO A O 1
ATOM 2516 N N . ILE A 1 325 ? -10.266 20.609 26.047 1 82.75 325 ILE A N 1
ATOM 2517 C CA . ILE A 1 325 ? -9.953 21.797 25.266 1 82.75 325 ILE A CA 1
ATOM 2518 C C . ILE A 1 325 ? -9.344 22.859 26.172 1 82.75 325 ILE A C 1
ATOM 2520 O O . ILE A 1 325 ? -8.562 23.703 25.719 1 82.75 325 ILE A O 1
ATOM 2524 N N . GLY A 1 326 ? -9.648 22.844 27.438 1 79.38 326 GLY A N 1
ATOM 2525 C CA . GLY A 1 326 ? -9.109 23.812 28.375 1 79.38 326 GLY A CA 1
ATOM 2526 C C . GLY A 1 326 ? -7.594 23.781 28.469 1 79.38 326 GLY A C 1
ATOM 2527 O O . GLY A 1 326 ? -6.965 24.797 28.797 1 79.38 326 GLY A O 1
ATOM 2528 N N . TYR A 1 327 ? -7 22.703 28.172 1 80.88 327 TYR A N 1
ATOM 2529 C CA . TYR A 1 327 ? -5.551 22.547 28.234 1 80.88 327 TYR A CA 1
ATOM 2530 C C . TYR A 1 327 ? -4.898 23.094 26.969 1 80.88 327 TYR A C 1
ATOM 2532 O O . TYR A 1 327 ? -3.676 23.234 26.906 1 80.88 327 TYR A O 1
ATOM 2540 N N . LYS A 1 328 ? -5.742 23.422 26.031 1 86 328 LYS A N 1
ATOM 2541 C CA . LYS A 1 328 ? -5.215 23.906 24.75 1 86 328 LYS A CA 1
ATOM 2542 C C . LYS A 1 328 ? -5.488 25.391 24.562 1 86 328 LYS A C 1
ATOM 2544 O O . LYS A 1 328 ? -5.105 25.984 23.547 1 86 328 LYS A O 1
ATOM 2549 N N . THR A 1 329 ? -6.242 25.859 25.5 1 86.94 329 THR A N 1
ATOM 2550 C CA . THR A 1 329 ? -6.625 27.266 25.391 1 86.94 329 THR A CA 1
ATOM 2551 C C . THR A 1 329 ? -6.188 28.031 26.641 1 86.94 329 THR A C 1
ATOM 2553 O O . THR A 1 329 ? -5.457 27.5 27.484 1 86.94 329 THR A O 1
ATOM 2556 N N . PHE A 1 330 ? -6.422 29.266 26.578 1 73.62 330 PHE A N 1
ATOM 2557 C CA . PHE A 1 330 ? -6 30.172 27.641 1 73.62 330 PHE A CA 1
ATOM 2558 C C . PHE A 1 330 ? -6.57 29.719 28.984 1 73.62 330 PHE A C 1
ATOM 2560 O O . PHE A 1 330 ? -5.992 30.016 30.031 1 73.62 330 PHE A O 1
ATOM 2567 N N . GLU A 1 331 ? -7.57 28.922 28.953 1 61.88 331 GLU A N 1
ATOM 2568 C CA . GLU A 1 331 ? -8.164 28.516 30.219 1 61.88 331 GLU A CA 1
ATOM 2569 C C . GLU A 1 331 ? -7.199 27.641 31.016 1 61.88 331 GLU A C 1
ATOM 2571 O O . GLU A 1 331 ? -7.406 27.422 32.219 1 61.88 331 GLU A O 1
ATOM 2576 N N . GLN A 1 332 ? -6.125 27.109 30.469 1 56.03 332 GLN A N 1
ATOM 2577 C CA . GLN A 1 332 ? -5.219 26.156 31.094 1 56.03 332 GLN A CA 1
ATOM 2578 C C . GLN A 1 332 ? -4.594 26.734 32.344 1 56.03 332 GLN A C 1
ATOM 2580 O O . GLN A 1 332 ? -4.309 26.016 33.312 1 56.03 332 GLN A O 1
ATOM 2585 N N . ARG A 1 333 ? -4.168 28.031 32.312 1 51.47 333 ARG A N 1
ATOM 2586 C CA . ARG A 1 333 ? -3.402 28.578 33.438 1 51.47 333 ARG A CA 1
ATOM 2587 C C . ARG A 1 333 ? -4.02 28.188 34.75 1 51.47 333 ARG A C 1
ATOM 2589 O O . ARG A 1 333 ? -3.318 28.094 35.781 1 51.47 333 ARG A O 1
ATOM 2596 N N . SER A 1 334 ? -5.254 27.812 34.75 1 51.56 334 SER A N 1
ATOM 2597 C CA . SER A 1 334 ? -5.816 27.484 36.062 1 51.56 334 SER A CA 1
ATOM 2598 C C . SER A 1 334 ? -6.035 25.984 36.188 1 51.56 334 SER A C 1
ATOM 2600 O O . SER A 1 334 ? -6.52 25.531 37.25 1 51.56 334 SER A O 1
ATOM 2602 N N . LEU A 1 335 ? -5.648 25.188 35.125 1 53.97 335 LEU A N 1
ATOM 2603 C CA . LEU A 1 335 ? -6.035 23.797 35.219 1 53.97 335 LEU A CA 1
ATOM 2604 C C . LEU A 1 335 ? -4.863 22.938 35.688 1 53.97 335 LEU A C 1
ATOM 2606 O O . LEU A 1 335 ? -3.705 23.266 35.406 1 53.97 335 LEU A O 1
ATOM 2610 N N . PRO A 1 336 ? -5.066 22.047 36.625 1 54.72 336 PRO A N 1
ATOM 2611 C CA . PRO A 1 336 ? -4.004 21.156 37.094 1 54.72 336 PRO A CA 1
ATOM 2612 C C . PRO A 1 336 ? -3.355 20.359 35.938 1 54.72 336 PRO A C 1
ATOM 2614 O O . PRO A 1 336 ? -3.93 20.25 34.844 1 54.72 336 PRO A O 1
ATOM 2617 N N . PRO A 1 337 ? -2.129 19.922 36.062 1 51.5 337 PRO A N 1
ATOM 2618 C CA . PRO A 1 337 ? -1.412 19.156 35.062 1 51.5 337 PRO A CA 1
ATOM 2619 C C . PRO A 1 337 ? -2.219 17.969 34.531 1 51.5 337 PRO A C 1
ATOM 2621 O O . PRO A 1 337 ? -2.934 17.312 35.312 1 51.5 337 PRO A O 1
ATOM 2624 N N . ILE A 1 338 ? -2.326 17.797 33.25 1 50.19 338 ILE A N 1
ATOM 2625 C CA . ILE A 1 338 ? -3.182 16.859 32.531 1 50.19 338 ILE A CA 1
ATOM 2626 C C . ILE A 1 338 ? -3.021 15.461 33.125 1 50.19 338 ILE A C 1
ATOM 2628 O O . ILE A 1 338 ? -3.99 14.703 33.219 1 50.19 338 ILE A O 1
ATOM 2632 N N . ALA A 1 339 ? -1.821 15.117 33.469 1 50.47 339 ALA A N 1
ATOM 2633 C CA . ALA A 1 339 ? -1.58 13.812 34.062 1 50.47 339 ALA A CA 1
ATOM 2634 C C . ALA A 1 339 ? -2.434 13.625 35.312 1 50.47 339 ALA A C 1
ATOM 2636 O O . ALA A 1 339 ? -2.982 12.539 35.531 1 50.47 339 ALA A O 1
ATOM 2637 N N . ALA A 1 340 ? -2.459 14.578 35.969 1 49.69 340 ALA A N 1
ATOM 2638 C CA . ALA A 1 340 ? -3.17 14.477 37.25 1 49.69 340 ALA A CA 1
ATOM 2639 C C . ALA A 1 340 ? -4.664 14.266 37.031 1 49.69 340 ALA A C 1
ATOM 2641 O O . ALA A 1 340 ? -5.297 13.477 37.75 1 49.69 340 ALA A O 1
ATOM 2642 N N . ARG A 1 341 ? -5.199 14.766 36.094 1 48.75 341 ARG A N 1
ATOM 2643 C CA . ARG A 1 341 ? -6.637 14.641 35.875 1 48.75 341 ARG A CA 1
ATOM 2644 C C . ARG A 1 341 ? -6.969 13.352 35.125 1 48.75 341 ARG A C 1
ATOM 2646 O O . ARG A 1 341 ? -8.008 12.734 35.375 1 48.75 341 ARG A O 1
ATOM 2653 N N . LEU A 1 342 ? -6.207 13.039 34.188 1 51.06 342 LEU A N 1
ATOM 2654 C CA . LEU A 1 342 ? -6.445 11.734 33.562 1 51.06 342 LEU A CA 1
ATOM 2655 C C . LEU A 1 342 ? -6.395 10.625 34.594 1 51.06 342 LEU A C 1
ATOM 2657 O O . LEU A 1 342 ? -7.168 9.664 34.531 1 51.06 342 LEU A O 1
ATOM 2661 N N . GLU A 1 343 ? -5.559 10.812 35.531 1 48.41 343 GLU A N 1
ATOM 2662 C CA . GLU A 1 343 ? -5.531 9.93 36.719 1 48.41 343 GLU A CA 1
ATOM 2663 C C . GLU A 1 343 ? -6.816 10.047 37.531 1 48.41 343 GLU A C 1
ATOM 2665 O O . GLU A 1 343 ? -7.352 9.039 38 1 48.41 343 GLU A O 1
ATOM 2670 N N . MET A 1 344 ? -7.273 11.18 37.625 1 48.72 344 MET A N 1
ATOM 2671 C CA . MET A 1 344 ? -8.484 11.391 38.438 1 48.72 344 MET A CA 1
ATOM 2672 C C . MET A 1 344 ? -9.703 10.797 37.719 1 48.72 344 MET A C 1
ATOM 2674 O O . MET A 1 344 ? -10.57 10.203 38.375 1 48.72 344 MET A O 1
ATOM 2678 N N . GLU A 1 345 ? -9.797 11.07 36.5 1 49.03 345 GLU A N 1
ATOM 2679 C CA . GLU A 1 345 ? -10.93 10.523 35.75 1 49.03 345 GLU A CA 1
ATOM 2680 C C . GLU A 1 345 ? -10.852 9 35.688 1 49.03 345 GLU A C 1
ATOM 2682 O O . GLU A 1 345 ? -11.867 8.312 35.75 1 49.03 345 GLU A O 1
ATOM 2687 N N . ASN A 1 346 ? -9.68 8.547 35.469 1 49.09 346 ASN A N 1
ATOM 2688 C CA . ASN A 1 346 ? -9.516 7.102 35.562 1 49.09 346 ASN A CA 1
ATOM 2689 C C . ASN A 1 346 ? -9.82 6.59 36.969 1 49.09 346 ASN A C 1
ATOM 2691 O O . ASN A 1 346 ? -10.359 5.492 37.125 1 49.09 346 ASN A O 1
ATOM 2695 N N . SER A 1 347 ? -9.445 7.395 37.875 1 47.75 347 SER A N 1
ATOM 2696 C CA . SER A 1 347 ? -9.734 7.016 39.25 1 47.75 347 SER A CA 1
ATOM 2697 C C . SER A 1 347 ? -11.234 7.094 39.562 1 47.75 347 SER A C 1
ATOM 2699 O O . SER A 1 347 ? -11.75 6.344 40.375 1 47.75 347 SER A O 1
ATOM 2701 N N . SER A 1 348 ? -11.898 8.023 39 1 45.53 348 SER A N 1
ATOM 2702 C CA . SER A 1 348 ? -13.336 8.102 39.281 1 45.53 348 SER A CA 1
ATOM 2703 C C . SER A 1 348 ? -14.102 7.016 38.531 1 45.53 348 SER A C 1
ATOM 2705 O O . SER A 1 348 ? -15.266 6.758 38.844 1 45.53 348 SER A O 1
ATOM 2707 N N . GLN A 1 349 ? -13.617 6.59 37.5 1 43.47 349 GLN A N 1
ATOM 2708 C CA . GLN A 1 349 ? -14.273 5.496 36.781 1 43.47 349 GLN A CA 1
ATOM 2709 C C . GLN A 1 349 ? -13.953 4.152 37.438 1 43.47 349 GLN A C 1
ATOM 2711 O O . GLN A 1 349 ? -14.555 3.133 37.094 1 43.47 349 GLN A O 1
ATOM 2716 N N . GLN A 1 350 ? -13.016 4.129 38.312 1 36.03 350 GLN A N 1
ATOM 2717 C CA . GLN A 1 350 ? -12.945 2.953 39.156 1 36.03 350 GLN A CA 1
ATOM 2718 C C . GLN A 1 350 ? -13.906 3.08 40.344 1 36.03 350 GLN A C 1
ATOM 2720 O O . GLN A 1 350 ? -14 4.145 40.969 1 36.03 350 GLN A O 1
ATOM 2725 N N . MET B 1 1 ? -38.156 21.109 -4.902 1 24.36 1 MET B N 1
ATOM 2726 C CA . MET B 1 1 ? -38.25 20.844 -3.469 1 24.36 1 MET B CA 1
ATOM 2727 C C . MET B 1 1 ? -36.906 20.391 -2.926 1 24.36 1 MET B C 1
ATOM 2729 O O . MET B 1 1 ? -36.312 19.422 -3.408 1 24.36 1 MET B O 1
ATOM 2733 N N . PRO B 1 2 ? -36.031 21.297 -2.406 1 25.52 2 PRO B N 1
ATOM 2734 C CA . PRO B 1 2 ? -34.594 21.203 -2.115 1 25.52 2 PRO B CA 1
ATOM 2735 C C . PRO B 1 2 ? -34.25 20.172 -1.04 1 25.52 2 PRO B C 1
ATOM 2737 O O . PRO B 1 2 ? -35.031 20.016 -0.08 1 25.52 2 PRO B O 1
ATOM 2740 N N . ARG B 1 3 ? -33.844 19 -1.461 1 26.91 3 ARG B N 1
ATOM 2741 C CA . ARG B 1 3 ? -33.625 17.875 -0.563 1 26.91 3 ARG B CA 1
ATOM 2742 C C . ARG B 1 3 ? -32.812 18.297 0.651 1 26.91 3 ARG B C 1
ATOM 2744 O O . ARG B 1 3 ? -31.688 18.781 0.51 1 26.91 3 ARG B O 1
ATOM 2751 N N . ARG B 1 4 ? -33.469 18.828 1.713 1 26.58 4 ARG B N 1
ATOM 2752 C CA . ARG B 1 4 ? -32.969 19.109 3.049 1 26.58 4 ARG B CA 1
ATOM 2753 C C . ARG B 1 4 ? -32.062 17.969 3.549 1 26.58 4 ARG B C 1
ATOM 2755 O O . ARG B 1 4 ? -32.531 16.828 3.648 1 26.58 4 ARG B O 1
ATOM 2762 N N . VAL B 1 5 ? -30.969 17.922 3.17 1 27.39 5 VAL B N 1
ATOM 2763 C CA . VAL B 1 5 ? -29.922 17 3.627 1 27.39 5 VAL B CA 1
ATOM 2764 C C . VAL B 1 5 ? -29.969 16.891 5.148 1 27.39 5 VAL B C 1
ATOM 2766 O O . VAL B 1 5 ? -29.844 17.891 5.855 1 27.39 5 VAL B O 1
ATOM 2769 N N . ARG B 1 6 ? -30.734 15.93 5.715 1 26.92 6 ARG B N 1
ATOM 2770 C CA . ARG B 1 6 ? -30.938 15.578 7.117 1 26.92 6 ARG B CA 1
ATOM 2771 C C . ARG B 1 6 ? -29.625 15.609 7.883 1 26.92 6 ARG B C 1
ATOM 2773 O O . ARG B 1 6 ? -28.734 14.789 7.641 1 26.92 6 ARG B O 1
ATOM 2780 N N . ALA B 1 7 ? -29 16.703 8.195 1 29.25 7 ALA B N 1
ATOM 2781 C CA . ALA B 1 7 ? -28 16.984 9.219 1 29.25 7 ALA B CA 1
ATOM 2782 C C . ALA B 1 7 ? -28.281 16.219 10.5 1 29.25 7 ALA B C 1
ATOM 2784 O O . ALA B 1 7 ? -27.734 16.531 11.555 1 29.25 7 ALA B O 1
ATOM 2785 N N . SER B 1 8 ? -29.484 15.523 10.578 1 26.81 8 SER B N 1
ATOM 2786 C CA . SER B 1 8 ? -29.984 15.141 11.898 1 26.81 8 SER B CA 1
ATOM 2787 C C . SER B 1 8 ? -28.875 14.562 12.766 1 26.81 8 SER B C 1
ATOM 2789 O O . SER B 1 8 ? -28.609 15.07 13.859 1 26.81 8 SER B O 1
ATOM 2791 N N . ARG B 1 9 ? -29.234 13.219 13.344 1 26.06 9 ARG B N 1
ATOM 2792 C CA . ARG B 1 9 ? -28.891 12.531 14.594 1 26.06 9 ARG B CA 1
ATOM 2793 C C . ARG B 1 9 ? -27.453 12.047 14.578 1 26.06 9 ARG B C 1
ATOM 2795 O O . ARG B 1 9 ? -27.109 11.094 13.867 1 26.06 9 ARG B O 1
ATOM 2802 N N . LEU B 1 10 ? -26.516 12.883 14.398 1 31.02 10 LEU B N 1
ATOM 2803 C CA . LEU B 1 10 ? -25.219 12.539 14.969 1 31.02 10 LEU B CA 1
ATOM 2804 C C . LEU B 1 10 ? -25.375 11.75 16.266 1 31.02 10 LEU B C 1
ATOM 2806 O O . LEU B 1 10 ? -25.625 12.328 17.328 1 31.02 10 LEU B O 1
ATOM 2810 N N . SER B 1 11 ? -26.438 10.891 16.406 1 30.03 11 SER B N 1
ATOM 2811 C CA . SER B 1 11 ? -26.734 10.008 17.531 1 30.03 11 SER B CA 1
ATOM 2812 C C . SER B 1 11 ? -25.453 9.523 18.203 1 30.03 11 SER B C 1
ATOM 2814 O O . SER B 1 11 ? -24.5 9.102 17.516 1 30.03 11 SER B O 1
ATOM 2816 N N . THR B 1 12 ? -25.016 10.086 19.344 1 33.09 12 THR B N 1
ATOM 2817 C CA . THR B 1 12 ? -24.219 9.555 20.438 1 33.09 12 THR B CA 1
ATOM 2818 C C . THR B 1 12 ? -24.469 8.062 20.625 1 33.09 12 THR B C 1
ATOM 2820 O O . THR B 1 12 ? -25.391 7.672 21.344 1 33.09 12 THR B O 1
ATOM 2823 N N . SER B 1 13 ? -25.203 7.344 19.844 1 34.31 13 SER B N 1
ATOM 2824 C CA . SER B 1 13 ? -25.406 5.957 20.25 1 34.31 13 SER B CA 1
ATOM 2825 C C . SER B 1 13 ? -24.172 5.41 20.969 1 34.31 13 SER B C 1
ATOM 2827 O O . SER B 1 13 ? -23.031 5.715 20.578 1 34.31 13 SER B O 1
ATOM 2829 N N . LEU B 1 14 ? -24.203 5.082 22.25 1 38.09 14 LEU B N 1
ATOM 2830 C CA . LEU B 1 14 ? -23.359 4.34 23.188 1 38.09 14 LEU B CA 1
ATOM 2831 C C . LEU B 1 14 ? -22.562 3.264 22.453 1 38.09 14 LEU B C 1
ATOM 2833 O O . LEU B 1 14 ? -22.828 2.07 22.609 1 38.09 14 LEU B O 1
ATOM 2837 N N . GLY B 1 15 ? -22.5 3.186 21.203 1 42.72 15 GLY B N 1
ATOM 2838 C CA . GLY B 1 15 ? -21.75 2.225 20.406 1 42.72 15 GLY B CA 1
ATOM 2839 C C . GLY B 1 15 ? -20.344 2.012 20.922 1 42.72 15 GLY B C 1
ATOM 2840 O O . GLY B 1 15 ? -19.859 2.756 21.781 1 42.72 15 GLY B O 1
ATOM 2841 N N . ALA B 1 16 ? -19.938 0.782 20.766 1 51.59 16 ALA B N 1
ATOM 2842 C CA . ALA B 1 16 ? -18.641 0.349 21.266 1 51.59 16 ALA B CA 1
ATOM 2843 C C . ALA B 1 16 ? -17.562 1.414 21.016 1 51.59 16 ALA B C 1
ATOM 2845 O O . ALA B 1 16 ? -17.531 2.031 19.953 1 51.59 16 ALA B O 1
ATOM 2846 N N . THR B 1 17 ? -17.062 1.893 22.047 1 63.59 17 THR B N 1
ATOM 2847 C CA . THR B 1 17 ? -15.898 2.777 21.984 1 63.59 17 THR B CA 1
ATOM 2848 C C . THR B 1 17 ? -14.883 2.264 20.969 1 63.59 17 THR B C 1
ATOM 2850 O O . THR B 1 17 ? -14.953 1.106 20.547 1 63.59 17 THR B O 1
ATOM 2853 N N . SER B 1 18 ? -14.328 3.174 20.328 1 70.69 18 SER B N 1
ATOM 2854 C CA . SER B 1 18 ? -13.273 2.824 19.391 1 70.69 18 SER B CA 1
ATOM 2855 C C . SER B 1 18 ? -12.43 1.658 19.891 1 70.69 18 SER B C 1
ATOM 2857 O O . SER B 1 18 ? -12.078 0.761 19.125 1 70.69 18 SER B O 1
ATOM 2859 N N . HIS B 1 19 ? -12.305 1.635 21.188 1 74.25 19 HIS B N 1
ATOM 2860 C CA . HIS B 1 19 ? -11.492 0.577 21.781 1 74.25 19 HIS B CA 1
ATOM 2861 C C . HIS B 1 19 ? -12.219 -0.762 21.75 1 74.25 19 HIS B C 1
ATOM 2863 O O . HIS B 1 19 ? -11.617 -1.797 21.469 1 74.25 19 HIS B O 1
ATOM 2869 N N . GLU B 1 20 ? -13.5 -0.694 22.031 1 77.5 20 GLU B N 1
ATOM 2870 C CA . GLU B 1 20 ? -14.305 -1.913 22.016 1 77.5 20 GLU B CA 1
ATOM 2871 C C . GLU B 1 20 ? -14.383 -2.498 20.594 1 77.5 20 GLU B C 1
ATOM 2873 O O . GLU B 1 20 ? -14.305 -3.715 20.422 1 77.5 20 GLU B O 1
ATOM 2878 N N . ARG B 1 21 ? -14.5 -1.676 19.688 1 80.62 21 ARG B N 1
ATOM 2879 C CA . ARG B 1 21 ? -14.555 -2.113 18.297 1 80.62 21 ARG B CA 1
ATOM 2880 C C . ARG B 1 21 ? -13.234 -2.748 17.875 1 80.62 21 ARG B C 1
ATOM 2882 O O . ARG B 1 21 ? -13.219 -3.746 17.156 1 80.62 21 ARG B O 1
ATOM 2889 N N . ASP B 1 22 ? -12.203 -2.223 18.375 1 83.12 22 ASP B N 1
ATOM 2890 C CA . ASP B 1 22 ? -10.875 -2.752 18.047 1 83.12 22 ASP B CA 1
ATOM 2891 C C . ASP B 1 22 ? -10.68 -4.137 18.656 1 83.12 22 ASP B C 1
ATOM 2893 O O . ASP B 1 22 ? -10.133 -5.031 18.016 1 83.12 22 ASP B O 1
ATOM 2897 N N . GLU B 1 23 ? -11.109 -4.27 19.828 1 86.62 23 GLU B N 1
ATOM 2898 C CA . GLU B 1 23 ? -10.977 -5.562 20.5 1 86.62 23 GLU B CA 1
ATOM 2899 C C . GLU B 1 23 ? -11.82 -6.629 19.797 1 86.62 23 GLU B C 1
ATOM 2901 O O . GLU B 1 23 ? -11.391 -7.773 19.656 1 86.62 23 GLU B O 1
ATOM 2906 N N . LEU B 1 24 ? -12.961 -6.238 19.484 1 89.12 24 LEU B N 1
ATOM 2907 C CA . LEU B 1 24 ? -13.844 -7.148 18.766 1 89.12 24 LEU B CA 1
ATOM 2908 C C . LEU B 1 24 ? -13.211 -7.598 17.453 1 89.12 24 LEU B C 1
ATOM 2910 O O . LEU B 1 24 ? -13.258 -8.781 17.109 1 89.12 24 LEU B O 1
ATOM 2914 N N . SER B 1 25 ? -12.656 -6.691 16.75 1 91.06 25 SER B N 1
ATOM 2915 C CA . SER B 1 25 ? -12 -7.016 15.492 1 91.06 25 SER B CA 1
ATOM 2916 C C . SER B 1 25 ? -10.805 -7.941 15.711 1 91.06 25 SER B C 1
ATOM 2918 O O . SER B 1 25 ? -10.594 -8.875 14.938 1 91.06 25 SER B O 1
ATOM 2920 N N . GLN B 1 26 ? -10.094 -7.695 16.734 1 91.19 26 GLN B N 1
ATOM 2921 C CA . GLN B 1 26 ? -8.938 -8.531 17.031 1 91.19 26 GLN B CA 1
ATOM 2922 C C . GLN B 1 26 ? -9.359 -9.961 17.375 1 91.19 26 GLN B C 1
ATOM 2924 O O . GLN B 1 26 ? -8.766 -10.922 16.875 1 91.19 26 GLN B O 1
ATOM 2929 N N . HIS B 1 27 ? -10.352 -10.016 18.125 1 92.31 27 HIS B N 1
ATOM 2930 C CA . HIS B 1 27 ? -10.867 -11.328 18.5 1 92.31 27 HIS B CA 1
ATOM 2931 C C . HIS B 1 27 ? -11.422 -12.07 17.281 1 92.31 27 HIS B C 1
ATOM 2933 O O . HIS B 1 27 ? -11.219 -13.273 17.141 1 92.31 27 HIS B O 1
ATOM 2939 N N . ALA B 1 28 ? -12.078 -11.359 16.516 1 93.56 28 ALA B N 1
ATOM 2940 C CA . ALA B 1 28 ? -12.633 -11.945 15.305 1 93.56 28 ALA B CA 1
ATOM 2941 C C . ALA B 1 28 ? -11.531 -12.508 14.414 1 93.56 28 ALA B C 1
ATOM 2943 O O . ALA B 1 28 ? -11.656 -13.609 13.875 1 93.56 28 ALA B O 1
ATOM 2944 N N . HIS B 1 29 ? -10.469 -11.797 14.273 1 94.25 29 HIS B N 1
ATOM 2945 C CA . HIS B 1 29 ? -9.359 -12.258 13.453 1 94.25 29 HIS B CA 1
ATOM 2946 C C . HIS B 1 29 ? -8.758 -13.547 14.008 1 94.25 29 HIS B C 1
ATOM 2948 O O . HIS B 1 29 ? -8.391 -14.438 13.242 1 94.25 29 HIS B O 1
ATOM 2954 N N . VAL B 1 30 ? -8.648 -13.625 15.281 1 94.06 30 VAL B N 1
ATOM 2955 C CA . VAL B 1 30 ? -8.078 -14.812 15.906 1 94.06 30 VAL B CA 1
ATOM 2956 C C . VAL B 1 30 ? -8.977 -16.016 15.648 1 94.06 30 VAL B C 1
ATOM 2958 O O . VAL B 1 30 ? -8.5 -17.094 15.266 1 94.06 30 VAL B O 1
ATOM 2961 N N . ILE B 1 31 ? -10.227 -15.859 15.789 1 93.94 31 ILE B N 1
ATOM 2962 C CA . ILE B 1 31 ? -11.188 -16.938 15.555 1 93.94 31 ILE B CA 1
ATOM 2963 C C . ILE B 1 31 ? -11.125 -17.375 14.094 1 93.94 31 ILE B C 1
ATOM 2965 O O . ILE B 1 31 ? -11.094 -18.562 13.805 1 93.94 31 ILE B O 1
ATOM 2969 N N . LEU B 1 32 ? -11.102 -16.469 13.258 1 93.88 32 LEU B N 1
ATOM 2970 C CA . LEU B 1 32 ? -11.062 -16.75 11.828 1 93.88 32 LEU B CA 1
ATOM 2971 C C . LEU B 1 32 ? -9.766 -17.469 11.453 1 93.88 32 LEU B C 1
ATOM 2973 O O . LEU B 1 32 ? -9.781 -18.391 10.641 1 93.88 32 LEU B O 1
ATOM 2977 N N . PHE B 1 33 ? -8.711 -17.047 12.07 1 94.69 33 PHE B N 1
ATOM 2978 C CA . PHE B 1 33 ? -7.422 -17.656 11.797 1 94.69 33 PHE B CA 1
ATOM 2979 C C . PHE B 1 33 ? -7.402 -19.109 12.266 1 94.69 33 PHE B C 1
ATOM 2981 O O . PHE B 1 33 ? -6.934 -20 11.555 1 94.69 33 PHE B O 1
ATOM 2988 N N . VAL B 1 34 ? -7.898 -19.297 13.414 1 93.94 34 VAL B N 1
ATOM 2989 C CA . VAL B 1 34 ? -7.941 -20.641 13.977 1 93.94 34 VAL B CA 1
ATOM 2990 C C . VAL B 1 34 ? -8.852 -21.531 13.133 1 93.94 34 VAL B C 1
ATOM 2992 O O . VAL B 1 34 ? -8.539 -22.688 12.891 1 93.94 34 VAL B O 1
ATOM 2995 N N . ALA B 1 35 ? -9.961 -21.016 12.719 1 92.69 35 ALA B N 1
ATOM 2996 C CA . ALA B 1 35 ? -10.875 -21.766 11.859 1 92.69 35 ALA B CA 1
ATOM 2997 C C . ALA B 1 35 ? -10.188 -22.188 10.562 1 92.69 35 ALA B C 1
ATOM 2999 O O . ALA B 1 35 ? -10.297 -23.344 10.148 1 92.69 35 ALA B O 1
ATOM 3000 N N . ASN B 1 36 ? -9.508 -21.297 9.969 1 92.38 36 ASN B N 1
ATOM 3001 C CA . ASN B 1 36 ? -8.82 -21.625 8.719 1 92.38 36 ASN B CA 1
ATOM 3002 C C . ASN B 1 36 ? -7.66 -22.578 8.953 1 92.38 36 ASN B C 1
ATOM 3004 O O . ASN B 1 36 ? -7.367 -23.422 8.102 1 92.38 36 ASN B O 1
ATOM 3008 N N . LEU B 1 37 ? -7.023 -22.375 10.031 1 93.69 37 LEU B N 1
ATOM 3009 C CA . LEU B 1 37 ? -5.965 -23.312 10.375 1 93.69 37 LEU B CA 1
ATOM 3010 C C . LEU B 1 37 ? -6.523 -24.719 10.578 1 93.69 37 LEU B C 1
ATOM 3012 O O . LEU B 1 37 ? -5.91 -25.703 10.164 1 93.69 37 LEU B O 1
ATOM 3016 N N . ALA B 1 38 ? -7.617 -24.797 11.227 1 92.94 38 ALA B N 1
ATOM 3017 C CA . ALA B 1 38 ? -8.289 -26.078 11.414 1 92.94 38 ALA B CA 1
ATOM 3018 C C . ALA B 1 38 ? -8.672 -26.703 10.078 1 92.94 38 ALA B C 1
ATOM 3020 O O . ALA B 1 38 ? -8.469 -27.906 9.867 1 92.94 38 ALA B O 1
ATOM 3021 N N . LEU B 1 39 ? -9.219 -25.922 9.219 1 89.25 39 LEU B N 1
ATOM 3022 C CA . LEU B 1 39 ? -9.586 -26.422 7.895 1 89.25 39 LEU B CA 1
ATOM 3023 C C . LEU B 1 39 ? -8.359 -26.922 7.145 1 89.25 39 LEU B C 1
ATOM 3025 O O . LEU B 1 39 ? -8.414 -27.969 6.496 1 89.25 39 LEU B O 1
ATOM 3029 N N . LEU B 1 40 ? -7.309 -26.188 7.188 1 91.06 40 LEU B N 1
ATOM 3030 C CA . LEU B 1 40 ? -6.062 -26.594 6.547 1 91.06 40 LEU B CA 1
ATOM 3031 C C . LEU B 1 40 ? -5.578 -27.922 7.109 1 91.06 40 LEU B C 1
ATOM 3033 O O . LEU B 1 40 ? -5.152 -28.812 6.355 1 91.06 40 LEU B O 1
ATOM 3037 N N . THR B 1 41 ? -5.652 -28.078 8.367 1 92.25 41 THR B N 1
ATOM 3038 C CA . THR B 1 41 ? -5.203 -29.312 9.031 1 92.25 41 THR B CA 1
ATOM 3039 C C . THR B 1 41 ? -6.051 -30.5 8.594 1 92.25 41 THR B C 1
ATOM 3041 O O . THR B 1 41 ? -5.52 -31.578 8.32 1 92.25 41 THR B O 1
ATOM 3044 N N . VAL B 1 42 ? -7.32 -30.344 8.508 1 88.88 42 VAL B N 1
ATOM 3045 C CA . VAL B 1 42 ? -8.219 -31.391 8.07 1 88.88 42 VAL B CA 1
ATOM 3046 C C . VAL B 1 42 ? -7.871 -31.812 6.637 1 88.88 42 VAL B C 1
ATOM 3048 O O . VAL B 1 42 ? -7.836 -33 6.316 1 88.88 42 VAL B O 1
ATOM 3051 N N . LYS B 1 43 ? -7.613 -30.844 5.82 1 85.75 43 LYS B N 1
ATOM 3052 C CA . LYS B 1 43 ? -7.281 -31.141 4.426 1 85.75 43 LYS B CA 1
ATOM 3053 C C . LYS B 1 43 ? -5.953 -31.875 4.324 1 85.75 43 LYS B C 1
ATOM 3055 O O . LYS B 1 43 ? -5.777 -32.719 3.441 1 85.75 43 LYS B O 1
ATOM 3060 N N . VAL B 1 44 ? -5.023 -31.5 5.164 1 86.81 44 VAL B N 1
ATOM 3061 C CA . VAL B 1 44 ? -3.752 -32.219 5.18 1 86.81 44 VAL B CA 1
ATOM 3062 C C . VAL B 1 44 ? -3.99 -33.688 5.516 1 86.81 44 VAL B C 1
ATOM 3064 O O . VAL B 1 44 ? -3.432 -34.594 4.863 1 86.81 44 VAL B O 1
ATOM 3067 N N . PHE B 1 45 ? -4.82 -33.969 6.445 1 87.56 45 PHE B N 1
ATOM 3068 C CA . PHE B 1 45 ? -5.133 -35.312 6.867 1 87.56 45 PHE B CA 1
ATOM 3069 C C . PHE B 1 45 ? -5.844 -36.062 5.758 1 87.56 45 PHE B C 1
ATOM 3071 O O . PHE B 1 45 ? -5.52 -37.219 5.484 1 87.56 45 PHE B O 1
ATOM 3078 N N . VAL B 1 46 ? -6.789 -35.469 5.16 1 81.06 46 VAL B N 1
ATOM 3079 C CA . VAL B 1 46 ? -7.547 -36.125 4.098 1 81.06 46 VAL B CA 1
ATOM 3080 C C . VAL B 1 46 ? -6.633 -36.406 2.904 1 81.06 46 VAL B C 1
ATOM 3082 O O . VAL B 1 46 ? -6.734 -37.438 2.268 1 81.06 46 VAL B O 1
ATOM 3085 N N . TYR B 1 47 ? -5.801 -35.5 2.574 1 80.12 47 TYR B N 1
ATOM 3086 C CA . TYR B 1 47 ? -4.867 -35.688 1.47 1 80.12 47 TYR B CA 1
ATOM 3087 C C . TYR B 1 47 ? -3.914 -36.844 1.757 1 80.12 47 TYR B C 1
ATOM 3089 O O . TYR B 1 47 ? -3.58 -37.625 0.858 1 80.12 47 TYR B O 1
ATOM 3097 N N . ALA B 1 48 ? -3.404 -36.938 3.002 1 81.94 48 ALA B N 1
ATOM 3098 C CA . ALA B 1 48 ? -2.506 -38.031 3.395 1 81.94 48 ALA B CA 1
ATOM 3099 C C . ALA B 1 48 ? -3.178 -39.406 3.229 1 81.94 48 ALA B C 1
ATOM 3101 O O . ALA B 1 48 ? -2.514 -40.375 2.928 1 81.94 48 ALA B O 1
ATOM 3102 N N . LEU B 1 49 ? -4.469 -39.406 3.27 1 79.06 49 LEU B N 1
ATOM 3103 C CA . LEU B 1 49 ? -5.223 -40.656 3.168 1 79.06 49 LEU B CA 1
ATOM 3104 C C . LEU B 1 49 ? -5.629 -40.906 1.723 1 79.06 49 LEU B C 1
ATOM 3106 O O . LEU B 1 49 ? -5.613 -42.062 1.275 1 79.06 49 LEU B O 1
ATOM 3110 N N . SER B 1 50 ? -5.934 -39.875 1.03 1 70.88 50 SER B N 1
ATOM 3111 C CA . SER B 1 50 ? -6.527 -40.062 -0.288 1 70.88 50 SER B CA 1
ATOM 3112 C C . SER B 1 50 ? -5.512 -39.812 -1.396 1 70.88 50 SER B C 1
ATOM 3114 O O . SER B 1 50 ? -5.695 -40.25 -2.531 1 70.88 50 SER B O 1
ATOM 3116 N N . SER B 1 51 ? -4.492 -39.031 -1.118 1 67.94 51 SER B N 1
ATOM 3117 C CA . SER B 1 51 ? -3.506 -38.594 -2.102 1 67.94 51 SER B CA 1
ATOM 3118 C C . SER B 1 51 ? -4.18 -38.062 -3.359 1 67.94 51 SER B C 1
ATOM 3120 O O . SER B 1 51 ? -3.705 -38.312 -4.473 1 67.94 51 SER B O 1
ATOM 3122 N N . SER B 1 52 ? -5.422 -37.562 -3.172 1 66.19 52 SER B N 1
ATOM 3123 C CA . SER B 1 52 ? -6.195 -37 -4.281 1 66.19 52 SER B CA 1
ATOM 3124 C C . SER B 1 52 ? -5.633 -35.656 -4.738 1 66.19 52 SER B C 1
ATOM 3126 O O . SER B 1 52 ? -5.285 -34.812 -3.91 1 66.19 52 SER B O 1
ATOM 3128 N N . MET B 1 53 ? -5.508 -35.5 -6.012 1 62.91 53 MET B N 1
ATOM 3129 C CA . MET B 1 53 ? -5.027 -34.25 -6.574 1 62.91 53 MET B CA 1
ATOM 3130 C C . MET B 1 53 ? -6.023 -33.125 -6.32 1 62.91 53 MET B C 1
ATOM 3132 O O . MET B 1 53 ? -5.633 -31.969 -6.145 1 62.91 53 MET B O 1
ATOM 3136 N N . ALA B 1 54 ? -7.242 -33.469 -6.328 1 64 54 ALA B N 1
ATOM 3137 C CA . ALA B 1 54 ? -8.266 -32.469 -6.039 1 64 54 ALA B CA 1
ATOM 3138 C C . ALA B 1 54 ? -8.094 -31.906 -4.633 1 64 54 ALA B C 1
ATOM 3140 O O . ALA B 1 54 ? -8.211 -30.703 -4.426 1 64 54 ALA B O 1
ATOM 3141 N N . VAL B 1 55 ? -7.73 -32.781 -3.699 1 69.56 55 VAL B N 1
ATOM 3142 C CA . VAL B 1 55 ? -7.531 -32.375 -2.314 1 69.56 55 VAL B CA 1
ATOM 3143 C C . VAL B 1 55 ? -6.246 -31.562 -2.201 1 69.56 55 VAL B C 1
ATOM 3145 O O . VAL B 1 55 ? -6.191 -30.578 -1.459 1 69.56 55 VAL B O 1
ATOM 3148 N N . LEU B 1 56 ? -5.32 -31.906 -2.896 1 68.88 56 LEU B N 1
ATOM 3149 C CA . LEU B 1 56 ? -4.066 -31.172 -2.883 1 68.88 56 LEU B CA 1
ATOM 3150 C C . LEU B 1 56 ? -4.273 -29.734 -3.379 1 68.88 56 LEU B C 1
ATOM 3152 O O . LEU B 1 56 ? -3.777 -28.781 -2.771 1 68.88 56 LEU B O 1
ATOM 3156 N N . ALA B 1 57 ? -4.984 -29.641 -4.488 1 67.69 57 ALA B N 1
ATOM 3157 C CA . ALA B 1 57 ? -5.273 -28.312 -5.02 1 67.69 57 ALA B CA 1
ATOM 3158 C C . ALA B 1 57 ? -6 -27.453 -3.982 1 67.69 57 ALA B C 1
ATOM 3160 O O . ALA B 1 57 ? -5.668 -26.281 -3.797 1 67.69 57 ALA B O 1
ATOM 3161 N N . SER B 1 58 ? -6.938 -28.031 -3.328 1 74.25 58 SER B N 1
ATOM 3162 C CA . SER B 1 58 ? -7.707 -27.328 -2.305 1 74.25 58 SER B CA 1
ATOM 3163 C C . SER B 1 58 ? -6.844 -26.984 -1.098 1 74.25 58 SER B C 1
ATOM 3165 O O . SER B 1 58 ? -7.051 -25.969 -0.45 1 74.25 58 SER B O 1
ATOM 3167 N N . LEU B 1 59 ? -5.93 -27.906 -0.811 1 76.81 59 LEU B N 1
ATOM 3168 C CA . LEU B 1 59 ? -4.992 -27.672 0.283 1 76.81 59 LEU B CA 1
ATOM 3169 C C . LEU B 1 59 ? -4.117 -26.453 0.006 1 76.81 59 LEU B C 1
ATOM 3171 O O . LEU B 1 59 ? -3.906 -25.625 0.893 1 76.81 59 LEU B O 1
ATOM 3175 N N . VAL B 1 60 ? -3.627 -26.344 -1.118 1 74.44 60 VAL B N 1
ATOM 3176 C CA . VAL B 1 60 ? -2.803 -25.219 -1.513 1 74.44 60 VAL B CA 1
ATOM 3177 C C . VAL B 1 60 ? -3.613 -23.922 -1.398 1 74.44 60 VAL B C 1
ATOM 3179 O O . VAL B 1 60 ? -3.121 -22.922 -0.877 1 74.44 60 VAL B O 1
ATOM 3182 N N . ASP B 1 61 ? -4.781 -24 -1.838 1 79.38 61 ASP B N 1
ATOM 3183 C CA . ASP B 1 61 ? -5.68 -22.844 -1.735 1 79.38 61 ASP B CA 1
ATOM 3184 C C . ASP B 1 61 ? -5.852 -22.422 -0.281 1 79.38 61 ASP B C 1
ATOM 3186 O O . ASP B 1 61 ? -5.777 -21.219 0.028 1 79.38 61 ASP B O 1
ATOM 3190 N N . SER B 1 62 ? -6.02 -23.391 0.53 1 87.69 62 SER B N 1
ATOM 3191 C CA . SER B 1 62 ? -6.219 -23.109 1.946 1 87.69 62 SER B CA 1
ATOM 3192 C C . SER B 1 62 ? -4.957 -22.516 2.572 1 87.69 62 SER B C 1
ATOM 3194 O O . SER B 1 62 ? -5.039 -21.688 3.486 1 87.69 62 SER B O 1
ATOM 3196 N N . ALA B 1 63 ? -3.84 -22.938 2.105 1 86.25 63 ALA B N 1
ATOM 3197 C CA . ALA B 1 63 ? -2.584 -22.375 2.6 1 86.25 63 ALA B CA 1
ATOM 3198 C C . ALA B 1 63 ? -2.457 -20.906 2.232 1 86.25 63 ALA B C 1
ATOM 3200 O O . ALA B 1 63 ? -2.029 -20.094 3.053 1 86.25 63 ALA B O 1
ATOM 3201 N N . VAL B 1 64 ? -2.812 -20.609 1.056 1 86.31 64 VAL B N 1
ATOM 3202 C CA . VAL B 1 64 ? -2.781 -19.219 0.59 1 86.31 64 VAL B CA 1
ATOM 3203 C C . VAL B 1 64 ? -3.766 -18.391 1.401 1 86.31 64 VAL B C 1
ATOM 3205 O O . VAL B 1 64 ? -3.451 -17.266 1.8 1 86.31 64 VAL B O 1
ATOM 3208 N N . ASP B 1 65 ? -4.906 -18.984 1.661 1 90.88 65 ASP B N 1
ATOM 3209 C CA . ASP B 1 65 ? -5.918 -18.312 2.467 1 90.88 65 ASP B CA 1
ATOM 3210 C C . ASP B 1 65 ? -5.379 -17.984 3.859 1 90.88 65 ASP B C 1
ATOM 3212 O O . ASP B 1 65 ? -5.633 -16.906 4.391 1 90.88 65 ASP B O 1
ATOM 3216 N N . LEU B 1 66 ? -4.738 -18.953 4.355 1 92.06 66 LEU B N 1
ATOM 3217 C CA . LEU B 1 66 ? -4.199 -18.766 5.699 1 92.06 66 LEU B CA 1
ATOM 3218 C C . LEU B 1 66 ? -3.137 -17.672 5.711 1 92.06 66 LEU B C 1
ATOM 3220 O O . LEU B 1 66 ? -3.084 -16.875 6.641 1 92.06 66 LEU B O 1
ATOM 3224 N N . ALA B 1 67 ? -2.334 -17.641 4.703 1 89.06 67 ALA B N 1
ATOM 3225 C CA . ALA B 1 67 ? -1.328 -16.594 4.586 1 89.06 67 ALA B CA 1
ATOM 3226 C C . ALA B 1 67 ? -1.983 -15.219 4.461 1 89.06 67 ALA B C 1
ATOM 3228 O O . ALA B 1 67 ? -1.574 -14.266 5.129 1 89.06 67 ALA B O 1
ATOM 3229 N N . ALA B 1 68 ? -2.99 -15.156 3.623 1 91.88 68 ALA B N 1
ATOM 3230 C CA . ALA B 1 68 ? -3.719 -13.906 3.428 1 91.88 68 ALA B CA 1
ATOM 3231 C C . ALA B 1 68 ? -4.379 -13.445 4.727 1 91.88 68 ALA B C 1
ATOM 3233 O O . ALA B 1 68 ? -4.336 -12.258 5.062 1 91.88 68 ALA B O 1
ATOM 3234 N N . GLN B 1 69 ? -4.906 -14.438 5.383 1 93.19 69 GLN B N 1
ATOM 3235 C CA . GLN B 1 69 ? -5.543 -14.125 6.656 1 93.19 69 GLN B CA 1
ATOM 3236 C C . GLN B 1 69 ? -4.52 -13.641 7.68 1 93.19 69 GLN B C 1
ATOM 3238 O O . GLN B 1 69 ? -4.805 -12.742 8.469 1 93.19 69 GLN B O 1
ATOM 3243 N N . GLY B 1 70 ? -3.439 -14.266 7.707 1 93.19 70 GLY B N 1
ATOM 3244 C CA . GLY B 1 70 ? -2.365 -13.82 8.586 1 93.19 70 GLY B CA 1
ATOM 3245 C C . GLY B 1 70 ? -1.926 -12.398 8.312 1 93.19 70 GLY B C 1
ATOM 3246 O O . GLY B 1 70 ? -1.707 -11.617 9.242 1 93.19 70 GLY B O 1
ATOM 3247 N N . MET B 1 71 ? -1.86 -12.078 7.074 1 90.81 71 MET B N 1
ATOM 3248 C CA . MET B 1 71 ? -1.476 -10.727 6.68 1 90.81 71 MET B CA 1
ATOM 3249 C C . MET B 1 71 ? -2.498 -9.711 7.168 1 90.81 71 MET B C 1
ATOM 3251 O O . MET B 1 71 ? -2.131 -8.656 7.691 1 90.81 71 MET B O 1
ATOM 3255 N N . LEU B 1 72 ? -3.75 -10.07 7.031 1 93.69 72 LEU B N 1
ATOM 3256 C CA . LEU B 1 72 ? -4.816 -9.164 7.453 1 93.69 72 LEU B CA 1
ATOM 3257 C C . LEU B 1 72 ? -4.844 -9.031 8.969 1 93.69 72 LEU B C 1
ATOM 3259 O O . LEU B 1 72 ? -5.059 -7.934 9.492 1 93.69 72 LEU B O 1
ATOM 3263 N N . MET B 1 73 ? -4.586 -10.117 9.633 1 93.75 73 MET B N 1
ATOM 3264 C CA . MET B 1 73 ? -4.562 -10.109 11.094 1 93.75 73 MET B CA 1
ATOM 3265 C C . MET B 1 73 ? -3.43 -9.227 11.609 1 93.75 73 MET B C 1
ATOM 3267 O O . MET B 1 73 ? -3.627 -8.438 12.539 1 93.75 73 MET B O 1
ATOM 3271 N N . VAL B 1 74 ? -2.311 -9.328 11.031 1 90.56 74 VAL B N 1
ATOM 3272 C CA . VAL B 1 74 ? -1.153 -8.539 11.438 1 90.56 74 VAL B CA 1
ATOM 3273 C C . VAL B 1 74 ? -1.407 -7.062 11.141 1 90.56 74 VAL B C 1
ATOM 3275 O O . VAL B 1 74 ? -1.107 -6.191 11.961 1 90.56 74 VAL B O 1
ATOM 3278 N N . ALA B 1 75 ? -1.941 -6.793 9.961 1 89.06 75 ALA B N 1
ATOM 3279 C CA . ALA B 1 75 ? -2.273 -5.418 9.594 1 89.06 75 ALA B CA 1
ATOM 3280 C C . ALA B 1 75 ? -3.232 -4.797 10.609 1 89.06 75 ALA B C 1
ATOM 3282 O O . ALA B 1 75 ? -3.057 -3.646 11.016 1 89.06 75 ALA B O 1
ATOM 3283 N N . ASN B 1 76 ? -4.223 -5.559 11.008 1 89.5 76 ASN B N 1
ATOM 3284 C CA . ASN B 1 76 ? -5.195 -5.09 11.984 1 89.5 76 ASN B CA 1
ATOM 3285 C C . ASN B 1 76 ? -4.551 -4.859 13.352 1 89.5 76 ASN B C 1
ATOM 3287 O O . ASN B 1 76 ? -4.848 -3.867 14.023 1 89.5 76 ASN B O 1
ATOM 3291 N N . ARG B 1 77 ? -3.674 -5.688 13.75 1 87.06 77 ARG B N 1
ATOM 3292 C CA . ARG B 1 77 ? -3.018 -5.598 15.055 1 87.06 77 ARG B CA 1
ATOM 3293 C C . ARG B 1 77 ? -2.102 -4.383 15.125 1 87.06 77 ARG B C 1
ATOM 3295 O O . ARG B 1 77 ? -2.018 -3.719 16.156 1 87.06 77 ARG B O 1
ATOM 3302 N N . LEU B 1 78 ? -1.479 -4.16 14.102 1 81.81 78 LEU B N 1
ATOM 3303 C CA . LEU B 1 78 ? -0.543 -3.043 14.07 1 81.81 78 LEU B CA 1
ATOM 3304 C C . LEU B 1 78 ? -1.283 -1.712 14.141 1 81.81 78 LEU B C 1
ATOM 3306 O O . LEU B 1 78 ? -0.747 -0.727 14.656 1 81.81 78 LEU B O 1
ATOM 3310 N N . THR B 1 79 ? -2.434 -1.711 13.609 1 78.38 79 THR B N 1
ATOM 3311 C CA . THR B 1 79 ? -3.24 -0.497 13.656 1 78.38 79 THR B CA 1
ATOM 3312 C C . THR B 1 79 ? -3.799 -0.277 15.062 1 78.38 79 THR B C 1
ATOM 3314 O O . THR B 1 79 ? -3.859 0.858 15.539 1 78.38 79 THR B O 1
ATOM 3317 N N . SER B 1 80 ? -4.219 -1.303 15.695 1 73.75 80 SER B N 1
ATOM 3318 C CA . SER B 1 80 ? -4.906 -1.21 16.984 1 73.75 80 SER B CA 1
ATOM 3319 C C . SER B 1 80 ? -3.926 -0.921 18.109 1 73.75 80 SER B C 1
ATOM 3321 O O . SER B 1 80 ? -4.316 -0.398 19.156 1 73.75 80 SER B O 1
ATOM 3323 N N . ASN B 1 81 ? -2.674 -1.275 17.938 1 60.59 81 ASN B N 1
ATOM 3324 C CA . ASN B 1 81 ? -1.698 -1.007 19 1 60.59 81 ASN B CA 1
ATOM 3325 C C . ASN B 1 81 ? -1.215 0.44 18.953 1 60.59 81 ASN B C 1
ATOM 3327 O O . ASN B 1 81 ? -0.03 0.709 19.156 1 60.59 81 ASN B O 1
ATOM 3331 N N . GLU B 1 82 ? -2.002 1.36 18.391 1 54.47 82 GLU B N 1
ATOM 3332 C CA . GLU B 1 82 ? -1.746 2.775 18.141 1 54.47 82 GLU B CA 1
ATOM 3333 C C . GLU B 1 82 ? -1.203 3.467 19.391 1 54.47 82 GLU B C 1
ATOM 3335 O O . GLU B 1 82 ? -0.374 4.375 19.297 1 54.47 82 GLU B O 1
ATOM 3340 N N . HIS B 1 83 ? -1.672 3.055 20.578 1 49.53 83 HIS B N 1
ATOM 3341 C CA . HIS B 1 83 ? -1.356 3.859 21.75 1 49.53 83 HIS B CA 1
ATOM 3342 C C . HIS B 1 83 ? 0.129 3.783 22.078 1 49.53 83 HIS B C 1
ATOM 3344 O O . HIS B 1 83 ? 0.692 4.727 22.641 1 49.53 83 HIS B O 1
ATOM 3350 N N . ASP B 1 84 ? 0.792 2.77 21.656 1 47.94 84 ASP B N 1
ATOM 3351 C CA . ASP B 1 84 ? 2.072 2.582 22.328 1 47.94 84 ASP B CA 1
ATOM 3352 C C . ASP B 1 84 ? 3.193 3.309 21.594 1 47.94 84 ASP B C 1
ATOM 3354 O O . ASP B 1 84 ? 4.156 3.768 22.203 1 47.94 84 ASP B O 1
ATOM 3358 N N . ASP B 1 85 ? 3.133 3.629 20.281 1 53.84 85 ASP B N 1
ATOM 3359 C CA . ASP B 1 85 ? 4.371 4.195 19.766 1 53.84 85 ASP B CA 1
ATOM 3360 C C . ASP B 1 85 ? 4.09 5.422 18.891 1 53.84 85 ASP B C 1
ATOM 3362 O O . ASP B 1 85 ? 4.438 5.449 17.719 1 53.84 85 ASP B O 1
ATOM 3366 N N . ARG B 1 86 ? 3.365 6.422 19.406 1 51.84 86 ARG B N 1
ATOM 3367 C CA . ARG B 1 86 ? 3.076 7.684 18.734 1 51.84 86 ARG B CA 1
ATOM 3368 C C . ARG B 1 86 ? 4.359 8.391 18.312 1 51.84 86 ARG B C 1
ATOM 3370 O O . ARG B 1 86 ? 4.348 9.25 17.438 1 51.84 86 ARG B O 1
ATOM 3377 N N . VAL B 1 87 ? 5.395 8.023 19.047 1 50.41 87 VAL B N 1
ATOM 3378 C CA . VAL B 1 87 ? 6.664 8.672 18.734 1 50.41 87 VAL B CA 1
ATOM 3379 C C . VAL B 1 87 ? 7.176 8.195 17.375 1 50.41 87 VAL B C 1
ATOM 3381 O O . VAL B 1 87 ? 7.656 8.992 16.578 1 50.41 87 VAL B O 1
ATOM 3384 N N . THR B 1 88 ? 6.945 6.988 17.219 1 52.19 88 THR B N 1
ATOM 3385 C CA . THR B 1 88 ? 7.488 6.43 15.977 1 52.19 88 THR B CA 1
ATOM 3386 C C . THR B 1 88 ? 6.512 6.633 14.82 1 52.19 88 THR B C 1
ATOM 3388 O O . THR B 1 88 ? 6.93 6.867 13.688 1 52.19 88 THR B O 1
ATOM 3391 N N . TYR B 1 89 ? 5.23 6.59 15.242 1 54.69 89 TYR B N 1
ATOM 3392 C CA . TYR B 1 89 ? 4.223 6.781 14.211 1 54.69 89 TYR B CA 1
ATOM 3393 C C . TYR B 1 89 ? 3.264 7.906 14.586 1 54.69 89 TYR B C 1
ATOM 3395 O O . TYR B 1 89 ? 2.219 7.664 15.195 1 54.69 89 TYR B O 1
ATOM 3403 N N . SER B 1 90 ? 3.791 9.023 14.328 1 52.91 90 SER B N 1
ATOM 3404 C CA . SER B 1 90 ? 3.123 10.227 14.797 1 52.91 90 SER B CA 1
ATOM 3405 C C . SER B 1 90 ? 1.744 10.383 14.172 1 52.91 90 SER B C 1
ATOM 3407 O O . SER B 1 90 ? 0.847 10.984 14.766 1 52.91 90 SER B O 1
ATOM 3409 N N . ALA B 1 91 ? 1.6 9.992 12.859 1 55.56 91 ALA B N 1
ATOM 3410 C CA . ALA B 1 91 ? 0.314 10.242 12.219 1 55.56 91 ALA B CA 1
ATOM 3411 C C . ALA B 1 91 ? -0.552 8.984 12.219 1 55.56 91 ALA B C 1
ATOM 3413 O O . ALA B 1 91 ? -1.533 8.898 11.477 1 55.56 91 ALA B O 1
ATOM 3414 N N . GLY B 1 92 ? -0.419 8.094 13.227 1 58.69 92 GLY B N 1
ATOM 3415 C CA . GLY B 1 92 ? -1.337 6.988 13.438 1 58.69 92 GLY B CA 1
ATOM 3416 C C . GLY B 1 92 ? -1.011 5.773 12.586 1 58.69 92 GLY B C 1
ATOM 3417 O O . GLY B 1 92 ? -0.366 5.898 11.547 1 58.69 92 GLY B O 1
ATOM 3418 N N . ARG B 1 93 ? -1.117 4.559 13.086 1 66.5 93 ARG B N 1
ATOM 3419 C CA . ARG B 1 93 ? -0.874 3.246 12.5 1 66.5 93 ARG B CA 1
ATOM 3420 C C . ARG B 1 93 ? -2.105 2.742 11.758 1 66.5 93 ARG B C 1
ATOM 3422 O O . ARG B 1 93 ? -2.217 1.549 11.469 1 66.5 93 ARG B O 1
ATOM 3429 N N . SER B 1 94 ? -3.01 3.709 11.406 1 74.69 94 SER B N 1
ATOM 3430 C CA . SER B 1 94 ? -4.262 3.277 10.781 1 74.69 94 SER B CA 1
ATOM 3431 C C . SER B 1 94 ? -4.051 2.891 9.328 1 74.69 94 SER B C 1
ATOM 3433 O O . SER B 1 94 ? -4.855 2.156 8.75 1 74.69 94 SER B O 1
ATOM 3435 N N . ARG B 1 95 ? -2.936 3.199 8.82 1 81.75 95 ARG B N 1
ATOM 3436 C CA . ARG B 1 95 ? -2.68 2.975 7.402 1 81.75 95 ARG B CA 1
ATOM 3437 C C . ARG B 1 95 ? -2.293 1.523 7.141 1 81.75 95 ARG B C 1
ATOM 3439 O O . ARG B 1 95 ? -2.328 1.062 5.996 1 81.75 95 ARG B O 1
ATOM 3446 N N . PHE B 1 96 ? -2.037 0.812 8.125 1 84 96 PHE B N 1
ATOM 3447 C CA . PHE B 1 96 ? -1.647 -0.583 7.957 1 84 96 PHE B CA 1
ATOM 3448 C C . PHE B 1 96 ? -2.812 -1.411 7.43 1 84 96 PHE B C 1
ATOM 3450 O O . PHE B 1 96 ? -2.611 -2.373 6.688 1 84 96 PHE B O 1
ATOM 3457 N N . GLU B 1 97 ? -4.004 -0.985 7.801 1 87.56 97 GLU B N 1
ATOM 3458 C CA . GLU B 1 97 ? -5.176 -1.774 7.43 1 87.56 97 GLU B CA 1
ATOM 3459 C C . GLU B 1 97 ? -5.402 -1.749 5.918 1 87.56 97 GLU B C 1
ATOM 3461 O O . GLU B 1 97 ? -5.434 -2.799 5.273 1 87.56 97 GLU B O 1
ATOM 3466 N N . PRO B 1 98 ? -5.453 -0.582 5.289 1 88 98 PRO B N 1
ATOM 3467 C CA . PRO B 1 98 ? -5.633 -0.579 3.836 1 88 98 PRO B CA 1
ATOM 3468 C C . PRO B 1 98 ? -4.461 -1.224 3.098 1 88 98 PRO B C 1
ATOM 3470 O O . PRO B 1 98 ? -4.656 -1.866 2.062 1 88 98 PRO B O 1
ATOM 3473 N N . VAL B 1 99 ? -3.322 -1.115 3.588 1 87.88 99 VAL B N 1
ATOM 3474 C CA . VAL B 1 99 ? -2.146 -1.728 2.977 1 87.88 99 VAL B CA 1
ATOM 3475 C C . VAL B 1 99 ? -2.27 -3.248 3.029 1 87.88 99 VAL B C 1
ATOM 3477 O O . VAL B 1 99 ? -1.98 -3.936 2.047 1 87.88 99 VAL B O 1
ATOM 3480 N N . GLY B 1 100 ? -2.645 -3.691 4.188 1 91.19 100 GLY B N 1
ATOM 3481 C CA . GLY B 1 100 ? -2.855 -5.121 4.324 1 91.19 100 GLY B CA 1
ATOM 3482 C C . GLY B 1 100 ? -3.885 -5.672 3.354 1 91.19 100 GLY B C 1
ATOM 3483 O O . GLY B 1 100 ? -3.697 -6.746 2.785 1 91.19 100 GLY B O 1
ATOM 3484 N N . VAL B 1 101 ? -4.922 -4.934 3.182 1 92.88 101 VAL B N 1
ATOM 3485 C CA . VAL B 1 101 ? -5.992 -5.371 2.291 1 92.88 101 VAL B CA 1
ATOM 3486 C C . VAL B 1 101 ? -5.488 -5.383 0.849 1 92.88 101 VAL B C 1
ATOM 3488 O O . VAL B 1 101 ? -5.789 -6.305 0.087 1 92.88 101 VAL B O 1
ATOM 3491 N N . VAL B 1 102 ? -4.754 -4.41 0.492 1 90.81 102 VAL B N 1
ATOM 3492 C CA . VAL B 1 102 ? -4.203 -4.363 -0.859 1 90.81 102 VAL B CA 1
ATOM 3493 C C . VAL B 1 102 ? -3.258 -5.543 -1.072 1 90.81 102 VAL B C 1
ATOM 3495 O O . VAL B 1 102 ? -3.305 -6.203 -2.113 1 90.81 102 VAL B O 1
ATOM 3498 N N . ALA B 1 103 ? -2.398 -5.785 -0.147 1 91.5 103 ALA B N 1
ATOM 3499 C CA . ALA B 1 103 ? -1.488 -6.922 -0.218 1 91.5 103 ALA B CA 1
ATOM 3500 C C . ALA B 1 103 ? -2.26 -8.234 -0.367 1 91.5 103 ALA B C 1
ATOM 3502 O O . ALA B 1 103 ? -1.902 -9.078 -1.188 1 91.5 103 ALA B O 1
ATOM 3503 N N . CYS B 1 104 ? -3.236 -8.352 0.431 1 93.06 104 CYS B N 1
ATOM 3504 C CA . CYS B 1 104 ? -4.086 -9.531 0.368 1 93.06 104 CYS B CA 1
ATOM 3505 C C . CYS B 1 104 ? -4.746 -9.656 -1 1 93.06 104 CYS B C 1
ATOM 3507 O O . CYS B 1 104 ? -4.789 -10.75 -1.575 1 93.06 104 CYS B O 1
ATOM 3509 N N . ALA B 1 105 ? -5.273 -8.57 -1.456 1 93.56 105 ALA B N 1
ATOM 3510 C CA . ALA B 1 105 ? -5.938 -8.562 -2.758 1 93.56 105 ALA B CA 1
ATOM 3511 C C . ALA B 1 105 ? -4.988 -9.023 -3.859 1 93.56 105 ALA B C 1
ATOM 3513 O O . ALA B 1 105 ? -5.363 -9.836 -4.711 1 93.56 105 ALA B O 1
ATOM 3514 N N . LEU B 1 106 ? -3.799 -8.57 -3.809 1 90.62 106 LEU B N 1
ATOM 3515 C CA . LEU B 1 106 ? -2.811 -8.945 -4.812 1 90.62 106 LEU B CA 1
ATOM 3516 C C . LEU B 1 106 ? -2.439 -10.4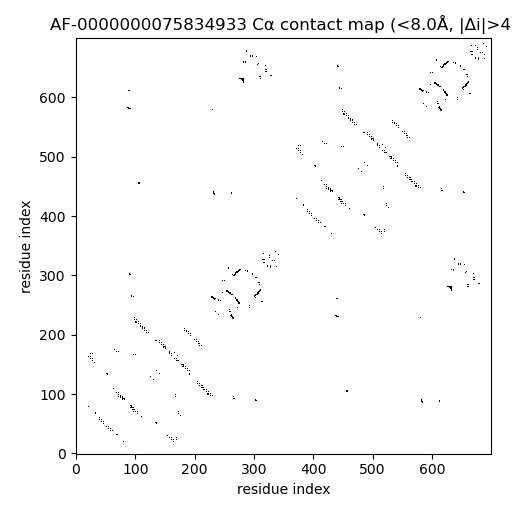22 -4.688 1 90.62 106 LEU B C 1
ATOM 3518 O O . LEU B 1 106 ? -2.322 -11.125 -5.691 1 90.62 106 LEU B O 1
ATOM 3522 N N . LEU B 1 107 ? -2.229 -10.836 -3.529 1 91 107 LEU B N 1
ATOM 3523 C CA . LEU B 1 107 ? -1.909 -12.234 -3.283 1 91 107 LEU B CA 1
ATOM 3524 C C . LEU B 1 107 ? -3.002 -13.148 -3.834 1 91 107 LEU B C 1
ATOM 3526 O O . LEU B 1 107 ? -2.711 -14.125 -4.527 1 91 107 LEU B O 1
ATOM 3530 N N . MET B 1 108 ? -4.219 -12.789 -3.564 1 91.5 108 MET B N 1
ATOM 3531 C CA . MET B 1 108 ? -5.344 -13.625 -3.965 1 91.5 108 MET B CA 1
ATOM 3532 C C . MET B 1 108 ? -5.551 -13.578 -5.473 1 91.5 108 MET B C 1
ATOM 3534 O O . MET B 1 108 ? -5.926 -14.586 -6.086 1 91.5 108 MET B O 1
ATOM 3538 N N . ALA B 1 109 ? -5.375 -12.43 -6 1 90.31 109 ALA B N 1
ATOM 3539 C CA . ALA B 1 109 ? -5.473 -12.32 -7.453 1 90.31 109 ALA B CA 1
ATOM 3540 C C . ALA B 1 109 ? -4.426 -13.188 -8.141 1 90.31 109 ALA B C 1
ATOM 3542 O O . ALA B 1 109 ? -4.727 -13.891 -9.109 1 90.31 109 ALA B O 1
ATOM 3543 N N . MET B 1 110 ? -3.254 -13.18 -7.617 1 87.69 110 MET B N 1
ATOM 3544 C CA . MET B 1 110 ? -2.174 -13.984 -8.18 1 87.69 110 MET B CA 1
ATOM 3545 C C . MET B 1 110 ? -2.459 -15.469 -8.008 1 87.69 110 MET B C 1
ATOM 3547 O O . MET B 1 110 ? -2.207 -16.266 -8.914 1 87.69 110 MET B O 1
ATOM 3551 N N . ALA B 1 111 ? -2.869 -15.789 -6.875 1 87.94 111 ALA B N 1
ATOM 3552 C CA . ALA B 1 111 ? -3.229 -17.188 -6.637 1 87.94 111 ALA B CA 1
ATOM 3553 C C . ALA B 1 111 ? -4.297 -17.641 -7.617 1 87.94 111 ALA B C 1
ATOM 3555 O O . ALA B 1 111 ? -4.23 -18.766 -8.133 1 87.94 111 ALA B O 1
ATOM 3556 N N . SER B 1 112 ? -5.277 -16.797 -7.875 1 89.31 112 SER B N 1
ATOM 3557 C CA . SER B 1 112 ? -6.352 -17.125 -8.805 1 89.31 112 SER B CA 1
ATOM 3558 C C . SER B 1 112 ? -5.828 -17.25 -10.234 1 89.31 112 SER B C 1
ATOM 3560 O O . SER B 1 112 ? -6.305 -18.094 -11 1 89.31 112 SER B O 1
ATOM 3562 N N . ALA B 1 113 ? -4.914 -16.469 -10.57 1 86.69 113 ALA B N 1
ATOM 3563 C CA . ALA B 1 113 ? -4.289 -16.578 -11.891 1 86.69 113 ALA B CA 1
ATOM 3564 C C . ALA B 1 113 ? -3.586 -17.906 -12.062 1 86.69 113 ALA B C 1
ATOM 3566 O O . ALA B 1 113 ? -3.605 -18.5 -13.156 1 86.69 113 ALA B O 1
ATOM 3567 N N . GLN B 1 114 ? -2.99 -18.344 -11.07 1 84.12 114 GLN B N 1
ATOM 3568 C CA . GLN B 1 114 ? -2.34 -19.641 -11.109 1 84.12 114 GLN B CA 1
ATOM 3569 C C . GLN B 1 114 ? -3.359 -20.766 -11.305 1 84.12 114 GLN B C 1
ATOM 3571 O O . GLN B 1 114 ? -3.086 -21.75 -12 1 84.12 114 GLN B O 1
ATOM 3576 N N . VAL B 1 115 ? -4.453 -20.625 -10.68 1 82.69 115 VAL B N 1
ATOM 3577 C CA . VAL B 1 115 ? -5.516 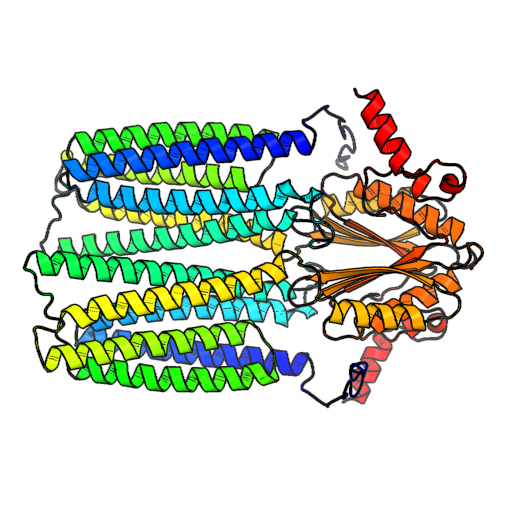-21.625 -10.828 1 82.69 115 VAL B CA 1
ATOM 3578 C C . VAL B 1 115 ? -5.98 -21.656 -12.281 1 82.69 115 VAL B C 1
ATOM 3580 O O . VAL B 1 115 ? -6.242 -22.734 -12.828 1 82.69 115 VAL B O 1
ATOM 3583 N N . ILE B 1 116 ? -6.086 -20.516 -12.828 1 84.12 116 ILE B N 1
ATOM 3584 C CA . ILE B 1 116 ? -6.473 -20.453 -14.234 1 84.12 116 ILE B CA 1
ATOM 3585 C C . ILE B 1 116 ? -5.43 -21.156 -15.086 1 84.12 116 ILE B C 1
ATOM 3587 O O . ILE B 1 116 ? -5.777 -21.922 -15.992 1 84.12 116 ILE B O 1
ATOM 3591 N N . ARG B 1 117 ? -4.191 -20.922 -14.828 1 81.56 117 ARG B N 1
ATOM 3592 C CA . ARG B 1 117 ? -3.115 -21.594 -15.555 1 81.56 117 ARG B CA 1
ATOM 3593 C C . ARG B 1 117 ? -3.23 -23.109 -15.453 1 81.56 117 ARG B C 1
ATOM 3595 O O . ARG B 1 117 ? -3.102 -23.812 -16.453 1 81.56 117 ARG B O 1
ATOM 3602 N N . ASP B 1 118 ? -3.449 -23.578 -14.297 1 79.62 118 ASP B N 1
ATOM 3603 C CA . ASP B 1 118 ? -3.578 -25.016 -14.078 1 79.62 118 ASP B CA 1
ATOM 3604 C C . ASP B 1 118 ? -4.785 -25.578 -14.828 1 79.62 118 ASP B C 1
ATOM 3606 O O . ASP B 1 118 ? -4.715 -26.672 -15.406 1 79.62 118 ASP B O 1
ATOM 3610 N N . ALA B 1 119 ? -5.898 -24.844 -14.812 1 79.75 119 ALA B N 1
ATOM 3611 C CA . ALA B 1 119 ? -7.117 -25.281 -15.492 1 79.75 119 ALA B CA 1
ATOM 3612 C C . ALA B 1 119 ? -6.922 -25.312 -17 1 79.75 119 ALA B C 1
ATOM 3614 O O . ALA B 1 119 ? -7.379 -26.25 -17.672 1 79.75 119 ALA B O 1
ATOM 3615 N N . VAL B 1 120 ? -6.262 -24.391 -17.469 1 78.31 120 VAL B N 1
ATOM 3616 C CA . VAL B 1 120 ? -5.988 -24.328 -18.906 1 78.31 120 VAL B CA 1
ATOM 3617 C C . VAL B 1 120 ? -5.082 -25.484 -19.312 1 78.31 120 VAL B C 1
ATOM 3619 O O . VAL B 1 120 ? -5.297 -26.125 -20.344 1 78.31 120 VAL B O 1
ATOM 3622 N N . ASN B 1 121 ? -4.066 -25.828 -18.547 1 75.25 121 ASN B N 1
ATOM 3623 C CA . ASN B 1 121 ? -3.193 -26.969 -18.797 1 75.25 121 ASN B CA 1
ATOM 3624 C C . ASN B 1 121 ? -3.969 -28.281 -18.797 1 75.25 121 ASN B C 1
ATOM 3626 O O . ASN B 1 121 ? -3.695 -29.172 -19.609 1 75.25 121 ASN B O 1
ATOM 3630 N N . GLU B 1 122 ? -4.879 -28.359 -17.938 1 74.5 122 GLU B N 1
ATOM 3631 C CA . GLU B 1 122 ? -5.715 -29.562 -17.891 1 74.5 122 GLU B CA 1
ATOM 3632 C C . GLU B 1 122 ? -6.555 -29.703 -19.156 1 74.5 122 GLU B C 1
ATOM 3634 O O . GLU B 1 122 ? -6.723 -30.797 -19.672 1 74.5 122 GLU B O 1
ATOM 3639 N N . LEU B 1 123 ? -7.066 -28.641 -19.609 1 75.75 123 LEU B N 1
ATOM 3640 C CA . LEU B 1 123 ? -7.863 -28.641 -20.828 1 75.75 123 LEU B CA 1
ATOM 3641 C C . LEU B 1 123 ? -7.004 -29.016 -22.047 1 75.75 123 LEU B C 1
ATOM 3643 O O . LEU B 1 123 ? -7.441 -29.766 -22.906 1 75.75 123 LEU B O 1
ATOM 3647 N N . LEU B 1 124 ? -5.805 -28.562 -22.031 1 73 124 LEU B N 1
ATOM 3648 C CA . LEU B 1 124 ? -4.891 -28.844 -23.125 1 73 124 LEU B CA 1
ATOM 3649 C C . LEU B 1 124 ? -4.422 -30.281 -23.094 1 73 124 LEU B C 1
ATOM 3651 O O . LEU B 1 124 ? -4.297 -30.938 -24.141 1 73 124 LEU B O 1
ATOM 3655 N N . ASN B 1 125 ? -4.129 -30.766 -21.953 1 71.75 125 ASN B N 1
ATOM 3656 C CA . ASN B 1 125 ? -3.717 -32.156 -21.797 1 71.75 125 ASN B CA 1
ATOM 3657 C C . ASN B 1 125 ? -4.844 -33.125 -22.172 1 71.75 125 ASN B C 1
ATOM 3659 O O . ASN B 1 125 ? -4.594 -34.188 -22.734 1 71.75 125 ASN B O 1
ATOM 3663 N N . ALA B 1 126 ? -6.004 -32.812 -21.75 1 66.81 126 ALA B N 1
ATOM 3664 C CA . ALA B 1 126 ? -7.145 -33.656 -22.109 1 66.81 126 ALA B CA 1
ATOM 3665 C C . ALA B 1 126 ? -7.312 -33.719 -23.625 1 66.81 126 ALA B C 1
ATOM 3667 O O . ALA B 1 126 ? -7.715 -34.781 -24.156 1 66.81 126 ALA B O 1
ATOM 3668 N N . ARG B 1 127 ? -7.059 -32.656 -24.156 1 60.62 127 ARG B N 1
ATOM 3669 C CA . ARG B 1 127 ? -7.117 -32.656 -25.609 1 60.62 127 ARG B CA 1
ATOM 3670 C C . ARG B 1 127 ? -6.113 -33.625 -26.203 1 60.62 127 ARG B C 1
ATOM 3672 O O . ARG B 1 127 ? -6.363 -34.25 -27.25 1 60.62 127 ARG B O 1
ATOM 3679 N N . PHE B 1 128 ? -5.051 -33.781 -25.547 1 56.47 128 PHE B N 1
ATOM 3680 C CA . PHE B 1 128 ? -4.023 -34.688 -26.062 1 56.47 128 PHE B CA 1
ATOM 3681 C C . PHE B 1 128 ? -4.199 -36.094 -25.5 1 56.47 128 PHE B C 1
ATOM 3683 O O . PHE B 1 128 ? -3.287 -36.906 -25.594 1 56.47 128 PHE B O 1
ATOM 3690 N N . GLY B 1 129 ? -5.344 -36.406 -24.984 1 54.94 129 GLY B N 1
ATOM 3691 C CA . GLY B 1 129 ? -5.734 -37.781 -24.688 1 54.94 129 GLY B CA 1
ATOM 3692 C C . GLY B 1 129 ? -5.551 -38.125 -23.219 1 54.94 129 GLY B C 1
ATOM 3693 O O . GLY B 1 129 ? -5.852 -39.25 -22.812 1 54.94 129 GLY B O 1
ATOM 3694 N N . VAL B 1 130 ? -4.902 -37.375 -22.469 1 50.69 130 VAL B N 1
ATOM 3695 C CA . VAL B 1 130 ? -4.754 -37.75 -21.062 1 50.69 130 VAL B CA 1
ATOM 3696 C C . VAL B 1 130 ? -5.953 -37.219 -20.266 1 50.69 130 VAL B C 1
ATOM 3698 O O . VAL B 1 130 ? -6.121 -36 -20.094 1 50.69 130 VAL B O 1
ATOM 3701 N N . ILE B 1 131 ? -7.031 -37.938 -20.359 1 48.59 131 ILE B N 1
ATOM 3702 C CA . ILE B 1 131 ? -8.219 -37.531 -19.609 1 48.59 131 ILE B CA 1
ATOM 3703 C C . ILE B 1 131 ? -7.93 -37.594 -18.109 1 48.59 131 ILE B C 1
ATOM 3705 O O . ILE B 1 131 ? -7.547 -38.625 -17.578 1 48.59 131 ILE B O 1
ATOM 3709 N N . PRO B 1 132 ? -7.617 -36.5 -17.531 1 53.03 132 PRO B N 1
ATOM 3710 C CA . PRO B 1 132 ? -7.414 -36.562 -16.078 1 53.03 132 PRO B CA 1
ATOM 3711 C C . PRO B 1 132 ? -8.594 -37.188 -15.344 1 53.03 132 PRO B C 1
ATOM 3713 O O . PRO B 1 132 ? -9.75 -36.906 -15.656 1 53.03 132 PRO B O 1
ATOM 3716 N N . THR B 1 133 ? -8.57 -38.469 -15.016 1 47.78 133 THR B N 1
ATOM 3717 C CA . THR B 1 133 ? -9.625 -39.062 -14.203 1 47.78 133 THR B CA 1
ATOM 3718 C C . THR B 1 133 ? -9.828 -38.281 -12.914 1 47.78 133 THR B C 1
ATOM 3720 O O . THR B 1 133 ? -8.938 -38.219 -12.07 1 47.78 133 THR B O 1
ATOM 3723 N N . VAL B 1 134 ? -10.461 -37.156 -13.023 1 52.16 134 VAL B N 1
ATOM 3724 C CA . VAL B 1 134 ? -10.844 -36.5 -11.773 1 52.16 134 VAL B CA 1
ATOM 3725 C C . VAL B 1 134 ? -11.578 -37.5 -10.875 1 52.16 134 VAL B C 1
ATOM 3727 O O . VAL B 1 134 ? -12.703 -37.906 -11.18 1 52.16 134 VAL B O 1
ATOM 3730 N N . GLU B 1 135 ? -10.875 -38.5 -10.328 1 53.56 135 GLU B N 1
ATOM 3731 C CA . GLU B 1 135 ? -11.555 -39.406 -9.406 1 53.56 135 GLU B CA 1
ATOM 3732 C C . GLU B 1 135 ? -11.969 -38.688 -8.125 1 53.56 135 GLU B C 1
ATOM 3734 O O . GLU B 1 135 ? -11.133 -38.438 -7.25 1 53.56 135 GLU B O 1
ATOM 3739 N N . LEU B 1 136 ? -13.023 -37.906 -8.289 1 59.94 136 LEU B N 1
ATOM 3740 C CA . LEU B 1 136 ? -13.602 -37.375 -7.062 1 59.94 136 LEU B CA 1
ATOM 3741 C C . LEU B 1 136 ? -14.164 -38.5 -6.199 1 59.94 136 LEU B C 1
ATOM 3743 O O . LEU B 1 136 ? -15.234 -39.031 -6.488 1 59.94 136 LEU B O 1
ATOM 3747 N N . ARG B 1 137 ? -13.32 -39.031 -5.215 1 68.44 137 ARG B N 1
ATOM 3748 C CA . ARG B 1 137 ? -13.812 -39.969 -4.219 1 68.44 137 ARG B CA 1
ATOM 3749 C C . ARG B 1 137 ? -14.906 -39.344 -3.361 1 68.44 137 ARG B C 1
ATOM 3751 O O . ARG B 1 137 ? -14.953 -38.125 -3.199 1 68.44 137 ARG B O 1
ATOM 3758 N N . PRO B 1 138 ? -15.938 -40.062 -3.092 1 72.81 138 PRO B N 1
ATOM 3759 C CA . PRO B 1 138 ? -17.016 -39.562 -2.232 1 72.81 138 PRO B CA 1
ATOM 3760 C C . PRO B 1 138 ? -16.484 -38.781 -1.035 1 72.81 138 PRO B C 1
ATOM 3762 O O . PRO B 1 138 ? -17.094 -37.812 -0.614 1 72.81 138 PRO B O 1
ATOM 3765 N N . SER B 1 139 ? -15.383 -39.188 -0.493 1 73.88 139 SER B N 1
ATOM 3766 C CA . SER B 1 139 ? -14.781 -38.469 0.635 1 73.88 139 SER B CA 1
ATOM 3767 C C . SER B 1 139 ? -14.383 -37.062 0.251 1 73.88 139 SER B C 1
ATOM 3769 O O . SER B 1 139 ? -14.555 -36.125 1.041 1 73.88 139 SER B O 1
ATOM 3771 N N . ASP B 1 140 ? -14 -36.906 -1.009 1 73.38 140 ASP B N 1
ATOM 3772 C CA . ASP B 1 140 ? -13.594 -35.594 -1.479 1 73.38 140 ASP B CA 1
ATOM 3773 C C . ASP B 1 140 ? -14.797 -34.688 -1.641 1 73.38 140 ASP B C 1
ATOM 3775 O O . ASP B 1 140 ? -14.719 -33.5 -1.313 1 73.38 140 ASP B O 1
ATOM 3779 N N . ALA B 1 141 ? -15.867 -35.281 -2.053 1 76.62 141 ALA B N 1
ATOM 3780 C CA . ALA B 1 141 ? -17.078 -34.5 -2.244 1 76.62 141 ALA B CA 1
ATOM 3781 C C . ALA B 1 141 ? -17.625 -34 -0.911 1 76.62 141 ALA B C 1
ATOM 3783 O O . ALA B 1 141 ? -18.047 -32.844 -0.805 1 76.62 141 ALA B O 1
ATOM 3784 N N . TRP B 1 142 ? -17.562 -34.812 0.092 1 82.38 142 TRP B N 1
ATOM 3785 C CA . TRP B 1 142 ? -18.047 -34.438 1.414 1 82.38 142 TRP B CA 1
ATOM 3786 C C . TRP B 1 142 ? -17.188 -33.312 2.002 1 82.38 142 TRP B C 1
ATOM 3788 O O . TRP B 1 142 ? -17.703 -32.406 2.66 1 82.38 142 TRP B O 1
ATOM 3798 N N . LEU B 1 143 ? -15.93 -33.438 1.841 1 82.56 143 LEU B N 1
ATOM 3799 C CA . LEU B 1 143 ? -15.023 -32.406 2.346 1 82.56 143 LEU B CA 1
ATOM 3800 C C . LEU B 1 143 ? -15.305 -31.078 1.688 1 82.56 143 LEU B C 1
ATOM 3802 O O . LEU B 1 143 ? -15.336 -30.047 2.363 1 82.56 143 LEU B O 1
ATOM 3806 N N . LEU B 1 144 ? -15.555 -31.141 0.387 1 81.25 144 LEU B N 1
ATOM 3807 C CA . LEU B 1 144 ? -15.812 -29.891 -0.338 1 81.25 144 LEU B CA 1
ATOM 3808 C C . LEU B 1 144 ? -17.141 -29.281 0.091 1 81.25 144 LEU B C 1
ATOM 3810 O O . LEU B 1 144 ? -17.25 -28.062 0.242 1 81.25 144 LEU B O 1
ATOM 3814 N N . CYS B 1 145 ? -18.109 -30.078 0.298 1 86.81 145 CYS B N 1
ATOM 3815 C CA . CYS B 1 145 ? -19.406 -29.594 0.752 1 86.81 145 CYS B CA 1
ATOM 3816 C C . CYS B 1 145 ? -19.297 -28.984 2.146 1 86.81 145 CYS B C 1
ATOM 3818 O O . CYS B 1 145 ? -19.875 -27.938 2.41 1 86.81 145 CYS B O 1
ATOM 3820 N N . ALA B 1 146 ? -18.578 -29.672 2.988 1 88.38 146 ALA B N 1
ATOM 3821 C CA . ALA B 1 146 ? -18.375 -29.156 4.34 1 88.38 146 ALA B CA 1
ATOM 3822 C C . ALA B 1 146 ? -17.656 -27.828 4.316 1 88.38 146 ALA B C 1
ATOM 3824 O O . ALA B 1 146 ? -17.953 -26.922 5.113 1 88.38 146 ALA B O 1
ATOM 3825 N N . MET B 1 147 ? -16.75 -27.672 3.43 1 86.88 147 MET B N 1
ATOM 3826 C CA . MET B 1 147 ? -16 -26.438 3.289 1 86.88 147 MET B CA 1
ATOM 3827 C C . MET B 1 147 ? -16.922 -25.297 2.855 1 86.88 147 MET B C 1
ATOM 3829 O O . MET B 1 147 ? -16.797 -24.172 3.354 1 86.88 147 MET B O 1
ATOM 3833 N N . VAL B 1 148 ? -17.828 -25.609 1.986 1 90.56 148 VAL B N 1
ATOM 3834 C CA . VAL B 1 148 ? -18.75 -24.609 1.487 1 90.56 148 VAL B CA 1
ATOM 3835 C C . VAL B 1 148 ? -19.641 -24.109 2.627 1 90.56 148 VAL B C 1
ATOM 3837 O O . VAL B 1 148 ? -19.812 -22.891 2.803 1 90.56 148 VAL B O 1
ATOM 3840 N N . VAL B 1 149 ? -20.109 -25 3.389 1 93.12 149 VAL B N 1
ATOM 3841 C CA . VAL B 1 149 ? -21 -24.656 4.484 1 93.12 149 VAL B CA 1
ATOM 3842 C C . VAL B 1 149 ? -20.25 -23.844 5.531 1 93.12 149 VAL B C 1
ATOM 3844 O O . VAL B 1 149 ? -20.75 -22.812 6.008 1 93.12 149 VAL B O 1
ATOM 3847 N N . LEU B 1 150 ? -19.078 -24.266 5.84 1 93.12 150 LEU B N 1
ATOM 3848 C CA . LEU B 1 150 ? -18.266 -23.578 6.848 1 93.12 150 LEU B CA 1
ATOM 3849 C C . LEU B 1 150 ? -17.906 -22.172 6.387 1 93.12 150 LEU B C 1
ATOM 3851 O O . LEU B 1 150 ? -18.016 -21.219 7.148 1 93.12 150 LEU B O 1
ATOM 3855 N N . LYS B 1 151 ? -17.516 -22.062 5.176 1 93.38 151 LYS B N 1
ATOM 3856 C CA . LYS B 1 151 ? -17.094 -20.75 4.664 1 93.38 151 LYS B CA 1
ATOM 3857 C C . LYS B 1 151 ? -18.297 -19.812 4.535 1 93.38 151 LYS B C 1
ATOM 3859 O O . LYS B 1 151 ? -18.156 -18.609 4.723 1 93.38 151 LYS B O 1
ATOM 3864 N N . LEU B 1 152 ? -19.391 -20.391 4.27 1 95.44 152 LEU B N 1
ATOM 3865 C CA . LEU B 1 152 ? -20.594 -19.562 4.223 1 95.44 152 LEU B CA 1
ATOM 3866 C C . LEU B 1 152 ? -20.953 -19.047 5.609 1 95.44 152 LEU B C 1
ATOM 3868 O O . LEU B 1 152 ? -21.328 -17.875 5.766 1 95.44 152 LEU B O 1
ATOM 3872 N N . ALA B 1 153 ? -20.828 -19.922 6.547 1 96.06 153 ALA B N 1
ATOM 3873 C CA . ALA B 1 153 ? -21.078 -19.516 7.926 1 96.06 153 ALA B CA 1
ATOM 3874 C C . ALA B 1 153 ? -20.109 -18.422 8.367 1 96.06 153 ALA B C 1
ATOM 3876 O O . ALA B 1 153 ? -20.516 -17.453 9.016 1 96.06 153 ALA B O 1
ATOM 3877 N N . LEU B 1 154 ? -18.891 -18.578 8.039 1 95.56 154 LEU B N 1
ATOM 3878 C CA . LEU B 1 154 ? -17.891 -17.578 8.391 1 95.56 154 LEU B CA 1
ATOM 3879 C C . LEU B 1 154 ? -18.156 -16.266 7.668 1 95.56 154 LEU B C 1
ATOM 3881 O O . LEU B 1 154 ? -17.938 -15.188 8.234 1 95.56 154 LEU B O 1
ATOM 3885 N N . TYR B 1 155 ? -18.594 -16.344 6.445 1 96.31 155 TYR B N 1
ATOM 3886 C CA . TYR B 1 155 ? -18.938 -15.148 5.676 1 96.31 155 TYR B CA 1
ATOM 3887 C C . TYR B 1 155 ? -20.016 -14.328 6.379 1 96.31 155 TYR B C 1
ATOM 3889 O O . TYR B 1 155 ? -19.859 -13.117 6.566 1 96.31 155 TYR B O 1
ATOM 3897 N N . VAL B 1 156 ? -21.016 -15.008 6.758 1 96.62 156 VAL B N 1
ATOM 3898 C CA . VAL B 1 156 ? -22.141 -14.336 7.418 1 96.62 156 VAL B CA 1
ATOM 3899 C C . VAL B 1 156 ? -21.672 -13.742 8.742 1 96.62 156 VAL B C 1
ATOM 3901 O O . VAL B 1 156 ? -22 -12.602 9.07 1 96.62 156 VAL B O 1
ATOM 3904 N N . TRP B 1 157 ? -20.938 -14.492 9.422 1 96.12 157 TRP B N 1
ATOM 3905 C CA . TRP B 1 157 ? -20.438 -14.023 10.711 1 96.12 157 TRP B CA 1
ATOM 3906 C C . TRP B 1 157 ? -19.547 -12.805 10.523 1 96.12 157 TRP B C 1
ATOM 3908 O O . TRP B 1 157 ? -19.641 -11.828 11.273 1 96.12 157 TRP B O 1
ATOM 3918 N N . CYS B 1 158 ? -18.656 -12.82 9.602 1 95.31 158 CYS B N 1
ATOM 3919 C CA . CYS B 1 158 ? -17.766 -11.703 9.32 1 95.31 158 CYS B CA 1
ATOM 3920 C C . CYS B 1 158 ? -18.562 -10.453 8.945 1 95.31 158 CYS B C 1
ATOM 3922 O O . CYS B 1 158 ? -18.203 -9.344 9.359 1 95.31 158 CYS B O 1
ATOM 3924 N N . LYS B 1 159 ? -19.594 -10.672 8.188 1 95.56 159 LYS B N 1
ATOM 3925 C CA . LYS B 1 159 ? -20.422 -9.531 7.785 1 95.56 159 LYS B CA 1
ATOM 3926 C C . LYS B 1 159 ? -21.109 -8.906 8.992 1 95.56 159 LYS B C 1
ATOM 3928 O O . LYS B 1 159 ? -21.266 -7.684 9.055 1 95.56 159 LYS B O 1
ATOM 3933 N N . MET B 1 160 ? -21.469 -9.758 9.93 1 94.88 160 MET B N 1
ATOM 3934 C CA . MET B 1 160 ? -22.078 -9.266 11.164 1 94.88 160 MET B CA 1
ATOM 3935 C C . MET B 1 160 ? -21.078 -8.453 11.977 1 94.88 160 MET B C 1
ATOM 3937 O O . MET B 1 160 ? -21.406 -7.383 12.492 1 94.88 160 MET B O 1
ATOM 3941 N N . VAL B 1 161 ? -19.906 -8.914 12.094 1 94 161 VAL B N 1
ATOM 3942 C CA . VAL B 1 161 ? -18.859 -8.227 12.836 1 94 161 VAL B CA 1
ATOM 3943 C C . VAL B 1 161 ? -18.484 -6.93 12.117 1 94 161 VAL B C 1
ATOM 3945 O O . VAL B 1 161 ? -18.25 -5.906 12.766 1 94 161 VAL B O 1
ATOM 3948 N N . TYR B 1 162 ? -18.453 -6.953 10.82 1 93.31 162 TYR B N 1
ATOM 3949 C CA . TYR B 1 162 ? -18.125 -5.777 10.016 1 93.31 162 TYR B CA 1
ATOM 3950 C C . TYR B 1 162 ? -19.141 -4.664 10.242 1 93.31 162 TYR B C 1
ATOM 3952 O O . TYR B 1 162 ? -18.781 -3.486 10.289 1 93.31 162 TYR B O 1
ATOM 3960 N N . ARG B 1 163 ? -20.344 -4.988 10.383 1 91.06 163 ARG B N 1
ATOM 3961 C CA . ARG B 1 163 ? -21.391 -4.004 10.602 1 91.06 163 ARG B CA 1
ATOM 3962 C C . ARG B 1 163 ? -21.203 -3.279 11.93 1 91.06 163 ARG B C 1
ATOM 3964 O O . ARG B 1 163 ? -21.578 -2.117 12.07 1 91.06 163 ARG B O 1
ATOM 3971 N N . GLN B 1 164 ? -20.578 -3.945 12.805 1 89.88 164 GLN B N 1
ATOM 3972 C CA . GLN B 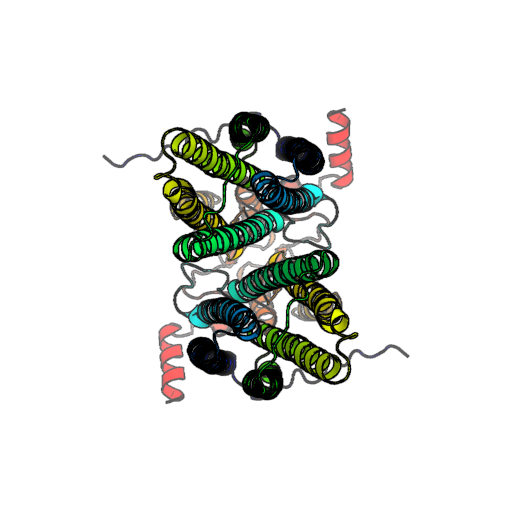1 164 ? -20.359 -3.367 14.125 1 89.88 164 GLN B CA 1
ATOM 3973 C C . GLN B 1 164 ? -19.047 -2.592 14.172 1 89.88 164 GLN B C 1
ATOM 3975 O O . GLN B 1 164 ? -18.953 -1.553 14.828 1 89.88 164 GLN B O 1
ATOM 3980 N N . THR B 1 165 ? -18.094 -3.057 13.484 1 87.81 165 THR B N 1
ATOM 3981 C CA . THR B 1 165 ? -16.75 -2.508 13.672 1 87.81 165 THR B CA 1
ATOM 3982 C C . THR B 1 165 ? -16.359 -1.608 12.5 1 87.81 165 THR B C 1
ATOM 3984 O O . THR B 1 165 ? -15.477 -0.762 12.625 1 87.81 165 THR B O 1
ATOM 3987 N N . HIS B 1 166 ? -16.906 -1.898 11.312 1 86.19 166 HIS B N 1
ATOM 3988 C CA . HIS B 1 166 ? -16.547 -1.204 10.078 1 86.19 166 HIS B CA 1
ATOM 3989 C C . HIS B 1 166 ? -15.062 -1.337 9.781 1 86.19 166 HIS B C 1
ATOM 3991 O O . HIS B 1 166 ? -14.438 -0.396 9.289 1 86.19 166 HIS B O 1
ATOM 3997 N N . ASN B 1 167 ? -14.594 -2.451 10.164 1 89.19 167 ASN B N 1
ATOM 3998 C CA . ASN B 1 167 ? -13.188 -2.764 9.953 1 89.19 167 ASN B CA 1
ATOM 3999 C C . ASN B 1 167 ? -12.945 -3.346 8.562 1 89.19 167 ASN B C 1
ATOM 4001 O O . ASN B 1 167 ? -13.484 -4.402 8.227 1 89.19 167 ASN B O 1
ATOM 4005 N N . VAL B 1 168 ? -12.133 -2.729 7.84 1 89.75 168 VAL B N 1
ATOM 4006 C CA . VAL B 1 168 ? -11.961 -3.08 6.434 1 89.75 168 VAL B CA 1
ATOM 4007 C C . VAL B 1 168 ? -11.258 -4.43 6.316 1 89.75 168 VAL B C 1
ATOM 4009 O O . VAL B 1 168 ? -11.438 -5.152 5.332 1 89.75 168 VAL B O 1
ATOM 4012 N N . THR B 1 169 ? -10.375 -4.758 7.215 1 93.38 169 THR B N 1
ATOM 4013 C CA . THR B 1 169 ? -9.703 -6.047 7.156 1 93.38 169 THR B CA 1
ATOM 4014 C C . THR B 1 169 ? -10.695 -7.188 7.352 1 93.38 169 THR B C 1
ATOM 4016 O O . THR B 1 169 ? -10.57 -8.242 6.727 1 93.38 169 THR B O 1
ATOM 4019 N N . ILE B 1 170 ? -11.672 -6.984 8.203 1 94.69 170 ILE B N 1
ATOM 4020 C CA . ILE B 1 170 ? -12.711 -7.988 8.422 1 94.69 170 ILE B CA 1
ATOM 4021 C C . ILE B 1 170 ? -13.562 -8.133 7.164 1 94.69 170 ILE B C 1
ATOM 4023 O O . ILE B 1 170 ? -13.938 -9.242 6.785 1 94.69 170 ILE B O 1
ATOM 4027 N N . ASP B 1 171 ? -13.805 -7.078 6.582 1 94.56 171 ASP B N 1
ATOM 4028 C CA . ASP B 1 171 ? -14.547 -7.105 5.328 1 94.56 171 ASP B CA 1
ATOM 4029 C C . ASP B 1 171 ? -13.797 -7.887 4.254 1 94.56 171 ASP B C 1
ATOM 4031 O O . ASP B 1 171 ? -14.406 -8.602 3.457 1 94.56 171 ASP B O 1
ATOM 4035 N N . ALA B 1 172 ? -12.578 -7.691 4.223 1 94.19 172 ALA B N 1
ATOM 4036 C CA . ALA B 1 172 ? -11.75 -8.422 3.268 1 94.19 172 ALA B CA 1
ATOM 4037 C C . ALA B 1 172 ? -11.82 -9.93 3.523 1 94.19 172 ALA B C 1
ATOM 4039 O O . ALA B 1 172 ? -11.883 -10.719 2.582 1 94.19 172 ALA B O 1
ATOM 4040 N N . VAL B 1 173 ? -11.805 -10.32 4.746 1 95 173 VAL B N 1
ATOM 4041 C CA . VAL B 1 173 ? -11.914 -11.734 5.082 1 95 173 VAL B CA 1
ATOM 4042 C C . VAL B 1 173 ? -13.281 -12.258 4.648 1 95 173 VAL B C 1
ATOM 4044 O O . VAL B 1 173 ? -13.391 -13.391 4.172 1 95 173 VAL B O 1
ATOM 4047 N N . ALA B 1 174 ? -14.273 -11.461 4.902 1 95.5 174 ALA B N 1
ATOM 4048 C CA . ALA B 1 174 ? -15.609 -11.844 4.457 1 95.5 174 ALA B CA 1
ATOM 4049 C C . ALA B 1 174 ? -15.641 -12.094 2.951 1 95.5 174 ALA B C 1
ATOM 4051 O O . ALA B 1 174 ? -16.203 -13.086 2.49 1 95.5 174 ALA B O 1
ATOM 4052 N N . THR B 1 175 ? -15.062 -11.219 2.223 1 93 175 THR B N 1
ATOM 4053 C CA . THR B 1 175 ? -14.977 -11.359 0.773 1 93 175 THR B CA 1
ATOM 4054 C C . THR B 1 175 ? -14.242 -12.648 0.397 1 93 175 THR B C 1
ATOM 4056 O O . THR B 1 175 ? -14.648 -13.344 -0.535 1 93 175 THR B O 1
ATOM 4059 N N . ASP B 1 176 ? -13.18 -12.891 1.045 1 94.25 176 ASP B N 1
ATOM 4060 C CA . ASP B 1 176 ? -12.414 -14.117 0.808 1 94.25 176 ASP B CA 1
ATOM 4061 C C . ASP B 1 176 ? -13.273 -15.352 1.05 1 94.25 176 ASP B C 1
ATOM 4063 O O . ASP B 1 176 ? -13.25 -16.297 0.257 1 94.25 176 ASP B O 1
ATOM 4067 N N . ASN B 1 177 ? -13.977 -15.359 2.148 1 94.25 177 ASN B N 1
ATOM 4068 C CA . ASN B 1 177 ? -14.859 -16.484 2.459 1 94.25 177 ASN B CA 1
ATOM 4069 C C . ASN B 1 177 ? -15.922 -16.672 1.382 1 94.25 177 ASN B C 1
ATOM 4071 O O . ASN B 1 177 ? -16.25 -17.812 1.016 1 94.25 177 ASN B O 1
ATOM 4075 N N . LEU B 1 178 ? -16.469 -15.609 0.922 1 94.06 178 LEU B N 1
ATOM 4076 C CA . LEU B 1 178 ? -17.469 -15.695 -0.142 1 94.06 178 LEU B CA 1
ATOM 4077 C C . LEU B 1 178 ? -16.844 -16.266 -1.413 1 94.06 178 LEU B C 1
ATOM 4079 O O . LEU B 1 178 ? -17.469 -17.109 -2.08 1 94.06 178 LEU B O 1
ATOM 4083 N N . ASN B 1 179 ? -15.711 -15.805 -1.736 1 90.69 179 ASN B N 1
ATOM 4084 C CA . ASN B 1 179 ? -15 -16.328 -2.893 1 90.69 179 ASN B CA 1
ATOM 4085 C C . ASN B 1 179 ? -14.758 -17.828 -2.764 1 90.69 179 ASN B C 1
ATOM 4087 O O . ASN B 1 179 ? -14.906 -18.578 -3.734 1 90.69 179 ASN B O 1
ATOM 4091 N N . ASP B 1 180 ? -14.367 -18.219 -1.629 1 89.88 180 ASP B N 1
ATOM 4092 C CA . ASP B 1 180 ? -14.148 -19.641 -1.382 1 89.88 180 ASP B CA 1
ATOM 4093 C C . ASP B 1 180 ? -15.445 -20.438 -1.574 1 89.88 180 ASP B C 1
ATOM 4095 O O . ASP B 1 180 ? -15.422 -21.547 -2.104 1 89.88 180 ASP B O 1
ATOM 4099 N N . VAL B 1 181 ? -16.484 -19.922 -1.091 1 91.56 181 VAL B N 1
ATOM 4100 C CA . VAL B 1 181 ? -17.781 -20.578 -1.259 1 91.56 181 VAL B CA 1
ATOM 4101 C C . VAL B 1 181 ? -18.094 -20.734 -2.746 1 91.56 181 VAL B C 1
ATOM 4103 O O . VAL B 1 181 ? -18.484 -21.828 -3.189 1 91.56 181 VAL B O 1
ATOM 4106 N N . MET B 1 182 ? -17.875 -19.734 -3.479 1 88.62 182 MET B N 1
ATOM 4107 C CA . MET B 1 182 ? -18.156 -19.766 -4.91 1 88.62 182 MET B CA 1
ATOM 4108 C C . MET B 1 182 ? -17.266 -20.766 -5.629 1 88.62 182 MET B C 1
ATOM 4110 O O . MET B 1 182 ? -17.734 -21.547 -6.449 1 88.62 182 MET B O 1
ATOM 4114 N N . SER B 1 183 ? -15.977 -20.703 -5.316 1 85.38 183 SER B N 1
ATOM 4115 C CA . SER B 1 183 ? -15.031 -21.594 -5.98 1 85.38 183 SER B CA 1
ATOM 4116 C C . SER B 1 183 ? -15.305 -23.062 -5.633 1 85.38 183 SER B C 1
ATOM 4118 O O . SER B 1 183 ? -15.32 -23.922 -6.512 1 85.38 183 SER B O 1
ATOM 4120 N N . ASN B 1 184 ? -15.539 -23.344 -4.355 1 82.25 184 ASN B N 1
ATOM 4121 C CA . ASN B 1 184 ? -15.789 -24.719 -3.934 1 82.25 184 ASN B CA 1
ATOM 4122 C C . ASN B 1 184 ? -17.141 -25.219 -4.414 1 82.25 184 ASN B C 1
ATOM 4124 O O . ASN B 1 184 ? -17.297 -26.391 -4.766 1 82.25 184 ASN B O 1
ATOM 4128 N N . ALA B 1 185 ? -18.094 -24.391 -4.418 1 85 185 ALA B N 1
ATOM 4129 C CA . ALA B 1 185 ? -19.406 -24.766 -4.938 1 85 185 ALA B CA 1
ATOM 4130 C C . ALA B 1 185 ? -19.328 -25.141 -6.414 1 85 185 ALA B C 1
ATOM 4132 O O . ALA B 1 185 ? -19.953 -26.109 -6.848 1 85 185 ALA B O 1
ATOM 4133 N N . THR B 1 186 ? -18.641 -24.359 -7.141 1 83 186 THR B N 1
ATOM 4134 C CA . THR B 1 186 ? -18.453 -24.641 -8.562 1 83 186 THR B CA 1
ATOM 4135 C C . THR B 1 186 ? -17.75 -25.969 -8.758 1 83 186 THR B C 1
ATOM 4137 O O . THR B 1 186 ? -18.094 -26.734 -9.656 1 83 186 THR B O 1
ATOM 4140 N N . ALA B 1 187 ? -16.734 -26.25 -7.953 1 76.81 187 ALA B N 1
ATOM 4141 C CA . ALA B 1 187 ? -16 -27.516 -8.031 1 76.81 187 ALA B CA 1
ATOM 4142 C C . ALA B 1 187 ? -16.938 -28.703 -7.75 1 76.81 187 ALA B C 1
ATOM 4144 O O . ALA B 1 187 ? -16.844 -29.734 -8.422 1 76.81 187 ALA B O 1
ATOM 4145 N N . VAL B 1 188 ? -17.812 -28.562 -6.797 1 77.81 188 VAL B N 1
ATOM 4146 C CA . VAL B 1 188 ? -18.75 -29.609 -6.449 1 77.81 188 VAL B CA 1
ATOM 4147 C C . VAL B 1 188 ? -19.719 -29.828 -7.609 1 77.81 188 VAL B C 1
ATOM 4149 O O . VAL B 1 188 ? -19.984 -30.984 -7.996 1 77.81 188 VAL B O 1
ATOM 4152 N N . VAL B 1 189 ? -20.188 -28.812 -8.141 1 81.94 189 VAL B N 1
ATOM 4153 C CA . VAL B 1 189 ? -21.141 -28.906 -9.25 1 81.94 189 VAL B CA 1
ATOM 4154 C C . VAL B 1 189 ? -20.469 -29.578 -10.445 1 81.94 189 VAL B C 1
ATOM 4156 O O . VAL B 1 189 ? -21.062 -30.438 -11.094 1 81.94 189 VAL B O 1
ATOM 4159 N N . ALA B 1 190 ? -19.266 -29.188 -10.727 1 76.44 190 ALA B N 1
ATOM 4160 C CA . ALA B 1 190 ? -18.531 -29.781 -11.836 1 76.44 190 ALA B CA 1
ATOM 4161 C C . ALA B 1 190 ? -18.297 -31.281 -11.594 1 76.44 190 ALA B C 1
ATOM 4163 O O . ALA B 1 190 ? -18.406 -32.094 -12.516 1 76.44 190 ALA B O 1
ATOM 4164 N N . ALA B 1 191 ? -17.953 -31.625 -10.367 1 72.44 191 ALA B N 1
ATOM 4165 C CA . ALA B 1 191 ? -17.734 -33.031 -10.008 1 72.44 191 ALA B CA 1
ATOM 4166 C C . ALA B 1 191 ? -19.016 -33.844 -10.188 1 72.44 191 ALA B C 1
ATOM 4168 O O . ALA B 1 191 ? -18.984 -34.969 -10.688 1 72.44 191 ALA B O 1
ATOM 4169 N N . LEU B 1 192 ? -20.125 -33.25 -9.766 1 75.94 192 LEU B N 1
ATOM 4170 C CA . LEU B 1 192 ? -21.422 -33.938 -9.891 1 75.94 192 LEU B CA 1
ATOM 4171 C C . LEU B 1 192 ? -21.797 -34.125 -11.359 1 75.94 192 LEU B C 1
ATOM 4173 O O . LEU B 1 192 ? -22.344 -35.156 -11.742 1 75.94 192 LEU B O 1
ATOM 4177 N N . LEU B 1 193 ? -21.516 -33.156 -12.109 1 77.5 193 LEU B N 1
ATOM 4178 C CA . LEU B 1 193 ? -21.828 -33.219 -13.531 1 77.5 193 LEU B CA 1
ATOM 4179 C C . LEU B 1 193 ? -20.984 -34.281 -14.227 1 77.5 193 LEU B C 1
ATOM 4181 O O . LEU B 1 193 ? -21.453 -34.969 -15.133 1 77.5 193 LEU B O 1
ATOM 4185 N N . THR B 1 194 ? -19.75 -34.375 -13.844 1 74.06 194 THR B N 1
ATOM 4186 C CA . THR B 1 194 ? -18.859 -35.375 -14.43 1 74.06 194 THR B CA 1
ATOM 4187 C C . THR B 1 194 ? -19.312 -36.781 -14.062 1 74.06 194 THR B C 1
ATOM 4189 O O . THR B 1 194 ? -19.109 -37.719 -14.836 1 74.06 194 THR B O 1
ATOM 4192 N N . GLN B 1 195 ? -19.891 -36.938 -12.906 1 73.31 195 GLN B N 1
ATOM 4193 C CA . GLN B 1 195 ? -20.391 -38.25 -12.484 1 73.31 195 GLN B CA 1
ATOM 4194 C C . GLN B 1 195 ? -21.609 -38.688 -13.312 1 73.31 195 GLN B C 1
ATOM 4196 O O . GLN B 1 195 ? -21.812 -39.875 -13.555 1 73.31 195 GLN B O 1
ATOM 4201 N N . VAL B 1 196 ? -22.375 -37.719 -13.672 1 76.5 196 VAL B N 1
ATOM 4202 C CA . VAL B 1 196 ? -23.562 -38.031 -14.469 1 76.5 196 VAL B CA 1
ATOM 4203 C C . VAL B 1 196 ? -23.156 -38.406 -15.891 1 76.5 196 VAL B C 1
ATOM 4205 O O . VAL B 1 196 ? -23.688 -39.344 -16.469 1 76.5 196 VAL B O 1
ATOM 4208 N N . SER B 1 197 ? -22.234 -37.594 -16.5 1 74.12 197 SER B N 1
ATOM 4209 C CA . SER B 1 197 ? -21.719 -37.906 -17.828 1 74.12 197 SER B CA 1
ATOM 4210 C C . SER B 1 197 ? -20.234 -37.562 -17.938 1 74.12 197 SER B C 1
ATOM 4212 O O . SER B 1 197 ? -19.828 -36.406 -17.703 1 74.12 197 SER B O 1
ATOM 4214 N N . THR B 1 198 ? -19.5 -38.562 -18.266 1 67.94 198 THR B N 1
ATOM 4215 C CA . THR B 1 198 ? -18.062 -38.406 -18.391 1 67.94 198 THR B CA 1
ATOM 4216 C C . THR B 1 198 ? -17.719 -37.375 -19.453 1 67.94 198 THR B C 1
ATOM 4218 O O . THR B 1 198 ? -16.656 -36.75 -19.391 1 67.94 198 THR B O 1
ATOM 4221 N N . SER B 1 199 ? -18.703 -37.25 -20.344 1 68.81 199 SER B N 1
ATOM 4222 C CA . SER B 1 199 ? -18.453 -36.312 -21.422 1 68.81 199 SER B CA 1
ATOM 4223 C C . SER B 1 199 ? -18.453 -34.875 -20.906 1 68.81 199 SER B C 1
ATOM 4225 O O . SER B 1 199 ? -17.938 -33.969 -21.578 1 68.81 199 SER B O 1
ATOM 4227 N N . LEU B 1 200 ? -18.891 -34.844 -19.703 1 68.38 200 LEU B N 1
ATOM 4228 C CA . LEU B 1 200 ? -19.031 -33.5 -19.156 1 68.38 200 LEU B CA 1
ATOM 4229 C C . LEU B 1 200 ? -17.812 -33.125 -18.297 1 68.38 200 LEU B C 1
ATOM 4231 O O . LEU B 1 200 ? -17.891 -32.25 -17.453 1 68.38 200 LEU B O 1
ATOM 4235 N N . TRP B 1 201 ? -16.734 -33.75 -18.562 1 68.06 201 TRP B N 1
ATOM 4236 C CA . TRP B 1 201 ? -15.508 -33.5 -17.797 1 68.06 201 TRP B CA 1
ATOM 4237 C C . TRP B 1 201 ? -15.016 -32.062 -18.016 1 68.06 201 TRP B C 1
ATOM 4239 O O . TRP B 1 201 ? -14.367 -31.5 -17.141 1 68.06 201 TRP B O 1
ATOM 4249 N N . VAL B 1 202 ? -15.391 -31.516 -19.156 1 69.31 202 VAL B N 1
ATOM 4250 C CA . VAL B 1 202 ? -14.938 -30.188 -19.547 1 69.31 202 VAL B CA 1
ATOM 4251 C C . VAL B 1 202 ? -15.586 -29.141 -18.641 1 69.31 202 VAL B C 1
ATOM 4253 O O . VAL B 1 202 ? -15.086 -28.016 -18.531 1 69.31 202 VAL B O 1
ATOM 4256 N N . SER B 1 203 ? -16.562 -29.516 -17.984 1 71.88 203 SER B N 1
ATOM 4257 C CA . SER B 1 203 ? -17.281 -28.578 -17.141 1 71.88 203 SER B CA 1
ATOM 4258 C C . SER B 1 203 ? -16.422 -28.156 -15.945 1 71.88 203 SER B C 1
ATOM 4260 O O . SER B 1 203 ? -16.562 -27.031 -15.445 1 71.88 203 SER B O 1
ATOM 4262 N N . ASP B 1 204 ? -15.484 -28.906 -15.531 1 78.62 204 ASP B N 1
ATOM 4263 C CA . ASP B 1 204 ? -14.68 -28.609 -14.344 1 78.62 204 ASP B CA 1
ATOM 4264 C C . ASP B 1 204 ? -13.664 -27.516 -14.625 1 78.62 204 ASP B C 1
ATOM 4266 O O . ASP B 1 204 ? -13.75 -26.422 -14.062 1 78.62 204 ASP B O 1
ATOM 4270 N N . PRO B 1 205 ? -12.93 -27.734 -15.688 1 77 205 PRO B N 1
ATOM 4271 C CA . PRO B 1 205 ? -11.945 -26.688 -15.93 1 77 205 PRO B CA 1
ATOM 4272 C C . PRO B 1 205 ? -12.578 -25.375 -16.391 1 77 205 PRO B C 1
ATOM 4274 O O . PRO B 1 205 ? -12.102 -24.297 -16.047 1 77 205 PRO B O 1
ATOM 4277 N N . VAL B 1 206 ? -13.609 -25.469 -17.094 1 81.25 206 VAL B N 1
ATOM 4278 C CA . VAL B 1 206 ? -14.281 -24.25 -17.547 1 81.25 206 VAL B CA 1
ATOM 4279 C C . VAL B 1 206 ? -14.898 -23.516 -16.359 1 81.25 206 VAL B C 1
ATOM 4281 O O . VAL B 1 206 ? -14.797 -22.297 -16.25 1 81.25 206 VAL B O 1
ATOM 4284 N N . GLY B 1 207 ? -15.609 -24.25 -15.508 1 82.56 207 GLY B N 1
ATOM 4285 C CA . GLY B 1 207 ? -16.156 -23.656 -14.297 1 82.56 207 GLY B CA 1
ATOM 4286 C C . GLY B 1 207 ? -15.109 -22.984 -13.422 1 82.56 207 GLY B C 1
ATOM 4287 O O . GLY B 1 207 ? -15.328 -21.906 -12.898 1 82.56 207 GLY B O 1
ATOM 4288 N N . VAL B 1 208 ? -13.961 -23.578 -13.305 1 83.88 208 VAL B N 1
ATOM 4289 C CA . VAL B 1 208 ? -12.852 -23.078 -12.5 1 83.88 208 VAL B CA 1
ATOM 4290 C C . VAL B 1 208 ? -12.32 -21.781 -13.102 1 83.88 208 VAL B C 1
ATOM 4292 O O . VAL B 1 208 ? -12.055 -20.812 -12.383 1 83.88 208 VAL B O 1
ATOM 4295 N N . ILE B 1 209 ? -12.25 -21.766 -14.398 1 87.31 209 ILE B N 1
ATOM 4296 C CA . ILE B 1 209 ? -11.734 -20.578 -15.078 1 87.31 209 ILE B CA 1
ATOM 4297 C C . ILE B 1 209 ? -12.695 -19.406 -14.875 1 87.31 209 ILE B C 1
ATOM 4299 O O . ILE B 1 209 ? -12.273 -18.297 -14.523 1 87.31 209 ILE B O 1
ATOM 4303 N N . ILE B 1 210 ? -13.953 -19.656 -15.008 1 90 210 ILE B N 1
ATOM 4304 C CA . ILE B 1 210 ? -14.961 -18.625 -14.883 1 90 210 ILE B CA 1
ATOM 4305 C C . ILE B 1 210 ? -14.938 -18.031 -13.469 1 90 210 ILE B C 1
ATOM 4307 O O . ILE B 1 210 ? -14.883 -16.812 -13.297 1 90 210 ILE B O 1
ATOM 4311 N N . ILE B 1 211 ? -14.922 -18.844 -12.5 1 88.44 211 ILE B N 1
ATOM 4312 C CA . ILE B 1 211 ? -14.953 -18.391 -11.117 1 88.44 211 ILE B CA 1
ATOM 4313 C C . ILE B 1 211 ? -13.648 -17.672 -10.773 1 88.44 211 ILE B C 1
ATOM 4315 O O . ILE B 1 211 ? -13.641 -16.703 -10.008 1 88.44 211 ILE B O 1
ATOM 4319 N N . SER B 1 212 ? -12.562 -18.188 -11.289 1 91.44 212 SER B N 1
ATOM 4320 C CA . SER B 1 212 ? -11.266 -17.578 -11.016 1 91.44 212 SER B CA 1
ATOM 4321 C C . SER B 1 212 ? -11.203 -16.156 -11.586 1 91.44 212 SER B C 1
ATOM 4323 O O . SER B 1 212 ? -10.633 -15.258 -10.969 1 91.44 212 SER B O 1
ATOM 4325 N N . VAL B 1 213 ? -11.789 -16.016 -12.742 1 92.56 213 VAL B N 1
ATOM 4326 C CA . VAL B 1 213 ? -11.852 -14.672 -13.328 1 92.56 213 VAL B CA 1
ATOM 4327 C C . VAL B 1 213 ? -12.688 -13.758 -12.43 1 92.56 213 VAL B C 1
ATOM 4329 O O . VAL B 1 213 ? -12.305 -12.617 -12.164 1 92.56 213 VAL B O 1
ATOM 4332 N N . TYR B 1 214 ? -13.766 -14.266 -12.031 1 93.12 214 TYR B N 1
ATOM 4333 C CA . TYR B 1 214 ? -14.602 -13.516 -11.102 1 93.12 214 TYR B CA 1
ATOM 4334 C C . TYR B 1 214 ? -13.82 -13.133 -9.852 1 93.12 214 TYR B C 1
ATOM 4336 O O . TYR B 1 214 ? -13.922 -12 -9.375 1 93.12 214 TYR B O 1
ATOM 4344 N N . ILE B 1 215 ? -13.055 -13.992 -9.273 1 91.81 215 ILE B N 1
ATOM 4345 C CA . ILE B 1 215 ? -12.289 -13.766 -8.055 1 91.81 215 ILE B CA 1
ATOM 4346 C C . ILE B 1 215 ? -11.227 -12.703 -8.305 1 91.81 215 ILE B C 1
ATOM 4348 O O . ILE B 1 215 ? -11.016 -11.82 -7.469 1 91.81 215 ILE B O 1
ATOM 4352 N N . ILE B 1 216 ? -10.602 -12.781 -9.414 1 93.12 216 ILE B N 1
ATOM 4353 C CA . ILE B 1 216 ? -9.586 -11.789 -9.766 1 93.12 216 ILE B CA 1
ATOM 4354 C C . ILE B 1 216 ? -10.227 -10.406 -9.828 1 93.12 216 ILE B C 1
ATOM 4356 O O . ILE B 1 216 ? -9.688 -9.445 -9.273 1 93.12 216 ILE B O 1
ATOM 4360 N N . VAL B 1 217 ? -11.336 -10.312 -10.453 1 94.56 217 VAL B N 1
ATOM 4361 C CA . VAL B 1 217 ? -12.031 -9.031 -10.586 1 94.56 217 VAL B CA 1
ATOM 4362 C C . VAL B 1 217 ? -12.453 -8.531 -9.203 1 94.56 217 VAL B C 1
ATOM 4364 O O . VAL B 1 217 ? -12.281 -7.355 -8.883 1 94.56 217 VAL B O 1
ATOM 4367 N N . SER B 1 218 ? -12.953 -9.414 -8.445 1 93.44 218 SER B N 1
ATOM 4368 C CA . SER B 1 218 ? -13.398 -9.07 -7.094 1 93.44 218 SER B CA 1
ATOM 4369 C C . SER B 1 218 ? -12.242 -8.523 -6.258 1 93.44 218 SER B C 1
ATOM 4371 O O . SER B 1 218 ? -12.367 -7.469 -5.637 1 93.44 218 SER B O 1
ATOM 4373 N N . TRP B 1 219 ? -11.133 -9.18 -6.273 1 92.94 219 TRP B N 1
ATOM 4374 C CA . TRP B 1 219 ? -9.984 -8.766 -5.469 1 92.94 219 TRP B CA 1
ATOM 4375 C C . TRP B 1 219 ? -9.352 -7.496 -6.031 1 92.94 219 TRP B C 1
ATOM 4377 O O . TRP B 1 219 ? -8.844 -6.66 -5.281 1 92.94 219 TRP B O 1
ATOM 4387 N N . THR B 1 220 ? -9.398 -7.359 -7.336 1 92.06 220 THR B N 1
ATOM 4388 C CA . THR B 1 220 ? -8.875 -6.145 -7.949 1 92.06 220 THR B CA 1
ATOM 4389 C C . THR B 1 220 ? -9.703 -4.934 -7.547 1 92.06 220 THR B C 1
ATOM 4391 O O . THR B 1 220 ? -9.156 -3.869 -7.246 1 92.06 220 THR B O 1
ATOM 4394 N N . ARG B 1 221 ? -10.945 -5.145 -7.508 1 92.69 221 ARG B N 1
ATOM 4395 C CA . ARG B 1 221 ? -11.828 -4.066 -7.078 1 92.69 221 ARG B CA 1
ATOM 4396 C C . ARG B 1 221 ? -11.586 -3.705 -5.617 1 92.69 221 ARG B C 1
ATOM 4398 O O . ARG B 1 221 ? -11.469 -2.525 -5.273 1 92.69 221 ARG B O 1
ATOM 4405 N N . THR B 1 222 ? -11.516 -4.652 -4.816 1 91.25 222 THR B N 1
ATOM 4406 C CA . THR B 1 222 ? -11.25 -4.441 -3.396 1 91.25 222 THR B CA 1
ATOM 4407 C C . THR B 1 222 ? -9.906 -3.738 -3.195 1 91.25 222 THR B C 1
ATOM 4409 O O . THR B 1 222 ? -9.812 -2.797 -2.404 1 91.25 222 THR B O 1
ATOM 4412 N N . GLY B 1 223 ? -8.922 -4.219 -3.885 1 92.25 223 GLY B N 1
ATOM 4413 C CA . GLY B 1 223 ? -7.605 -3.609 -3.801 1 92.25 223 GLY B CA 1
ATOM 4414 C C . GLY B 1 223 ? -7.59 -2.16 -4.254 1 92.25 223 GLY B C 1
ATOM 4415 O O . GLY B 1 223 ? -6.965 -1.312 -3.615 1 92.25 223 GLY B O 1
ATOM 4416 N N . MET B 1 224 ? -8.336 -1.844 -5.258 1 89.69 224 MET B N 1
ATOM 4417 C CA . MET B 1 224 ? -8.375 -0.493 -5.812 1 89.69 224 MET B CA 1
ATOM 4418 C C . MET B 1 224 ? -9.086 0.466 -4.859 1 89.69 224 MET B C 1
ATOM 4420 O O . MET B 1 224 ? -8.672 1.62 -4.719 1 89.69 224 MET B O 1
ATOM 4424 N N . GLU B 1 225 ? -10.047 -0.016 -4.266 1 87.88 225 GLU B N 1
ATOM 4425 C CA . GLU B 1 225 ? -10.758 0.796 -3.285 1 87.88 225 GLU B CA 1
ATOM 4426 C C . GLU B 1 225 ? -9.844 1.184 -2.123 1 87.88 225 GLU B C 1
ATOM 4428 O O . GLU B 1 225 ? -9.852 2.334 -1.681 1 87.88 225 GLU B O 1
ATOM 4433 N N . GLN B 1 226 ? -9.109 0.247 -1.694 1 88.44 226 GLN B N 1
ATOM 4434 C CA . GLN B 1 226 ? -8.219 0.521 -0.576 1 88.44 226 GLN B CA 1
ATOM 4435 C C . GLN B 1 226 ? -7.02 1.354 -1.021 1 88.44 226 GLN B C 1
ATOM 4437 O O . GLN B 1 226 ? -6.484 2.148 -0.245 1 88.44 226 GLN B O 1
ATOM 4442 N N . LEU B 1 227 ? -6.668 1.212 -2.24 1 86.69 227 LEU B N 1
ATOM 4443 C CA . LEU B 1 227 ? -5.574 2.004 -2.795 1 86.69 227 LEU B CA 1
ATOM 4444 C C . LEU B 1 227 ? -5.914 3.49 -2.766 1 86.69 227 LEU B C 1
ATOM 4446 O O . LEU B 1 227 ? -5.039 4.324 -2.504 1 86.69 227 LEU B O 1
ATOM 4450 N N . GLU B 1 228 ? -7.078 3.787 -2.973 1 83.44 228 GLU B N 1
ATOM 4451 C CA . GLU B 1 228 ? -7.523 5.176 -2.943 1 83.44 228 GLU B CA 1
ATOM 4452 C C . GLU B 1 228 ? -7.34 5.785 -1.557 1 83.44 228 GLU B C 1
ATOM 4454 O O . GLU B 1 228 ? -7.012 6.965 -1.43 1 83.44 228 GLU B O 1
ATOM 4459 N N . THR B 1 229 ? -7.508 4.977 -0.604 1 83.5 229 THR B N 1
ATOM 4460 C CA . THR B 1 229 ? -7.371 5.457 0.767 1 83.5 229 THR B CA 1
ATOM 4461 C C . THR B 1 229 ? -5.902 5.672 1.122 1 83.5 229 THR B C 1
ATOM 4463 O O . THR B 1 229 ? -5.578 6.531 1.946 1 83.5 229 THR B O 1
ATOM 4466 N N . ILE B 1 230 ? -5.094 4.926 0.469 1 82.56 230 ILE B N 1
ATOM 4467 C CA . ILE B 1 230 ? -3.662 5.004 0.742 1 82.56 230 ILE B CA 1
ATOM 4468 C C . ILE B 1 230 ? -3.072 6.227 0.041 1 82.56 230 ILE B C 1
ATOM 4470 O O . ILE B 1 230 ? -2.27 6.957 0.626 1 82.56 230 ILE B O 1
ATOM 4474 N N . ILE B 1 231 ? -3.51 6.492 -1.161 1 80.06 231 ILE B N 1
ATOM 4475 C CA . ILE B 1 231 ? -2.873 7.508 -1.994 1 80.06 231 ILE B CA 1
ATOM 4476 C C . ILE B 1 231 ? -3.422 8.891 -1.64 1 80.06 231 ILE B C 1
ATOM 4478 O O . ILE B 1 231 ? -2.885 9.906 -2.076 1 80.06 231 ILE B O 1
ATOM 4482 N N . GLY B 1 232 ? -4.418 8.977 -0.866 1 78.56 232 GLY B N 1
ATOM 4483 C CA . GLY B 1 232 ? -4.887 10.266 -0.376 1 78.56 232 GLY B CA 1
ATOM 4484 C C . GLY B 1 232 ? -5.922 10.906 -1.282 1 78.56 232 GLY B C 1
ATOM 4485 O O . GLY B 1 232 ? -5.855 12.102 -1.557 1 78.56 232 GLY B O 1
ATOM 4486 N N . LYS B 1 233 ? -6.73 10.133 -1.784 1 80.56 233 LYS B N 1
ATOM 4487 C CA . LYS B 1 233 ? -7.82 10.672 -2.59 1 80.56 233 LYS B CA 1
ATOM 4488 C C . LYS B 1 233 ? -8.656 11.664 -1.788 1 80.56 233 LYS B C 1
ATOM 4490 O O . LYS B 1 233 ? -8.875 11.477 -0.589 1 80.56 233 LYS B O 1
ATOM 4495 N N . SER B 1 234 ? -9.109 12.695 -2.461 1 86.31 234 SER B N 1
ATOM 4496 C CA . SER B 1 234 ? -9.938 13.703 -1.809 1 86.31 234 SER B CA 1
ATOM 4497 C C . SER B 1 234 ? -11.227 13.094 -1.27 1 86.31 234 SER B C 1
ATOM 4499 O O . SER B 1 234 ? -11.781 12.172 -1.866 1 86.31 234 SER B O 1
ATOM 4501 N N . ALA B 1 235 ? -11.641 13.625 -0.185 1 86.12 235 ALA B N 1
ATOM 4502 C CA . ALA B 1 235 ? -12.906 13.188 0.406 1 86.12 235 ALA B CA 1
ATOM 4503 C C . ALA B 1 235 ? -14.078 13.516 -0.508 1 86.12 235 ALA B C 1
ATOM 4505 O O . ALA B 1 235 ? -13.977 14.391 -1.375 1 86.12 235 ALA B O 1
ATOM 4506 N N . ASP B 1 236 ? -15.078 12.805 -0.337 1 87.06 236 ASP B N 1
ATOM 4507 C CA . ASP B 1 236 ? -16.297 13.078 -1.101 1 87.06 236 ASP B CA 1
ATOM 4508 C C . ASP B 1 236 ? -16.812 14.484 -0.812 1 87.06 236 ASP B C 1
ATOM 4510 O O . ASP B 1 236 ? -16.656 15 0.297 1 87.06 236 ASP B O 1
ATOM 4514 N N . PRO B 1 237 ? -17.438 15.117 -1.791 1 90.06 237 PRO B N 1
ATOM 4515 C CA . PRO B 1 237 ? -17.938 16.484 -1.64 1 90.06 237 PRO B CA 1
ATOM 4516 C C . PRO B 1 237 ? -18.906 16.641 -0.468 1 90.06 237 PRO B C 1
ATOM 4518 O O . PRO B 1 237 ? -18.922 17.672 0.196 1 90.06 237 PRO B O 1
ATOM 4521 N N . ALA B 1 238 ? -19.688 15.609 -0.253 1 91.12 238 ALA B N 1
ATOM 4522 C CA . ALA B 1 238 ? -20.656 15.664 0.846 1 91.12 238 ALA B CA 1
ATOM 4523 C C . ALA B 1 238 ? -19.938 15.836 2.186 1 91.12 238 ALA B C 1
ATOM 4525 O O . ALA B 1 238 ? -20.359 16.641 3.018 1 91.12 238 ALA B O 1
ATOM 4526 N N . PHE B 1 239 ? -18.891 15.102 2.367 1 90.31 239 PHE B N 1
ATOM 4527 C CA . PHE B 1 239 ? -18.141 15.203 3.607 1 90.31 239 PHE B CA 1
ATOM 4528 C C . PHE B 1 239 ? -17.438 16.547 3.701 1 90.31 239 PHE B C 1
ATOM 4530 O O . PHE B 1 239 ? -17.375 17.156 4.777 1 90.31 239 PHE B O 1
ATOM 4537 N N . ARG B 1 240 ? -16.875 17.016 2.648 1 91.81 240 ARG B N 1
ATOM 4538 C CA . ARG B 1 240 ? -16.219 18.312 2.615 1 91.81 240 ARG B CA 1
ATOM 4539 C C . ARG B 1 240 ? -17.188 19.422 2.998 1 91.81 240 ARG B C 1
ATOM 4541 O O . ARG B 1 240 ? -16.812 20.391 3.664 1 91.81 240 ARG B O 1
ATOM 4548 N N . ASP B 1 241 ? -18.422 19.25 2.592 1 93.12 241 ASP B N 1
ATOM 4549 C CA . ASP B 1 241 ? -19.438 20.25 2.902 1 93.12 241 ASP B CA 1
ATOM 4550 C C . ASP B 1 241 ? -19.734 20.281 4.402 1 93.12 241 ASP B C 1
ATOM 4552 O O . ASP B 1 241 ? -20.016 21.344 4.957 1 93.12 241 ASP B O 1
ATOM 4556 N N . VAL B 1 242 ? -19.688 19.156 5.027 1 93.75 242 VAL B N 1
ATOM 4557 C CA . VAL B 1 242 ? -19.891 19.078 6.469 1 93.75 242 VAL B CA 1
ATOM 4558 C C . VAL B 1 242 ? -18.797 19.875 7.188 1 93.75 242 VAL B C 1
ATOM 4560 O O . VAL B 1 242 ? -19.094 20.672 8.078 1 93.75 242 VAL B O 1
ATOM 4563 N N . VAL B 1 243 ? -17.594 19.656 6.785 1 94.62 243 VAL B N 1
ATOM 4564 C CA . VAL B 1 243 ? -16.469 20.344 7.395 1 94.62 243 VAL B CA 1
ATOM 4565 C C . VAL B 1 243 ? -16.547 21.844 7.102 1 94.62 243 VAL B C 1
ATOM 4567 O O . VAL B 1 243 ? -16.266 22.672 7.973 1 94.62 243 VAL B O 1
ATOM 4570 N N . ARG B 1 244 ? -16.969 22.156 5.91 1 95.44 244 ARG B N 1
ATOM 4571 C CA . ARG B 1 244 ? -17.141 23.562 5.512 1 95.44 244 ARG B CA 1
ATOM 4572 C C . ARG B 1 244 ? -18.156 24.266 6.395 1 95.44 244 ARG B C 1
ATOM 4574 O O . ARG B 1 244 ? -17.922 25.375 6.871 1 95.44 244 ARG B O 1
ATOM 4581 N N . GLU B 1 245 ? -19.219 23.656 6.578 1 95.31 245 GLU B N 1
ATOM 4582 C CA . GLU B 1 245 ? -20.266 24.234 7.41 1 95.31 245 GLU B CA 1
ATOM 4583 C C . GLU B 1 245 ? -19.797 24.422 8.852 1 95.31 245 GLU B C 1
ATOM 4585 O O . GLU B 1 245 ? -20.094 25.438 9.477 1 95.31 245 GLU B O 1
ATOM 4590 N N . MET B 1 246 ? -19.078 23.453 9.383 1 95.31 246 MET B N 1
ATOM 4591 C CA . MET B 1 246 ? -18.547 23.531 10.742 1 95.31 246 MET B CA 1
ATOM 4592 C C . MET B 1 246 ? -17.609 24.719 10.883 1 95.31 246 MET B C 1
ATOM 4594 O O . MET B 1 246 ? -17.641 25.422 11.898 1 95.31 246 MET B O 1
ATOM 4598 N N . ALA B 1 247 ? -16.812 24.938 9.859 1 95.38 247 ALA B N 1
ATOM 4599 C CA . ALA B 1 247 ? -15.836 26.016 9.891 1 95.38 247 ALA B CA 1
ATOM 4600 C C . ALA B 1 247 ? -16.516 27.375 9.727 1 95.38 247 ALA B C 1
ATOM 4602 O O . ALA B 1 247 ? -16.156 28.344 10.398 1 95.38 247 ALA B O 1
ATOM 4603 N N . GLU B 1 248 ? -17.5 27.469 8.891 1 94.94 248 GLU B N 1
ATOM 4604 C CA . GLU B 1 248 ? -18.188 28.719 8.586 1 94.94 248 GLU B CA 1
ATOM 4605 C C . GLU B 1 248 ? -18.984 29.219 9.781 1 94.94 248 GLU B C 1
ATOM 4607 O O . GLU B 1 248 ? -19.125 30.438 9.977 1 94.94 248 GLU B O 1
ATOM 4612 N N . THR B 1 249 ? -19.484 28.328 10.531 1 94.38 249 THR B N 1
ATOM 4613 C CA . THR B 1 249 ? -20.359 28.703 11.633 1 94.38 249 THR B CA 1
ATOM 4614 C C . THR B 1 249 ? -19.594 28.719 12.953 1 94.38 249 THR B C 1
ATOM 4616 O O . THR B 1 249 ? -20.188 28.922 14.016 1 94.38 249 THR B O 1
ATOM 4619 N N . HIS B 1 250 ? -18.375 28.547 12.961 1 94.31 250 HIS B N 1
ATOM 4620 C CA . HIS B 1 250 ? -17.562 28.344 14.164 1 94.31 250 HIS B CA 1
ATOM 4621 C C . HIS B 1 250 ? -17.438 29.641 14.969 1 94.31 250 HIS B C 1
ATOM 4623 O O . HIS B 1 250 ? -17.688 29.641 16.172 1 94.31 250 HIS B O 1
ATOM 4629 N N . ASP B 1 251 ? -17.062 30.75 14.367 1 95.12 251 ASP B N 1
ATOM 4630 C CA . ASP B 1 251 ? -16.828 32.031 15 1 95.12 251 ASP B CA 1
ATOM 4631 C C . ASP B 1 251 ? -17.188 33.188 14.062 1 95.12 251 ASP B C 1
ATOM 4633 O O . ASP B 1 251 ? -16.781 33.188 12.898 1 95.12 251 ASP B O 1
ATOM 4637 N N . PRO B 1 252 ? -17.828 34.156 14.57 1 92.62 252 PRO B N 1
ATOM 4638 C CA . PRO B 1 252 ? -18.234 35.281 13.711 1 92.62 252 PRO B CA 1
ATOM 4639 C C . PRO B 1 252 ? -17.047 36.125 13.25 1 92.62 252 PRO B C 1
ATOM 4641 O O . PRO B 1 252 ? -17.125 36.781 12.211 1 92.62 252 PRO B O 1
ATOM 4644 N N . ALA B 1 253 ? -15.961 36.125 13.961 1 93.06 253 ALA B N 1
ATOM 4645 C CA . ALA B 1 253 ? -14.797 36.938 13.609 1 93.06 253 ALA B CA 1
ATOM 4646 C C . ALA B 1 253 ? -13.953 36.219 12.539 1 93.06 253 ALA B C 1
ATOM 4648 O O . ALA B 1 253 ? -13 36.812 12.016 1 93.06 253 ALA B O 1
ATOM 4649 N N . ALA B 1 254 ? -14.32 35.031 12.297 1 94.69 254 ALA B N 1
ATOM 4650 C CA . ALA B 1 254 ? -13.531 34.219 11.359 1 94.69 254 ALA B CA 1
ATOM 4651 C C . ALA B 1 254 ? -14.312 33.938 10.078 1 94.69 254 ALA B C 1
ATOM 4653 O O . ALA B 1 254 ? -15.508 33.625 10.133 1 94.69 254 ALA B O 1
ATOM 4654 N N . SER B 1 255 ? -13.625 34.062 8.914 1 95 255 SER B N 1
ATOM 4655 C CA . SER B 1 255 ? -14.203 33.719 7.617 1 95 255 SER B CA 1
ATOM 4656 C C . SER B 1 255 ? -13.453 32.531 6.973 1 95 255 SER B C 1
ATOM 4658 O O . SER B 1 255 ? -12.219 32.5 6.977 1 95 255 SER B O 1
ATOM 4660 N N . LEU B 1 256 ? -14.203 31.672 6.445 1 95.19 256 LEU B N 1
ATOM 4661 C CA . LEU B 1 256 ? -13.609 30.5 5.832 1 95.19 256 LEU B CA 1
ATOM 4662 C C . LEU B 1 256 ? -13.023 30.828 4.465 1 95.19 256 LEU B C 1
ATOM 4664 O O . LEU B 1 256 ? -13.672 31.484 3.648 1 95.19 256 LEU B O 1
ATOM 4668 N N . ASP B 1 257 ? -11.789 30.406 4.195 1 92.5 257 ASP B N 1
ATOM 4669 C CA . ASP B 1 257 ? -11.117 30.609 2.914 1 92.5 257 ASP B CA 1
ATOM 4670 C C . ASP B 1 257 ? -11.023 29.312 2.131 1 92.5 257 ASP B C 1
ATOM 4672 O O . ASP B 1 257 ? -11.633 29.172 1.065 1 92.5 257 ASP B O 1
ATOM 4676 N N . VAL B 1 258 ? -10.336 28.297 2.727 1 91.06 258 VAL B N 1
ATOM 4677 C CA . VAL B 1 258 ? -10.078 27.047 2.029 1 91.06 258 VAL B CA 1
ATOM 4678 C C . VAL B 1 258 ? -10.391 25.875 2.949 1 91.06 258 VAL B C 1
ATOM 4680 O O . VAL B 1 258 ? -10.156 25.938 4.156 1 91.06 258 VAL B O 1
ATOM 4683 N N . VAL B 1 259 ? -11.023 24.828 2.381 1 92.25 259 VAL B N 1
ATOM 4684 C CA . VAL B 1 259 ? -11.172 23.547 3.041 1 92.25 259 VAL B CA 1
ATOM 4685 C C . VAL B 1 259 ? -10.656 22.438 2.129 1 92.25 259 VAL B C 1
ATOM 4687 O O . VAL B 1 259 ? -11.07 22.328 0.974 1 92.25 259 VAL B O 1
ATOM 4690 N N . ARG B 1 260 ? -9.711 21.734 2.627 1 90.19 260 ARG B N 1
ATOM 4691 C CA . ARG B 1 260 ? -9.219 20.531 1.952 1 90.19 260 ARG B CA 1
ATOM 4692 C C . ARG B 1 260 ? -9.359 19.297 2.844 1 90.19 260 ARG B C 1
ATOM 4694 O O . ARG B 1 260 ? -9.148 19.375 4.055 1 90.19 260 ARG B O 1
ATOM 4701 N N . ALA B 1 261 ? -9.844 18.297 2.293 1 90.75 261 ALA B N 1
ATOM 4702 C CA . ALA B 1 261 ? -9.961 17.016 2.986 1 90.75 261 ALA B CA 1
ATOM 4703 C C . ALA B 1 261 ? -9.562 15.867 2.076 1 90.75 261 ALA B C 1
ATOM 4705 O O . ALA B 1 261 ? -10.055 15.758 0.95 1 90.75 261 ALA B O 1
ATOM 4706 N N . TYR B 1 262 ? -8.648 15.086 2.527 1 86.69 262 TYR B N 1
ATOM 4707 C CA . TYR B 1 262 ? -8.203 13.953 1.725 1 86.69 262 TYR B CA 1
ATOM 4708 C C . TYR B 1 262 ? -7.828 12.773 2.609 1 86.69 262 TYR B C 1
ATOM 4710 O O . TYR B 1 262 ? -7.629 12.93 3.816 1 86.69 262 TYR B O 1
ATOM 4718 N N . HIS B 1 263 ? -7.805 11.703 2.014 1 83.38 263 HIS B N 1
ATOM 4719 C CA . HIS B 1 263 ? -7.582 10.469 2.762 1 83.38 263 HIS B CA 1
ATOM 4720 C C . HIS B 1 263 ? -6.188 10.445 3.379 1 83.38 263 HIS B C 1
ATOM 4722 O O . HIS B 1 263 ? -5.211 10.836 2.736 1 83.38 263 HIS B O 1
ATOM 4728 N N . PHE B 1 264 ? -6.098 10.047 4.473 1 79.94 264 PHE B N 1
ATOM 4729 C CA . PHE B 1 264 ? -4.938 9.766 5.309 1 79.94 264 PHE B CA 1
ATOM 4730 C C . PHE B 1 264 ? -5.086 8.414 6.008 1 79.94 264 PHE B C 1
ATOM 4732 O O . PHE B 1 264 ? -5.301 8.359 7.223 1 79.94 264 PHE B O 1
ATOM 4739 N N . GLY B 1 265 ? -4.957 7.434 5.191 1 74.88 265 GLY B N 1
ATOM 4740 C CA . GLY B 1 265 ? -5.422 6.129 5.621 1 74.88 265 GLY B CA 1
ATOM 4741 C C . GLY B 1 265 ? -6.93 5.973 5.539 1 74.88 265 GLY B C 1
ATOM 4742 O O . GLY B 1 265 ? -7.551 6.426 4.578 1 74.88 265 GLY B O 1
ATOM 4743 N N . PRO B 1 266 ? -7.422 5.199 6.508 1 76.94 266 PRO B N 1
ATOM 4744 C CA . PRO B 1 266 ? -8.883 5.047 6.5 1 76.94 266 PRO B CA 1
ATOM 4745 C C . PRO B 1 266 ? -9.609 6.324 6.906 1 76.94 266 PRO B C 1
ATOM 4747 O O . PRO B 1 266 ? -10.789 6.488 6.598 1 76.94 266 PRO B O 1
ATOM 4750 N N . LYS B 1 267 ? -8.945 7.148 7.496 1 84.19 267 LYS B N 1
ATOM 4751 C CA . LYS B 1 267 ? -9.516 8.414 7.934 1 84.19 267 LYS B CA 1
ATOM 4752 C C . LYS B 1 267 ? -9.031 9.57 7.059 1 84.19 267 LYS B C 1
ATOM 4754 O O . LYS B 1 267 ? -8.359 9.344 6.043 1 84.19 267 LYS B O 1
ATOM 4759 N N . PHE B 1 268 ? -9.469 10.828 7.445 1 87.75 268 PHE B N 1
ATOM 4760 C CA . PHE B 1 268 ? -9.156 11.969 6.598 1 87.75 268 PHE B CA 1
ATOM 4761 C C . PHE B 1 268 ? -8.227 12.938 7.316 1 87.75 268 PHE B C 1
ATOM 4763 O O . PHE B 1 268 ? -8.258 13.039 8.547 1 87.75 268 PHE B O 1
ATOM 4770 N N . LEU B 1 269 ? -7.375 13.531 6.566 1 88.94 269 LEU B N 1
ATOM 4771 C CA . LEU B 1 269 ? -6.66 14.734 6.973 1 88.94 269 LEU B CA 1
ATOM 4772 C C . LEU B 1 269 ? -7.336 15.984 6.422 1 88.94 269 LEU B C 1
ATOM 4774 O O . LEU B 1 269 ? -7.633 16.062 5.227 1 88.94 269 LEU B O 1
ATOM 4778 N N . VAL B 1 270 ? -7.641 16.891 7.262 1 93.12 270 VAL B N 1
ATOM 4779 C CA . VAL B 1 270 ? -8.383 18.078 6.867 1 93.12 270 VAL B CA 1
ATOM 4780 C C . VAL B 1 270 ? -7.52 19.328 7.062 1 93.12 270 VAL B C 1
ATOM 4782 O O . VAL B 1 270 ? -6.801 19.438 8.055 1 93.12 270 VAL B O 1
ATOM 4785 N N . GLU B 1 271 ? -7.484 20.141 6.098 1 93.25 271 GLU B N 1
ATOM 4786 C CA . GLU B 1 271 ? -6.859 21.453 6.168 1 93.25 271 GLU B CA 1
ATOM 4787 C C . GLU B 1 271 ? -7.898 22.562 6.027 1 93.25 271 GLU B C 1
ATOM 4789 O O . GLU B 1 271 ? -8.664 22.594 5.062 1 93.25 271 GLU B O 1
ATOM 4794 N N . VAL B 1 272 ? -7.918 23.406 6.973 1 95.25 272 VAL B N 1
ATOM 4795 C CA . VAL B 1 272 ? -8.844 24.531 6.941 1 95.25 272 VAL B CA 1
ATOM 4796 C C . VAL B 1 272 ? -8.062 25.844 7.043 1 95.25 272 VAL B C 1
ATOM 4798 O O . VAL B 1 272 ? -7.121 25.953 7.832 1 95.25 272 VAL B O 1
ATOM 4801 N N . GLU B 1 273 ? -8.406 26.719 6.195 1 95 273 GLU B N 1
ATOM 4802 C CA . GLU B 1 273 ? -7.855 28.078 6.277 1 95 273 GLU B CA 1
ATOM 4803 C C . GLU B 1 273 ? -8.945 29.094 6.586 1 95 273 GLU B C 1
ATOM 4805 O O . GLU B 1 273 ? -9.953 29.172 5.875 1 95 273 GLU B O 1
ATOM 4810 N N . ILE B 1 274 ? -8.719 29.828 7.629 1 95.75 274 ILE B N 1
ATOM 4811 C CA . ILE B 1 274 ? -9.68 30.859 7.992 1 95.75 274 ILE B CA 1
ATOM 4812 C C . ILE B 1 274 ? -8.984 32.219 8.031 1 95.75 274 ILE B C 1
ATOM 4814 O O . ILE B 1 274 ? -7.77 32.281 8.227 1 95.75 274 ILE B O 1
ATOM 4818 N N . VAL B 1 275 ? -9.781 33.25 7.828 1 96.25 275 VAL B N 1
ATOM 4819 C CA . VAL B 1 275 ? -9.273 34.625 7.785 1 96.25 275 VAL B CA 1
ATOM 4820 C C . VAL B 1 275 ? -9.875 35.438 8.93 1 96.25 275 VAL B C 1
ATOM 4822 O O . VAL B 1 275 ? -11.078 35.375 9.172 1 96.25 275 VAL B O 1
ATOM 4825 N N . MET B 1 276 ? -9.039 36.094 9.688 1 96.56 276 MET B N 1
ATOM 4826 C CA . MET B 1 276 ? -9.43 36.969 10.773 1 96.56 276 MET B CA 1
ATOM 4827 C C . MET B 1 276 ? -8.789 38.344 10.625 1 96.56 276 MET B C 1
ATOM 4829 O O . MET B 1 276 ? -7.844 38.5 9.852 1 96.56 276 MET B O 1
ATOM 4833 N N . PRO B 1 277 ? -9.289 39.344 11.344 1 95.38 277 PRO B N 1
ATOM 4834 C CA . PRO B 1 277 ? -8.688 40.688 11.242 1 95.38 277 PRO B CA 1
ATOM 4835 C C . PRO B 1 277 ? -7.199 40.688 11.594 1 95.38 277 PRO B C 1
ATOM 4837 O O . PRO B 1 277 ? -6.781 40 12.531 1 95.38 277 PRO B O 1
ATOM 4840 N N . GLU B 1 278 ? -6.418 41.469 10.938 1 94.75 278 GLU B N 1
ATOM 4841 C CA . GLU B 1 278 ? -4.961 41.469 11 1 94.75 278 GLU B CA 1
ATOM 4842 C C . GLU B 1 278 ? -4.465 41.844 12.391 1 94.75 278 GLU B C 1
ATOM 4844 O O . GLU B 1 278 ? -3.398 41.406 12.82 1 94.75 278 GLU B O 1
ATOM 4849 N N . GLU B 1 279 ? -5.262 42.625 13.117 1 94.44 279 GLU B N 1
ATOM 4850 C CA . GLU B 1 279 ? -4.824 43.156 14.406 1 94.44 279 GLU B CA 1
ATOM 4851 C C . GLU B 1 279 ? -5.195 42.219 15.547 1 94.44 279 GLU B C 1
ATOM 4853 O O . GLU B 1 279 ? -4.84 42.438 16.703 1 94.44 279 GLU B O 1
ATOM 4858 N N . THR B 1 280 ? -5.809 41.094 15.211 1 95.5 280 THR B N 1
ATOM 4859 C CA . THR B 1 280 ? -6.227 40.156 16.25 1 95.5 280 THR B CA 1
ATOM 4860 C C . THR B 1 280 ? -5.02 39.625 17.016 1 95.5 280 THR B C 1
ATOM 4862 O O . THR B 1 280 ? -4.074 39.125 16.406 1 95.5 280 THR B O 1
ATOM 4865 N N . PRO B 1 281 ? -5.059 39.75 18.312 1 96.06 281 PRO B N 1
ATOM 4866 C CA . PRO B 1 281 ? -3.947 39.188 19.094 1 96.06 281 PRO B CA 1
ATOM 4867 C C . PRO B 1 281 ? -3.82 37.656 18.938 1 96.06 281 PRO B C 1
ATOM 4869 O O . PRO B 1 281 ? -4.828 36.969 18.781 1 96.06 281 PRO B O 1
ATOM 4872 N N . LEU B 1 282 ? -2.656 37.156 19.047 1 96.25 282 LEU B N 1
ATOM 4873 C CA . LEU B 1 282 ? -2.361 35.75 18.859 1 96.25 282 LEU B CA 1
ATOM 4874 C C . LEU B 1 282 ? -3.182 34.875 19.812 1 96.25 282 LEU B C 1
ATOM 4876 O O . LEU B 1 282 ? -3.633 33.812 19.453 1 96.25 282 LEU B O 1
ATOM 4880 N N . ARG B 1 283 ? -3.355 35.312 21.031 1 94.94 283 ARG B N 1
ATOM 4881 C CA . ARG B 1 283 ? -4.141 34.531 22 1 94.94 283 ARG B CA 1
ATOM 4882 C C . ARG B 1 283 ? -5.539 34.25 21.469 1 94.94 283 ARG B C 1
ATOM 4884 O O . ARG B 1 283 ? -6.02 33.125 21.547 1 94.94 283 ARG B O 1
ATOM 4891 N N . GLU B 1 284 ? -6.16 35.25 20.938 1 94.19 284 GLU B N 1
ATOM 4892 C CA . GLU B 1 284 ? -7.527 35.125 20.438 1 94.19 284 GLU B CA 1
ATOM 4893 C C . GLU B 1 284 ? -7.574 34.281 19.172 1 94.19 284 GLU B C 1
ATOM 4895 O O . GLU B 1 284 ? -8.414 33.375 19.031 1 94.19 284 GLU B O 1
ATOM 4900 N N . SER B 1 285 ? -6.699 34.594 18.234 1 95.75 285 SER B N 1
ATOM 4901 C CA . SER B 1 285 ? -6.703 33.875 16.984 1 95.75 285 SER B CA 1
ATOM 4902 C C . SER B 1 285 ? -6.367 32.406 17.203 1 95.75 285 SER B C 1
ATOM 4904 O O . SER B 1 285 ? -7.012 31.516 16.625 1 95.75 285 SER B O 1
ATOM 4906 N N . HIS B 1 286 ? -5.355 32.188 18.016 1 95.62 286 HIS B N 1
ATOM 4907 C CA . HIS B 1 286 ? -4.992 30.812 18.344 1 95.62 286 HIS B CA 1
ATOM 4908 C C . HIS B 1 286 ? -6.184 30.047 18.922 1 95.62 286 HIS B C 1
ATOM 4910 O O . HIS B 1 286 ? -6.453 28.922 18.531 1 95.62 286 HIS B O 1
ATOM 4916 N N . ASP B 1 287 ? -6.848 30.625 19.891 1 94.12 287 ASP B N 1
ATOM 4917 C CA . ASP B 1 287 ? -7.93 29.922 20.578 1 94.12 287 ASP B CA 1
ATOM 4918 C C . ASP B 1 287 ? -9.086 29.625 19.625 1 94.12 287 ASP B C 1
ATOM 4920 O O . ASP B 1 287 ? -9.727 28.578 19.734 1 94.12 287 ASP B O 1
ATOM 4924 N N . VAL B 1 288 ? -9.375 30.531 18.734 1 94.31 288 VAL B N 1
ATOM 4925 C CA . VAL B 1 288 ? -10.398 30.281 17.719 1 94.31 288 VAL B CA 1
ATOM 4926 C C . VAL B 1 288 ? -9.992 29.094 16.859 1 94.31 288 VAL B C 1
ATOM 4928 O O . VAL B 1 288 ? -10.805 28.203 16.578 1 94.31 288 VAL B O 1
ATOM 4931 N N . GLY B 1 289 ? -8.75 29.078 16.438 1 95.69 289 GLY B N 1
ATOM 4932 C CA . GLY B 1 289 ? -8.242 28.016 15.586 1 95.69 289 GLY B CA 1
ATOM 4933 C C . GLY B 1 289 ? -8.227 26.656 16.266 1 95.69 289 GLY B C 1
ATOM 4934 O O . GLY B 1 289 ? -8.672 25.656 15.695 1 95.69 289 GLY B O 1
ATOM 4935 N N . ILE B 1 290 ? -7.652 26.609 17.453 1 94.38 290 ILE B N 1
ATOM 4936 C CA . ILE B 1 290 ? -7.504 25.328 18.156 1 94.38 290 ILE B CA 1
ATOM 4937 C C . ILE B 1 290 ? -8.875 24.766 18.5 1 94.38 290 ILE B C 1
ATOM 4939 O O . ILE B 1 290 ? -9.078 23.547 18.5 1 94.38 290 ILE B O 1
ATOM 4943 N N . LEU B 1 291 ? -9.836 25.625 18.844 1 93.69 291 LEU B N 1
ATOM 4944 C CA . LEU B 1 291 ? -11.195 25.188 19.109 1 93.69 291 LEU B CA 1
ATOM 4945 C C . LEU B 1 291 ? -11.82 24.562 17.859 1 93.69 291 LEU B C 1
ATOM 4947 O O . LEU B 1 291 ? -12.516 23.547 17.953 1 93.69 291 LEU B O 1
ATOM 4951 N N . LEU B 1 292 ? -11.602 25.219 16.781 1 95.31 292 LEU B N 1
ATOM 4952 C CA . LEU B 1 292 ? -12.109 24.688 15.531 1 95.31 292 LEU B CA 1
ATOM 4953 C C . LEU B 1 292 ? -11.461 23.344 15.219 1 95.31 292 LEU B C 1
ATOM 4955 O O . LEU B 1 292 ? -12.141 22.391 14.828 1 95.31 292 LEU B O 1
ATOM 4959 N N . GLN B 1 293 ? -10.141 23.297 15.328 1 95.38 293 GLN B N 1
ATOM 4960 C CA . GLN B 1 293 ? -9.414 22.047 15.125 1 95.38 293 GLN B CA 1
ATOM 4961 C C . GLN B 1 293 ? -9.977 20.938 16 1 95.38 293 GLN B C 1
ATOM 4963 O O . GLN B 1 293 ? -10.211 19.812 15.516 1 95.38 293 GLN B O 1
ATOM 4968 N N . HIS B 1 294 ? -10.156 21.234 17.219 1 92.31 294 HIS B N 1
ATOM 4969 C CA . HIS B 1 294 ? -10.68 20.266 18.188 1 92.31 294 HIS B CA 1
ATOM 4970 C C . HIS B 1 294 ? -12.07 19.797 17.781 1 92.31 294 HIS B C 1
ATOM 4972 O O . HIS B 1 294 ? -12.375 18.609 17.875 1 92.31 294 HIS B O 1
ATOM 4978 N N . LYS B 1 295 ? -12.922 20.688 17.406 1 93.06 295 LYS B N 1
ATOM 4979 C CA . LYS B 1 295 ? -14.289 20.391 16.984 1 93.06 295 LYS B CA 1
ATOM 4980 C C . LYS B 1 295 ? -14.289 19.453 15.773 1 93.06 295 LYS B C 1
ATOM 4982 O O . LYS B 1 295 ? -15.047 18.484 15.742 1 93.06 295 LYS B O 1
ATOM 4987 N N . ILE B 1 296 ? -13.445 19.734 14.828 1 94.25 296 ILE B N 1
ATOM 4988 C CA . ILE B 1 296 ? -13.383 18.938 13.602 1 94.25 296 ILE B CA 1
ATOM 4989 C C . ILE B 1 296 ? -12.781 17.578 13.898 1 94.25 296 ILE B C 1
ATOM 4991 O O . ILE B 1 296 ? -13.258 16.562 13.383 1 94.25 296 ILE B O 1
ATOM 4995 N N . GLU B 1 297 ? -11.781 17.516 14.711 1 91.56 297 GLU B N 1
ATOM 4996 C CA . GLU B 1 297 ? -11.094 16.266 15.023 1 91.56 297 GLU B CA 1
ATOM 4997 C C . GLU B 1 297 ? -11.961 15.352 15.875 1 91.56 297 GLU B C 1
ATOM 4999 O O . GLU B 1 297 ? -11.648 14.172 16.047 1 91.56 297 GLU B O 1
ATOM 5004 N N . ARG B 1 298 ? -13.016 15.852 16.359 1 88.5 298 ARG B N 1
ATOM 5005 C CA . ARG B 1 298 ? -13.938 15.023 17.125 1 88.5 298 ARG B CA 1
ATOM 5006 C C . ARG B 1 298 ? -14.758 14.125 16.203 1 88.5 298 ARG B C 1
ATOM 5008 O O . ARG B 1 298 ? -15.344 13.133 16.656 1 88.5 298 ARG B O 1
ATOM 5015 N N . LEU B 1 299 ? -14.789 14.492 14.977 1 87.38 299 LEU B N 1
ATOM 5016 C CA . LEU B 1 299 ? -15.414 13.594 14.016 1 87.38 299 LEU B CA 1
ATOM 5017 C C . LEU B 1 299 ? -14.625 12.297 13.883 1 87.38 299 LEU B C 1
ATOM 5019 O O . LEU B 1 299 ? -13.398 12.328 13.742 1 87.38 299 LEU B O 1
ATOM 5023 N N . GLU B 1 300 ? -15.266 11.227 13.945 1 82.19 300 GLU B N 1
ATOM 5024 C CA . GLU B 1 300 ? -14.625 9.914 13.945 1 82.19 300 GLU B CA 1
ATOM 5025 C C . GLU B 1 300 ? -13.875 9.672 12.641 1 82.19 300 GLU B C 1
ATOM 5027 O O . GLU B 1 300 ? -12.898 8.914 12.609 1 82.19 300 GLU B O 1
ATOM 5032 N N . GLU B 1 301 ? -14.234 10.305 11.594 1 85.94 301 GLU B N 1
ATOM 5033 C CA . GLU B 1 301 ? -13.664 10.086 10.273 1 85.94 301 GLU B CA 1
ATOM 5034 C C . GLU B 1 301 ? -12.359 10.859 10.102 1 85.94 301 GLU B C 1
ATOM 5036 O O . GLU B 1 301 ? -11.633 10.664 9.125 1 85.94 301 GLU B O 1
ATOM 5041 N N . ILE B 1 302 ? -12.078 11.641 11.094 1 88.69 302 ILE B N 1
ATOM 5042 C CA . ILE B 1 302 ? -10.93 12.531 10.922 1 88.69 302 ILE B CA 1
ATOM 5043 C C . ILE B 1 302 ? -9.766 12.047 11.773 1 88.69 302 ILE B C 1
ATOM 5045 O O . ILE B 1 302 ? -9.938 11.719 12.953 1 88.69 302 ILE B O 1
ATOM 5049 N N . ASP B 1 303 ? -8.656 11.961 11.117 1 84.19 303 ASP B N 1
ATOM 5050 C CA . ASP B 1 303 ? -7.438 11.602 11.828 1 84.19 303 ASP B CA 1
ATOM 5051 C C . ASP B 1 303 ? -6.715 12.844 12.344 1 84.19 303 ASP B C 1
ATOM 5053 O O . ASP B 1 303 ? -6.309 12.898 13.508 1 84.19 303 ASP B O 1
ATOM 5057 N N . ARG B 1 304 ? -6.582 13.812 11.477 1 88.75 304 ARG B N 1
ATOM 5058 C CA . ARG B 1 304 ? -5.883 15.047 11.812 1 88.75 304 ARG B CA 1
ATOM 5059 C C . ARG B 1 304 ? -6.52 16.25 11.109 1 88.75 304 ARG B C 1
ATOM 5061 O O . ARG B 1 304 ? -6.969 16.141 9.969 1 88.75 304 ARG B O 1
ATOM 5068 N N . CYS B 1 305 ? -6.5 17.344 11.812 1 93.69 305 CYS B N 1
ATOM 5069 C CA . CYS B 1 305 ? -6.984 18.609 11.25 1 93.69 305 CYS B CA 1
ATOM 5070 C C . CYS B 1 305 ? -5.992 19.734 11.5 1 93.69 305 CYS B C 1
ATOM 5072 O O . CYS B 1 305 ? -5.484 19.875 12.617 1 93.69 305 CYS B O 1
ATOM 5074 N N . PHE B 1 306 ? -5.637 20.422 10.461 1 94.19 306 PHE B N 1
ATOM 5075 C CA . PHE B 1 306 ? -4.766 21.578 10.562 1 94.19 306 PHE B CA 1
ATOM 5076 C C . PHE B 1 306 ? -5.52 22.859 10.203 1 94.19 306 PHE B C 1
ATOM 5078 O O . PHE B 1 306 ? -6.113 22.938 9.125 1 94.19 306 PHE B O 1
ATOM 5085 N N . VAL B 1 307 ? -5.496 23.766 11.086 1 96 307 VAL B N 1
ATOM 5086 C CA . VAL B 1 307 ? -6.164 25.047 10.852 1 96 307 VAL B CA 1
ATOM 5087 C C . VAL B 1 307 ? -5.121 26.156 10.664 1 96 307 VAL B C 1
ATOM 5089 O O . VAL B 1 307 ? -4.301 26.406 11.547 1 96 307 VAL B O 1
ATOM 5092 N N . HIS B 1 308 ? -5.086 26.719 9.555 1 95.31 308 HIS B N 1
ATOM 5093 C CA . HIS B 1 308 ? -4.219 27.844 9.234 1 95.31 308 HIS B CA 1
ATOM 5094 C C . HIS B 1 308 ? -4.953 29.172 9.398 1 95.31 308 HIS B C 1
ATOM 5096 O O . HIS B 1 308 ? -6.039 29.344 8.836 1 95.31 308 HIS B O 1
ATOM 5102 N N . LEU B 1 309 ? -4.434 30.047 10.18 1 95.88 309 LEU B N 1
ATOM 5103 C CA . LEU B 1 309 ? -5.016 31.375 10.414 1 95.88 309 LEU B CA 1
ATOM 5104 C C . LEU B 1 309 ? -4.324 32.438 9.57 1 95.88 309 LEU B C 1
ATOM 5106 O O . LEU B 1 309 ? -3.123 32.656 9.719 1 95.88 309 LEU B O 1
ATOM 5110 N N . ASP B 1 310 ? -5.121 33.062 8.695 1 95.06 310 ASP B N 1
ATOM 5111 C CA . ASP B 1 310 ? -4.633 34.125 7.844 1 95.06 310 ASP B CA 1
ATOM 5112 C C . ASP B 1 310 ? -5.402 35.438 8.102 1 95.06 310 ASP B C 1
ATOM 5114 O O . ASP B 1 310 ? -6.352 35.438 8.883 1 95.06 310 ASP B O 1
ATOM 5118 N N . TYR B 1 311 ? -4.875 36.531 7.559 1 94.69 311 TYR B N 1
ATOM 5119 C CA . TYR B 1 311 ? -5.547 37.812 7.734 1 94.69 311 TYR B CA 1
ATOM 5120 C C . TYR B 1 311 ? -6.07 38.344 6.402 1 94.69 311 TYR B C 1
ATOM 5122 O O . TYR B 1 311 ? -6.668 39.406 6.344 1 94.69 311 TYR B O 1
ATOM 5130 N N . GLN B 1 312 ? -5.832 37.531 5.332 1 90.88 312 GLN B N 1
ATOM 5131 C CA . GLN B 1 312 ? -6.316 37.906 4 1 90.88 312 GLN B CA 1
ATOM 5132 C C . GLN B 1 312 ? -6.688 36.656 3.197 1 90.88 312 GLN B C 1
ATOM 5134 O O . GLN B 1 312 ? -6.117 35.594 3.402 1 90.88 312 GLN B O 1
ATOM 5139 N N . PHE B 1 313 ? -7.699 36.875 2.357 1 90.19 313 PHE B N 1
ATOM 5140 C CA . PHE B 1 313 ? -8.016 35.844 1.398 1 90.19 313 PHE B CA 1
ATOM 5141 C C . PHE B 1 313 ? -6.949 35.75 0.314 1 90.19 313 PHE B C 1
ATOM 5143 O O . PHE B 1 313 ? -6.453 36.781 -0.157 1 90.19 313 PHE B O 1
ATOM 5150 N N . ARG B 1 314 ? -6.574 34.531 0.048 1 84.19 314 ARG B N 1
ATOM 5151 C CA . ARG B 1 314 ? -5.547 34.375 -0.978 1 84.19 314 ARG B CA 1
ATOM 5152 C C . ARG B 1 314 ? -5.953 33.312 -1.994 1 84.19 314 ARG B C 1
ATOM 5154 O O . ARG B 1 314 ? -6.539 32.281 -1.633 1 84.19 314 ARG B O 1
ATOM 5161 N N . ASP B 1 315 ? -5.566 33.5 -3.24 1 79.81 315 ASP B N 1
ATOM 5162 C CA . ASP B 1 315 ? -5.898 32.562 -4.309 1 79.81 315 ASP B CA 1
ATOM 5163 C C . ASP B 1 315 ? -4.703 31.672 -4.645 1 79.81 315 ASP B C 1
ATOM 5165 O O . ASP B 1 315 ? -4.59 31.172 -5.766 1 79.81 315 ASP B O 1
ATOM 5169 N N . VAL B 1 316 ? -3.803 31.656 -3.729 1 77.31 316 VAL B N 1
ATOM 5170 C CA . VAL B 1 316 ? -2.615 30.844 -3.982 1 77.31 316 VAL B CA 1
ATOM 5171 C C . VAL B 1 316 ? -2.562 29.688 -2.996 1 77.31 316 VAL B C 1
ATOM 5173 O O . VAL B 1 316 ? -3.119 29.766 -1.898 1 77.31 316 VAL B O 1
ATOM 5176 N N . ASP B 1 317 ? -1.94 28.688 -3.441 1 78.81 317 ASP B N 1
ATOM 5177 C CA . ASP B 1 317 ? -1.694 27.547 -2.559 1 78.81 317 ASP B CA 1
ATOM 5178 C C . ASP B 1 317 ? -0.507 27.812 -1.636 1 78.81 317 ASP B C 1
ATOM 5180 O O . ASP B 1 317 ? 0.629 27.938 -2.098 1 78.81 317 ASP B O 1
ATOM 5184 N N . ASP B 1 318 ? -0.771 27.859 -0.424 1 80.56 318 ASP B N 1
ATOM 5185 C CA . ASP B 1 318 ? 0.25 28.172 0.568 1 80.56 318 ASP B CA 1
ATOM 5186 C C . ASP B 1 318 ? 1.334 27.109 0.611 1 80.56 318 ASP B C 1
ATOM 5188 O O . ASP B 1 318 ? 2.42 27.328 1.15 1 80.56 318 ASP B O 1
ATOM 5192 N N . HIS B 1 319 ? 1.055 25.953 0.034 1 79.44 319 HIS B N 1
ATOM 5193 C CA . HIS B 1 319 ? 2.021 24.859 0.108 1 79.44 319 HIS B CA 1
ATOM 5194 C C . HIS B 1 319 ? 2.857 24.781 -1.165 1 79.44 319 HIS B C 1
ATOM 5196 O O . HIS B 1 319 ? 3.738 23.922 -1.281 1 79.44 319 HIS B O 1
ATOM 5202 N N . ASP B 1 320 ? 2.584 25.641 -2.094 1 76.5 320 ASP B N 1
ATOM 5203 C CA . ASP B 1 320 ? 3.395 25.656 -3.309 1 76.5 320 ASP B CA 1
ATOM 5204 C C . ASP B 1 320 ? 4.688 26.453 -3.098 1 76.5 320 ASP B C 1
ATOM 5206 O O . ASP B 1 320 ? 4.66 27.672 -3.006 1 76.5 320 ASP B O 1
ATOM 5210 N N . PRO B 1 321 ? 5.758 25.75 -3.045 1 72.88 321 PRO B N 1
ATOM 5211 C CA . PRO B 1 321 ? 7.016 26.453 -2.793 1 72.88 321 PRO B CA 1
ATOM 5212 C C . PRO B 1 321 ? 7.434 27.344 -3.959 1 72.88 321 PRO B C 1
ATOM 5214 O O . PRO B 1 321 ? 8.305 28.203 -3.803 1 72.88 321 PRO B O 1
ATOM 5217 N N . LYS B 1 322 ? 6.82 27.266 -5.16 1 75.62 322 LYS B N 1
ATOM 5218 C CA . LYS B 1 322 ? 7.156 28.047 -6.34 1 75.62 322 LYS B CA 1
ATOM 5219 C C . LYS B 1 322 ? 6.516 29.438 -6.273 1 75.62 322 LYS B C 1
ATOM 5221 O O . LYS B 1 322 ? 6.938 30.359 -6.98 1 75.62 322 LYS B O 1
ATOM 5226 N N . THR B 1 323 ? 5.469 29.484 -5.418 1 77.25 323 THR B N 1
ATOM 5227 C CA . THR B 1 323 ? 4.824 30.781 -5.23 1 77.25 323 THR B CA 1
ATOM 5228 C C . THR B 1 323 ? 5.719 31.719 -4.426 1 77.25 323 THR B C 1
ATOM 5230 O O . THR B 1 323 ? 6.164 31.359 -3.33 1 77.25 323 THR B O 1
ATOM 5233 N N . PRO B 1 324 ? 6.035 32.812 -5.043 1 79.44 324 PRO B N 1
ATOM 5234 C CA . PRO B 1 324 ? 6.859 33.75 -4.281 1 79.44 324 PRO B CA 1
ATOM 5235 C C . PRO B 1 324 ? 6.254 34.094 -2.926 1 79.44 324 PRO B C 1
ATOM 5237 O O . PRO B 1 324 ? 5.031 34.25 -2.811 1 79.44 324 PRO B O 1
ATOM 5240 N N . ILE B 1 325 ? 7.09 34.219 -1.98 1 82.75 325 ILE B N 1
ATOM 5241 C CA . ILE B 1 325 ? 6.688 34.406 -0.588 1 82.75 325 ILE B CA 1
ATOM 5242 C C . ILE B 1 325 ? 5.922 35.688 -0.434 1 82.75 325 ILE B C 1
ATOM 5244 O O . ILE B 1 325 ? 5.07 35.844 0.45 1 82.75 325 ILE B O 1
ATOM 5248 N N . GLY B 1 326 ? 6.16 36.656 -1.299 1 79.19 326 GLY B N 1
ATOM 5249 C CA . GLY B 1 326 ? 5.473 37.938 -1.239 1 79.19 326 GLY B CA 1
ATOM 5250 C C . GLY B 1 326 ? 3.969 37.812 -1.395 1 79.19 326 GLY B C 1
ATOM 5251 O O . GLY B 1 326 ? 3.217 38.656 -0.905 1 79.19 326 GLY B O 1
ATOM 5252 N N . TYR B 1 327 ? 3.516 36.812 -2.023 1 81.12 327 TYR B N 1
ATOM 5253 C CA . TYR B 1 327 ? 2.088 36.625 -2.236 1 81.12 327 TYR B CA 1
ATOM 5254 C C . TYR B 1 327 ? 1.443 35.969 -1.019 1 81.12 327 TYR B C 1
ATOM 5256 O O . TYR B 1 327 ? 0.216 35.875 -0.929 1 81.12 327 TYR B O 1
ATOM 5264 N N . LYS B 1 328 ? 2.285 35.594 -0.11 1 86.12 328 LYS B N 1
ATOM 5265 C CA . LYS B 1 328 ? 1.772 34.906 1.074 1 86.12 328 LYS B CA 1
ATOM 5266 C C . LYS B 1 328 ? 1.888 35.781 2.312 1 86.12 328 LYS B C 1
ATOM 5268 O O . LYS B 1 328 ? 1.489 35.375 3.408 1 86.12 328 LYS B O 1
ATOM 5273 N N . THR B 1 329 ? 2.541 36.844 2.086 1 87.12 329 THR B N 1
ATOM 5274 C CA . THR B 1 329 ? 2.771 37.75 3.209 1 87.12 329 THR B CA 1
ATOM 5275 C C . THR B 1 329 ? 2.182 39.125 2.922 1 87.12 329 THR B C 1
ATOM 5277 O O . THR B 1 329 ? 1.453 39.312 1.943 1 87.12 329 THR B O 1
ATOM 5280 N N . PHE B 1 330 ? 2.287 39.938 3.889 1 73.44 330 PHE B N 1
ATOM 5281 C CA . PHE B 1 330 ? 1.713 41.281 3.822 1 73.44 330 PHE B CA 1
ATOM 5282 C C . PHE B 1 330 ? 2.256 42.031 2.619 1 73.44 330 PHE B C 1
ATOM 5284 O O . PHE B 1 330 ? 1.595 42.938 2.1 1 73.44 330 PHE B O 1
ATOM 5291 N N . GLU B 1 331 ? 3.346 41.594 2.102 1 61.75 331 GLU B N 1
ATOM 5292 C CA . GLU B 1 331 ? 3.912 42.344 0.975 1 61.75 331 GLU B CA 1
ATOM 5293 C C . GLU B 1 331 ? 3.025 42.219 -0.261 1 61.75 331 GLU B C 1
ATOM 5295 O O . GLU B 1 331 ? 3.203 42.938 -1.232 1 61.75 331 GLU B O 1
ATOM 5300 N N . GLN B 1 332 ? 2.041 41.312 -0.313 1 55.72 332 GLN B N 1
ATOM 5301 C CA . GLN B 1 332 ? 1.226 41.031 -1.489 1 55.72 332 GLN B CA 1
ATOM 5302 C C . GLN B 1 332 ? 0.488 42.281 -1.964 1 55.72 332 GLN B C 1
ATOM 5304 O O . GLN B 1 332 ? 0.254 42.438 -3.162 1 55.72 332 GLN B O 1
ATOM 5309 N N . ARG B 1 333 ? -0.087 43.062 -1.02 1 51.66 333 ARG B N 1
ATOM 5310 C CA . ARG B 1 333 ? -0.958 44.188 -1.406 1 51.66 333 ARG B CA 1
ATOM 5311 C C . ARG B 1 333 ? -0.354 44.969 -2.557 1 51.66 333 ARG B C 1
ATOM 5313 O O . ARG B 1 333 ? -1.079 45.594 -3.344 1 51.66 333 ARG B O 1
ATOM 5320 N N . SER B 1 334 ? 0.92 44.844 -2.734 1 52 334 SER B N 1
ATOM 5321 C CA . SER B 1 334 ? 1.467 45.656 -3.814 1 52 334 SER B CA 1
ATOM 5322 C C . SER B 1 334 ? 1.857 44.781 -5.012 1 52 334 SER B C 1
ATOM 5324 O O . SER B 1 334 ? 2.365 45.312 -6.012 1 52 334 SER B O 1
ATOM 5326 N N . LEU B 1 335 ? 1.593 43.406 -4.891 1 54.16 335 LEU B N 1
ATOM 5327 C CA . LEU B 1 335 ? 2.137 42.594 -5.965 1 54.16 335 LEU B CA 1
ATOM 5328 C C . LEU B 1 335 ? 1.057 42.25 -6.984 1 54.16 335 LEU B C 1
ATOM 5330 O O . LEU B 1 335 ? -0.123 42.156 -6.641 1 54.16 335 LEU B O 1
ATOM 5334 N N . PRO B 1 336 ? 1.325 42.375 -8.266 1 54.75 336 PRO B N 1
ATOM 5335 C CA . PRO B 1 336 ? 0.358 42 -9.305 1 54.75 336 PRO B CA 1
ATOM 5336 C C . PRO B 1 336 ? -0.155 40.594 -9.156 1 54.75 336 PRO B C 1
ATOM 5338 O O . PRO B 1 336 ? 0.465 39.781 -8.461 1 54.75 336 PRO B O 1
ATOM 5341 N N . PRO B 1 337 ? -1.333 40.25 -9.633 1 51.59 337 PRO B N 1
ATOM 5342 C CA . PRO B 1 337 ? -1.916 38.906 -9.562 1 51.59 337 PRO B CA 1
ATOM 5343 C C . PRO B 1 337 ? -0.959 37.812 -10.047 1 51.59 337 PRO B C 1
ATOM 5345 O O . PRO B 1 337 ? -0.212 38.031 -11.008 1 51.59 337 PRO B O 1
ATOM 5348 N N . ILE B 1 338 ? -0.782 36.781 -9.312 1 50.19 338 ILE B N 1
ATOM 5349 C CA . ILE B 1 338 ? 0.203 35.719 -9.484 1 50.19 338 ILE B CA 1
ATOM 5350 C C . ILE B 1 338 ? 0.18 35.219 -10.922 1 50.19 338 ILE B C 1
ATOM 5352 O O . ILE B 1 338 ? 1.227 34.906 -11.492 1 50.19 338 ILE B O 1
ATOM 5356 N N . ALA B 1 339 ? -0.986 35.094 -11.453 1 50.59 339 ALA B N 1
ATOM 5357 C CA . ALA B 1 339 ? -1.096 34.656 -12.836 1 50.59 339 ALA B CA 1
ATOM 5358 C C . ALA B 1 339 ? -0.274 35.562 -13.766 1 50.59 339 ALA B C 1
ATOM 5360 O O . ALA B 1 339 ? 0.39 35.062 -14.68 1 50.59 339 ALA B O 1
ATOM 5361 N N . ALA B 1 340 ? -0.385 36.688 -13.516 1 49.59 340 ALA B N 1
ATOM 5362 C CA . ALA B 1 340 ? 0.284 37.625 -14.398 1 49.59 340 ALA B CA 1
ATOM 5363 C C . ALA B 1 340 ? 1.801 37.469 -14.312 1 49.59 340 ALA B C 1
ATOM 5365 O O . ALA B 1 340 ? 2.492 37.562 -15.336 1 49.59 340 ALA B O 1
ATOM 5366 N N . ARG B 1 341 ? 2.307 37.156 -13.266 1 49 341 ARG B N 1
ATOM 5367 C CA . ARG B 1 341 ? 3.756 37.062 -13.125 1 49 341 ARG B CA 1
ATOM 5368 C C . ARG B 1 341 ? 4.262 35.719 -13.562 1 49 341 ARG B C 1
ATOM 5370 O O . ARG B 1 341 ? 5.348 35.594 -14.141 1 49 341 ARG B O 1
ATOM 5377 N N . LEU B 1 342 ? 3.582 34.719 -13.211 1 51.22 342 LEU B N 1
ATOM 5378 C CA . LEU B 1 342 ? 3.988 33.406 -13.734 1 51.22 342 LEU B CA 1
ATOM 5379 C C . LEU B 1 342 ? 4.027 33.438 -15.258 1 51.22 342 LEU B C 1
ATOM 5381 O O . LEU B 1 342 ? 4.906 32.812 -15.867 1 51.22 342 LEU B O 1
ATOM 5385 N N . GLU B 1 343 ? 3.145 34.188 -15.789 1 48.34 343 GLU B N 1
ATOM 5386 C CA . GLU B 1 343 ? 3.172 34.438 -17.234 1 48.34 343 GLU B CA 1
ATOM 5387 C C . GLU B 1 343 ? 4.402 35.25 -17.625 1 48.34 343 GLU B C 1
ATOM 5389 O O . GLU B 1 343 ? 5.027 35 -18.641 1 48.34 343 GLU B O 1
ATOM 5394 N N . MET B 1 344 ? 4.715 36.156 -16.844 1 48.81 344 MET B N 1
ATOM 5395 C CA . MET B 1 344 ? 5.855 37 -17.156 1 48.81 344 MET B CA 1
ATOM 5396 C C . MET B 1 344 ? 7.164 36.219 -17.047 1 48.81 344 MET B C 1
ATOM 5398 O O . MET B 1 344 ? 8.07 36.406 -17.859 1 48.81 344 MET B O 1
ATOM 5402 N N . GLU B 1 345 ? 7.281 35.531 -16.016 1 48.81 345 GLU B N 1
ATOM 5403 C CA . GLU B 1 345 ? 8.5 34.719 -15.852 1 48.81 345 GLU B CA 1
ATOM 5404 C C . GLU B 1 345 ? 8.602 33.656 -16.922 1 48.81 345 GLU B C 1
ATOM 5406 O O . GLU B 1 345 ? 9.688 33.344 -17.422 1 48.81 345 GLU B O 1
ATOM 5411 N N . ASN B 1 346 ? 7.5 33.062 -17.172 1 48.75 346 ASN B N 1
ATOM 5412 C CA . ASN B 1 346 ? 7.504 32.156 -18.312 1 48.75 346 ASN B CA 1
ATOM 5413 C C . ASN B 1 346 ? 7.805 32.875 -19.625 1 48.75 346 ASN B C 1
ATOM 5415 O O . ASN B 1 346 ? 8.461 32.312 -20.5 1 48.75 346 ASN B O 1
ATOM 5419 N N . SER B 1 347 ? 7.289 34.062 -19.672 1 47.59 347 SER B N 1
ATOM 5420 C CA . SER B 1 347 ? 7.562 34.844 -20.859 1 47.59 347 SER B CA 1
ATOM 5421 C C . SER B 1 347 ? 9.023 35.281 -20.922 1 47.59 347 SER B C 1
ATOM 5423 O O . SER B 1 347 ? 9.586 35.438 -22 1 47.59 347 SER B O 1
ATOM 5425 N N . SER B 1 348 ? 9.609 35.562 -19.828 1 45.62 348 SER B N 1
ATOM 5426 C CA . SER B 1 348 ? 11.008 35.969 -19.875 1 45.62 348 SER B CA 1
ATOM 5427 C C . SER B 1 348 ? 11.922 34.781 -20.125 1 45.62 348 SER B C 1
ATOM 5429 O O . SER B 1 348 ? 13.102 34.969 -20.453 1 45.62 348 SER B O 1
ATOM 5431 N N . GLN B 1 349 ? 11.523 33.688 -19.766 1 42.94 349 GLN B N 1
ATOM 5432 C CA . GLN B 1 349 ? 12.328 32.5 -20.062 1 42.94 349 GLN B CA 1
ATOM 5433 C C . GLN B 1 349 ? 12.133 32.031 -21.5 1 42.94 349 GLN B C 1
ATOM 5435 O O . GLN B 1 349 ? 12.844 31.141 -21.969 1 42.94 349 GLN B O 1
ATOM 5440 N N . GLN B 1 350 ? 11.156 32.562 -22.156 1 35.97 350 GLN B N 1
ATOM 5441 C CA . GLN B 1 350 ? 11.195 32.406 -23.609 1 35.97 350 GLN B CA 1
ATOM 5442 C C . GLN B 1 350 ? 12.078 33.469 -24.266 1 35.97 350 GLN B C 1
ATOM 5444 O O . GLN B 1 350 ? 12.039 34.625 -23.875 1 35.97 350 GLN B O 1
#